Protein AF-A0A1Q7AEK9-F1 (afdb_monomer)

pLDDT: mean 85.92, std 16.8, range [24.64, 98.81]

Solvent-accessible surface area (backbone atoms only — not comparable to full-atom values): 31705 Å² total; per-residue (Å²): 106,44,78,45,53,22,67,36,39,39,96,88,58,37,44,74,69,68,85,29,32,61,49,64,35,63,58,23,42,36,34,28,24,38,69,89,77,66,46,76,74,36,70,32,67,42,60,26,51,93,90,40,83,42,27,85,25,29,37,96,59,23,62,78,43,39,14,33,27,12,28,56,33,58,68,32,76,40,82,90,80,40,33,30,43,38,29,13,17,40,46,52,31,31,57,55,39,51,76,44,36,47,52,40,40,53,24,16,12,45,38,30,26,34,56,91,65,41,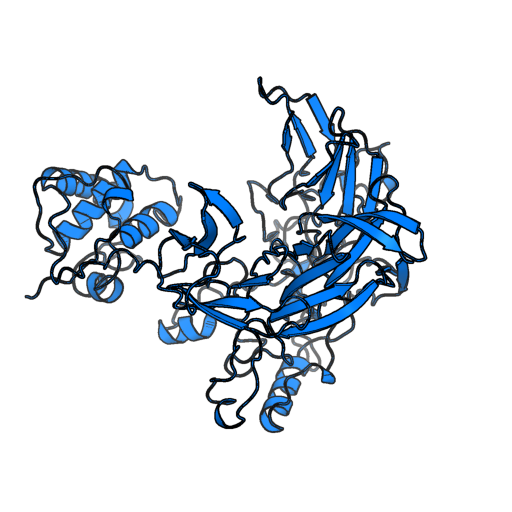46,77,73,44,70,50,66,60,37,46,40,53,41,53,41,51,22,23,28,23,53,48,44,77,47,57,34,46,45,96,87,42,78,40,57,29,29,42,38,46,23,8,62,12,43,43,46,43,24,30,61,86,71,59,47,61,73,47,65,62,44,77,38,81,43,58,70,58,86,46,88,69,50,61,59,43,66,42,41,62,44,58,70,35,34,65,57,74,45,62,59,22,41,53,81,90,42,35,29,62,97,39,75,66,54,26,51,55,31,49,60,52,53,68,39,38,44,69,34,56,56,65,51,49,43,30,60,51,37,92,54,101,85,36,27,64,11,17,48,30,27,24,23,58,70,14,15,23,24,77,25,35,51,26,74,40,73,92,78,27,37,36,36,39,31,31,22,54,44,83,34,76,36,16,30,40,72,55,80,58,91,82,41,69,29,72,46,20,58,65,73,68,68,69,68,77,64,85,89,65,54,76,70,57,52,64,61,53,65,53,61,77,79,64,34,60,97,79,39,66,40,48,53,70,60,32,6,31,42,28,36,30,36,59,37,77,34,40,76,74,47,72,40,50,41,49,50,34,71,36,76,35,92,93,36,44,91,68,71,60,69,62,28,8,33,46,33,68,36,22,39,34,66,55,100,77,42,27,35,43,40,35,13,6,49,58,41,85,85,76,29,29,42,82,46,69,23,47,38,39,32,26,39,66,92,72,62,47,76,77,46,75,41,86,33,80,30,5,31,67,47,64,44,46,73,53,76,56,96,93,34,41,34,42,40,35,36,26,26,33,88,93,40,77,78,50,74,49,73,45,76,56,79,78,95,82,69,84,90,70,86,71,66,73,68,70,75,77,75,70,79,57,94,52,47,74,48,54,24,23,66,70,43,19,55,54,4,45,57,49,33,59,75,67,40,40,76,35,34,35,102,85,28,90,41,73,46,65,44,53,70,65,28,43,79,75,38,51,75,33,51,45,37,52,58,46,48,51,44,39,63,49,29,46,81,93,47,52,50,74,53,50,68,64,56,42,42,22,29,48,31,22,42,42,47,70,50,67,47,60,66,34,93,41,70,51,77,50,73,74,73,29,62,88,38,44,34,48,70,69,79,131

Radius of gyration: 26.02 Å; Cα contacts (8 Å, |Δi|>4): 1457; chains: 1; bounding box: 70×54×71 Å

Sequence (600 aa):
MIVVGGNGGGKAGEGYGDDGFDARAKPEDIRGYDVRTGKQLWTFHVLPQKGERGAETWEKGSGEFVGNMAAWASLTGDEELGYVYVPLSAPTVSYYGGHRHGQNLFSDSLVVLNAKNGQLVWHFQMVHHDLWDYDSATPPILGDITVDGKRIKAVFASNKTGFLYVFDRVTGAPVWPIEEKPVPQSNVPGEQTSLTQPFPSKPPAIDRQGISEDDLIDFTPELHKRALEVASQYVMGPLFTPPTLKSSGPNGKKGTLAVPNAWGSANWNTGAFDPETGMYYAASWAQVGSYGLSKATDPHATMAYAIDWQPSQPARHLNDDEKRAQTQSSELSIDGLPLTKPPYSRLTALNMNTGTLVWSVPNGDGPRNHALLKDLHLPPLGDPGRPVALVTKTLLFLGDSSDVVFGRGGIPGPAKFHVYDKATGQVIAEHELPVGTTGGPMTYLAGGKQYIVVPIGGKGYGASWVAFAVASRSESITLTGLAPAARVANAVTPAIYTDAQAKRGETVFQKNCAKCHSQRGFGPPLRGDAFWSSWDGKPARSLYSTIISSMPPDDPGSMTEKNVVDTVAYILRVNLLRAGNKEIKQAADLNGIELMRPKP

Mean predicted aligned error: 12.46 Å

Nearest PDB structures (foldseek):
  6zcw-assembly1_A  TM=7.594E-01  e=7.258E-21  Pseudomonas putida KT2440
  6zcv-assembly1_A  TM=7.560E-01  e=1.010E-20  Pseudomonas putida KT2440
  1kv9-assembly1_A  TM=5.881E-01  e=1.796E-23  Pseudomonas putida
  6dam-assembly1_A  TM=6.947E-01  e=2.748E-19  Methylotuvimicrobium buryatense 5G
  6fkw-assembly2_D  TM=6.959E-01  e=2.227E-18  Methylacidiphilum fumariolicum SolV

Structure (mmCIF, N/CA/C/O backbone):
data_AF-A0A1Q7AEK9-F1
#
_entry.id   AF-A0A1Q7AEK9-F1
#
loop_
_atom_site.group_PDB
_atom_site.id
_atom_site.type_symbol
_atom_site.label_atom_id
_atom_site.label_alt_id
_atom_site.label_comp_id
_atom_site.label_asym_id
_atom_site.label_entity_id
_atom_site.label_seq_id
_atom_site.pdbx_PDB_ins_code
_atom_site.Cartn_x
_atom_site.Cartn_y
_atom_site.Cartn_z
_atom_site.occupancy
_atom_site.B_iso_or_equiv
_atom_site.auth_seq_id
_atom_site.auth_comp_id
_atom_site.auth_asym_id
_atom_site.auth_atom_id
_atom_site.pdbx_PDB_model_num
ATOM 1 N N . MET A 1 1 ? -17.474 14.290 17.195 1.00 84.50 1 MET A N 1
ATOM 2 C CA . MET A 1 1 ? -16.284 14.980 16.654 1.00 84.50 1 MET A CA 1
ATOM 3 C C . MET A 1 1 ? -15.777 14.147 15.495 1.00 84.50 1 MET A C 1
ATOM 5 O O . MET A 1 1 ? -15.964 12.939 15.538 1.00 84.50 1 MET A O 1
ATOM 9 N N . ILE A 1 2 ? -15.225 14.783 14.468 1.00 87.88 2 ILE A N 1
ATOM 10 C CA . ILE A 1 2 ? -14.670 14.131 13.277 1.00 87.88 2 ILE A CA 1
ATOM 11 C C . ILE A 1 2 ? -13.173 14.433 13.245 1.00 87.88 2 ILE A C 1
ATOM 13 O O . ILE A 1 2 ? -12.787 15.573 13.493 1.00 87.88 2 ILE A O 1
ATOM 17 N N . VAL A 1 3 ? -12.352 13.427 12.953 1.00 86.44 3 VAL A N 1
ATOM 18 C CA . VAL A 1 3 ? -10.921 13.599 12.676 1.00 86.44 3 VAL A CA 1
ATOM 19 C C . VAL A 1 3 ? -10.711 13.459 11.176 1.00 86.44 3 VAL A C 1
ATOM 21 O O . VAL A 1 3 ? -11.240 12.530 10.571 1.00 86.44 3 VAL A O 1
ATOM 24 N N . VAL A 1 4 ? -9.982 14.399 10.583 1.00 85.25 4 VAL A N 1
ATOM 25 C CA . VAL A 1 4 ? -9.749 14.476 9.139 1.00 85.25 4 VAL A CA 1
ATOM 26 C C . VAL A 1 4 ? -8.247 14.531 8.885 1.00 85.25 4 VAL A C 1
ATOM 28 O O . VAL A 1 4 ? -7.551 15.332 9.513 1.00 85.25 4 VAL A O 1
ATOM 31 N N . GLY A 1 5 ? -7.768 13.681 7.977 1.00 79.50 5 GLY A N 1
ATOM 32 C CA . GLY A 1 5 ? -6.423 13.743 7.408 1.00 79.50 5 GLY A CA 1
ATOM 33 C C . GLY A 1 5 ? -6.405 14.451 6.053 1.00 79.50 5 GLY A C 1
ATOM 34 O O . GLY A 1 5 ? -7.458 14.667 5.448 1.00 79.50 5 GLY A O 1
ATOM 35 N N . GLY A 1 6 ? -5.217 14.835 5.582 1.00 67.31 6 GLY A N 1
ATOM 36 C CA . GLY A 1 6 ? -5.046 15.300 4.203 1.00 67.31 6 GLY A CA 1
ATOM 37 C C . GLY A 1 6 ? -5.233 14.181 3.169 1.00 67.31 6 GLY A C 1
ATOM 38 O O . GLY A 1 6 ? -5.183 13.000 3.502 1.00 67.31 6 GLY A O 1
ATOM 39 N N . ASN A 1 7 ? -5.488 14.562 1.916 1.00 61.44 7 ASN A N 1
ATOM 40 C CA . ASN A 1 7 ? -5.858 13.656 0.822 1.00 61.44 7 ASN A CA 1
ATOM 41 C C . ASN A 1 7 ? -4.659 13.223 -0.057 1.00 61.44 7 ASN A C 1
ATOM 43 O O . ASN A 1 7 ? -4.861 12.804 -1.194 1.00 61.44 7 ASN A O 1
ATOM 47 N N . GLY A 1 8 ? -3.420 13.372 0.423 1.00 54.38 8 GLY A N 1
ATOM 48 C CA . GLY A 1 8 ? -2.193 13.064 -0.330 1.00 54.38 8 GLY A CA 1
ATOM 49 C C . GLY A 1 8 ? -1.784 14.162 -1.308 1.00 54.38 8 GLY A C 1
ATOM 50 O O . GLY A 1 8 ? -0.881 13.970 -2.108 1.00 54.38 8 GLY A O 1
ATOM 51 N N . GLY A 1 9 ? -2.482 15.292 -1.273 1.00 42.12 9 GLY A N 1
ATOM 52 C CA . GLY A 1 9 ? -2.518 16.298 -2.307 1.00 42.12 9 GLY A CA 1
ATOM 53 C C . GLY A 1 9 ? -1.344 17.263 -2.388 1.00 42.12 9 GLY A C 1
ATOM 54 O O . GLY A 1 9 ? -1.500 18.392 -1.909 1.00 42.12 9 GLY A O 1
ATOM 55 N N . GLY A 1 10 ? -0.277 16.916 -3.123 1.00 45.09 10 GLY A N 1
ATOM 56 C CA . GLY A 1 10 ? 0.720 17.876 -3.629 1.00 45.09 10 GLY A CA 1
ATOM 57 C C . GLY A 1 10 ? 0.059 19.113 -4.264 1.00 45.09 10 GLY A C 1
ATOM 58 O O . GLY A 1 10 ? -1.130 19.066 -4.574 1.00 45.09 10 GLY A O 1
ATOM 59 N N . LYS A 1 11 ? 0.770 20.251 -4.371 1.00 37.12 11 LYS A N 1
ATOM 60 C CA . LYS A 1 11 ? 0.241 21.603 -4.702 1.00 37.12 11 LYS A CA 1
ATOM 61 C C . LYS A 1 11 ? -1.102 21.589 -5.477 1.00 37.12 11 LYS A C 1
ATOM 63 O O . LYS A 1 11 ? -1.104 21.681 -6.693 1.00 37.12 11 LYS A O 1
ATOM 68 N N . ALA A 1 12 ? -2.224 21.575 -4.737 1.00 30.16 12 ALA A N 1
ATOM 69 C CA . ALA A 1 12 ? -3.621 21.486 -5.215 1.00 30.16 12 ALA A CA 1
ATOM 70 C C . ALA A 1 12 ? -4.328 20.106 -5.252 1.00 30.16 12 ALA A C 1
ATOM 72 O O . ALA A 1 12 ? -5.355 19.994 -5.915 1.00 30.16 12 ALA A O 1
ATOM 73 N N . GLY A 1 13 ? -3.914 19.101 -4.478 1.00 33.19 13 GLY A N 1
ATOM 74 C CA . GLY A 1 13 ? -4.649 17.827 -4.431 1.00 33.19 13 GLY A CA 1
ATOM 75 C C . GLY A 1 13 ? -4.011 16.681 -5.216 1.00 33.19 13 GLY A C 1
ATOM 76 O O . GLY A 1 13 ? -4.690 15.685 -5.444 1.00 33.19 13 GLY A O 1
ATOM 77 N N . GLU A 1 14 ? -2.732 16.774 -5.583 1.00 35.94 14 GLU A N 1
ATOM 78 C CA . GLU A 1 14 ? -1.979 15.694 -6.240 1.00 35.94 14 GLU A CA 1
ATOM 79 C C . GLU A 1 14 ? -1.546 14.600 -5.253 1.00 35.94 14 GLU A C 1
ATOM 81 O O . GLU A 1 14 ? -0.366 14.390 -4.987 1.00 35.94 14 GLU A O 1
ATOM 86 N N . GLY A 1 15 ? -2.547 13.908 -4.696 1.00 37.44 15 GLY A N 1
ATOM 87 C CA . GLY A 1 15 ? -2.385 12.523 -4.281 1.00 37.44 15 GLY A CA 1
ATOM 88 C C . GLY A 1 15 ? -1.849 11.792 -5.488 1.00 37.44 15 GLY A C 1
ATOM 89 O O . GLY A 1 15 ? -2.495 11.824 -6.533 1.00 37.44 15 GLY A O 1
ATOM 90 N N . TYR A 1 16 ? -0.694 11.155 -5.321 1.00 42.50 16 TYR A N 1
ATOM 91 C CA . TYR A 1 16 ? 0.063 10.467 -6.364 1.00 42.50 16 TYR A CA 1
ATOM 92 C C . TYR A 1 16 ? 0.810 11.383 -7.334 1.00 42.50 16 TYR A C 1
ATOM 94 O O . TYR A 1 16 ? 0.220 12.140 -8.095 1.00 42.50 16 TYR A O 1
ATOM 102 N N . GLY A 1 17 ? 2.127 11.177 -7.389 1.00 44.59 17 GLY A N 1
ATOM 103 C CA . GLY A 1 17 ? 2.987 11.821 -8.371 1.00 44.59 17 GLY A CA 1
ATOM 104 C C . GLY A 1 17 ? 3.424 13.197 -7.913 1.00 44.59 17 GLY A C 1
ATOM 105 O O . GLY A 1 17 ? 3.046 14.195 -8.508 1.00 44.59 17 GLY A O 1
ATOM 106 N N . ASP A 1 18 ? 4.291 13.228 -6.900 1.00 52.25 18 ASP A N 1
ATOM 107 C CA . ASP A 1 18 ? 5.295 14.282 -6.880 1.00 52.25 18 ASP A CA 1
ATOM 108 C C . ASP A 1 18 ? 5.899 14.367 -8.289 1.00 52.25 18 ASP A C 1
ATOM 110 O O . ASP A 1 18 ? 6.333 13.338 -8.829 1.00 52.25 18 ASP A O 1
ATOM 114 N N . ASP A 1 19 ? 5.860 15.552 -8.901 1.00 50.56 19 ASP A N 1
ATOM 115 C CA . ASP A 1 19 ? 6.401 15.776 -10.241 1.00 50.56 19 ASP A CA 1
ATOM 116 C C . ASP A 1 19 ? 7.876 15.343 -10.333 1.00 50.56 19 ASP A C 1
ATOM 118 O O . ASP A 1 19 ? 8.371 15.057 -11.421 1.00 50.56 19 ASP A O 1
ATOM 122 N N . GLY A 1 20 ? 8.544 15.192 -9.183 1.00 59.00 20 GLY A N 1
ATOM 123 C CA . GLY A 1 20 ? 9.920 14.759 -9.032 1.00 59.00 20 GLY A CA 1
ATOM 124 C C . GLY A 1 20 ? 10.896 15.918 -9.183 1.00 59.00 20 GLY A C 1
ATOM 125 O O . GLY A 1 20 ? 12.107 15.698 -9.146 1.00 59.00 20 GLY A O 1
ATOM 126 N N . PHE A 1 21 ? 10.395 17.142 -9.355 1.00 66.00 21 PHE A N 1
ATOM 127 C CA . PHE A 1 21 ? 11.170 18.328 -9.688 1.00 66.00 21 PHE A CA 1
ATOM 128 C C . PHE A 1 21 ? 11.051 19.435 -8.632 1.00 66.00 21 PHE A C 1
ATOM 130 O O . PHE A 1 21 ? 11.987 20.238 -8.540 1.00 66.00 21 PHE A O 1
ATOM 137 N N . ASP A 1 22 ? 9.993 19.473 -7.806 1.00 75.00 22 ASP A N 1
ATOM 138 C CA . ASP A 1 22 ? 9.846 20.456 -6.722 1.00 75.00 22 ASP A CA 1
ATOM 139 C C . ASP A 1 22 ? 9.912 19.869 -5.298 1.00 75.00 22 ASP A C 1
ATOM 141 O O . ASP A 1 22 ? 8.987 19.257 -4.782 1.00 75.00 22 ASP A O 1
ATOM 145 N N . ALA A 1 23 ? 10.991 20.194 -4.591 1.00 79.38 23 ALA A N 1
ATOM 146 C CA . ALA A 1 23 ? 11.237 19.927 -3.180 1.00 79.38 23 ALA A CA 1
ATOM 147 C C . ALA A 1 23 ? 10.193 20.523 -2.213 1.00 79.38 23 ALA A C 1
ATOM 149 O O . ALA A 1 23 ? 10.215 20.193 -1.024 1.00 79.38 23 ALA A O 1
ATOM 150 N N . ARG A 1 24 ? 9.353 21.470 -2.662 1.00 82.38 24 ARG A N 1
ATOM 151 C CA . ARG A 1 24 ? 8.465 22.257 -1.795 1.00 82.38 24 ARG A CA 1
ATOM 152 C C . ARG A 1 24 ? 7.007 21.820 -1.876 1.00 82.38 24 ARG A C 1
ATOM 154 O O . ARG A 1 24 ? 6.375 21.940 -2.925 1.00 82.38 24 ARG A O 1
ATOM 161 N N . ALA A 1 25 ? 6.412 21.511 -0.727 1.00 79.88 25 ALA A N 1
ATOM 162 C CA . ALA A 1 25 ? 4.972 21.283 -0.608 1.00 79.88 25 ALA A CA 1
ATOM 163 C C . ALA A 1 25 ? 4.418 21.821 0.714 1.00 79.88 25 ALA A C 1
ATOM 165 O O . ALA A 1 25 ? 5.151 22.302 1.574 1.00 79.88 25 ALA A O 1
ATOM 166 N N . LYS A 1 26 ? 3.093 21.771 0.870 1.00 84.06 26 LYS A N 1
ATOM 167 C CA . LYS A 1 26 ? 2.439 22.079 2.147 1.00 84.06 26 LYS A CA 1
ATOM 168 C C . LYS A 1 26 ? 2.284 20.794 2.965 1.00 84.06 26 LYS A C 1
ATOM 170 O O . LYS A 1 26 ? 2.023 19.756 2.362 1.00 84.06 26 LYS A O 1
ATOM 175 N N . PRO A 1 27 ? 2.408 20.847 4.300 1.00 86.31 27 PRO A N 1
ATOM 176 C CA . PRO A 1 27 ? 2.121 19.698 5.148 1.00 86.31 27 PRO A CA 1
ATOM 177 C C . PRO A 1 27 ? 0.620 19.389 5.181 1.00 86.31 27 PRO A C 1
ATOM 179 O O . PRO A 1 27 ? -0.231 20.283 5.084 1.00 86.31 27 PRO A O 1
ATOM 182 N N . GLU A 1 28 ? 0.303 18.112 5.359 1.00 87.06 28 GLU A N 1
ATOM 183 C CA . GLU A 1 28 ? -1.059 17.581 5.365 1.00 87.06 28 GLU A CA 1
ATOM 184 C C . GLU A 1 28 ? -1.545 17.212 6.771 1.00 87.06 28 GLU A C 1
ATOM 186 O O . GLU A 1 28 ? -1.909 16.074 7.066 1.00 87.06 28 GLU A O 1
ATOM 191 N N . ASP A 1 29 ? -1.561 18.231 7.635 1.00 92.88 29 ASP A N 1
ATOM 192 C CA . ASP A 1 29 ? -1.902 18.127 9.055 1.00 92.88 29 ASP A CA 1
ATOM 193 C C . ASP A 1 29 ? -3.226 17.409 9.342 1.00 92.88 29 ASP A C 1
ATOM 195 O O . ASP A 1 29 ? -4.232 17.582 8.643 1.00 92.88 29 ASP A O 1
ATOM 199 N N . ILE A 1 30 ? -3.258 16.715 10.479 1.00 95.25 30 ILE A N 1
ATOM 200 C CA . ILE A 1 30 ? -4.469 16.082 11.001 1.00 95.25 30 ILE A CA 1
ATOM 201 C C . ILE A 1 30 ? -5.256 17.098 11.815 1.00 95.25 30 ILE A C 1
ATOM 203 O O . ILE A 1 30 ? -4.702 17.820 12.646 1.00 95.25 30 ILE A O 1
ATOM 207 N N . ARG A 1 31 ? -6.570 17.158 11.607 1.00 95.81 31 ARG A N 1
ATOM 208 C CA . ARG A 1 31 ? -7.433 18.146 12.265 1.00 95.81 31 ARG A CA 1
ATOM 209 C C . ARG A 1 31 ? -8.656 17.492 12.883 1.00 95.81 31 ARG A C 1
ATOM 211 O O . ARG A 1 31 ? -9.288 16.624 12.283 1.00 95.81 31 ARG A O 1
ATOM 218 N N . GLY A 1 32 ? -9.014 17.952 14.077 1.00 96.25 32 GLY A N 1
ATOM 219 C CA . GLY A 1 32 ? -10.251 17.579 14.753 1.00 96.25 32 GLY A CA 1
ATOM 220 C C . GLY A 1 32 ? -11.314 18.655 14.592 1.00 96.25 32 GLY A C 1
ATOM 221 O O . GLY A 1 32 ? -11.036 19.835 14.803 1.00 96.25 32 GLY A O 1
ATOM 222 N N . TYR A 1 33 ? -12.543 18.254 14.282 1.00 96.69 33 TYR A N 1
ATOM 223 C CA . TYR A 1 33 ? -13.686 19.145 14.105 1.00 96.69 33 TYR A CA 1
ATOM 224 C C . TYR A 1 33 ? -14.866 18.734 14.981 1.00 96.69 33 TYR A C 1
ATOM 226 O O . TYR A 1 33 ? -15.171 17.550 15.176 1.00 96.69 33 TYR A O 1
ATOM 234 N N . ASP A 1 34 ? -15.592 19.724 15.481 1.00 95.12 34 ASP A N 1
ATOM 235 C CA . ASP A 1 34 ? -16.898 19.490 16.072 1.00 95.12 34 ASP A CA 1
ATOM 236 C C . ASP A 1 34 ? -17.877 19.008 14.989 1.00 95.12 34 ASP A C 1
ATOM 238 O O . ASP A 1 34 ? -18.077 19.659 13.967 1.00 95.12 34 ASP A O 1
ATOM 242 N N . VAL A 1 35 ? -18.502 17.852 15.224 1.00 94.31 35 VAL A N 1
ATOM 243 C CA . VAL A 1 35 ? -19.343 17.170 14.222 1.00 94.31 35 VAL A CA 1
ATOM 244 C C . VAL A 1 35 ? -20.646 17.914 13.921 1.00 94.31 35 VAL A C 1
ATOM 246 O O . VAL A 1 35 ? -21.251 17.688 12.881 1.00 94.31 35 VAL A O 1
ATOM 249 N N . ARG A 1 36 ? -21.106 18.781 14.831 1.00 95.88 36 ARG A N 1
ATOM 250 C CA . ARG A 1 36 ? -22.377 19.502 14.679 1.00 95.88 36 ARG A CA 1
ATOM 251 C C . ARG A 1 36 ? -22.184 20.862 14.027 1.00 95.88 36 ARG A C 1
ATOM 253 O O . ARG A 1 36 ? -23.063 21.317 13.308 1.00 95.88 36 ARG A O 1
ATOM 260 N N . THR A 1 37 ? -21.064 21.517 14.314 1.00 97.00 37 THR A N 1
ATOM 261 C CA . THR A 1 37 ? -20.814 22.912 13.926 1.00 97.00 37 THR A CA 1
ATOM 262 C C . THR A 1 37 ? -19.753 23.062 12.842 1.00 97.00 37 THR A C 1
ATOM 264 O O . THR A 1 37 ? -19.659 24.126 12.242 1.00 97.00 37 THR A O 1
ATOM 267 N N . GLY A 1 38 ? -18.923 22.039 12.612 1.00 95.69 38 GLY A N 1
ATOM 268 C CA . GLY A 1 38 ? -17.767 22.127 11.719 1.00 95.69 38 GLY A CA 1
ATOM 269 C C . GLY A 1 38 ? -16.623 22.988 12.267 1.00 95.69 38 GLY A C 1
ATOM 270 O O . GLY A 1 38 ? -15.657 23.245 11.555 1.00 95.69 38 GLY A O 1
ATOM 271 N N . LYS A 1 39 ? -16.692 23.446 13.526 1.00 96.75 39 LYS A N 1
ATOM 272 C CA . LYS A 1 39 ? -15.619 24.227 14.151 1.00 96.75 39 LYS A CA 1
ATOM 273 C C . LYS A 1 39 ? -14.375 23.357 14.348 1.00 96.75 39 LYS A C 1
ATOM 275 O O . LYS A 1 39 ? -14.466 22.305 14.978 1.00 96.75 39 LYS A O 1
ATOM 280 N N . GLN A 1 40 ? -13.213 23.822 13.888 1.00 97.50 40 GLN A N 1
ATOM 281 C CA . GLN A 1 40 ? -11.930 23.178 14.180 1.00 97.50 40 GLN A CA 1
ATOM 282 C C . GLN A 1 40 ? -11.605 23.284 15.676 1.00 97.50 40 GLN A C 1
ATOM 284 O O . GLN A 1 40 ? -11.688 24.362 16.269 1.00 97.50 40 GLN A O 1
ATOM 289 N N . LEU A 1 41 ? -11.260 22.154 16.284 1.00 97.00 41 LEU A N 1
ATOM 290 C CA . LEU A 1 41 ? -10.977 22.010 17.711 1.00 97.00 41 LEU A CA 1
ATOM 291 C C . LEU A 1 41 ? -9.476 21.943 17.990 1.00 97.00 41 LEU A C 1
ATOM 293 O O . LEU A 1 41 ? -9.020 22.514 18.977 1.00 97.00 41 LEU A O 1
ATOM 297 N N . TRP A 1 42 ? -8.724 21.255 17.133 1.00 97.50 42 TRP A N 1
ATOM 298 C CA . TRP A 1 42 ? -7.284 21.059 17.275 1.00 97.50 42 TRP A CA 1
ATOM 299 C C . TRP A 1 42 ? -6.639 20.731 15.921 1.00 97.50 42 TRP A C 1
ATOM 301 O O . TRP A 1 42 ? -7.327 20.328 14.978 1.00 97.50 42 TRP A O 1
ATOM 311 N N . THR A 1 43 ? -5.319 20.897 15.856 1.00 96.00 43 THR A N 1
ATOM 312 C CA . THR A 1 43 ? -4.448 20.504 14.739 1.00 96.00 43 THR A CA 1
ATOM 313 C C . THR A 1 43 ? -3.288 19.699 15.310 1.00 96.00 43 THR A C 1
ATOM 315 O O . THR A 1 43 ? -2.736 20.086 16.338 1.00 96.00 43 THR A O 1
ATOM 318 N N . PHE A 1 44 ? -2.917 18.611 14.647 1.00 96.94 44 PHE A N 1
ATOM 319 C CA . PHE A 1 44 ? -1.654 17.915 14.848 1.00 96.94 44 PHE A CA 1
ATOM 320 C C . PHE A 1 44 ? -0.781 18.137 13.611 1.00 96.94 44 PHE A C 1
ATOM 322 O O . PHE A 1 44 ? -1.195 17.791 12.500 1.00 96.94 44 PHE A O 1
ATOM 329 N N . HIS A 1 45 ? 0.397 18.731 13.806 1.00 95.38 45 HIS A N 1
ATOM 330 C CA . HIS A 1 45 ? 1.341 18.996 12.726 1.00 95.38 45 HIS A CA 1
ATOM 331 C C . HIS A 1 45 ? 2.056 17.701 12.337 1.00 95.38 45 HIS A C 1
ATOM 333 O O . HIS A 1 45 ? 2.803 17.136 13.137 1.00 95.38 45 HIS A O 1
ATOM 339 N N . VAL A 1 46 ? 1.810 17.211 11.119 1.00 93.06 46 VAL A N 1
ATOM 340 C CA . VAL A 1 46 ? 2.479 15.990 10.623 1.00 93.06 46 VAL A CA 1
ATOM 341 C C . VAL A 1 46 ? 3.958 16.247 10.358 1.00 93.06 46 VAL A C 1
ATOM 343 O O . VAL A 1 46 ? 4.792 15.383 10.623 1.00 93.06 46 VAL A O 1
ATOM 346 N N . LEU A 1 47 ? 4.270 17.463 9.907 1.00 93.06 47 LEU A N 1
ATOM 347 C CA . LEU A 1 47 ? 5.616 18.000 9.815 1.00 93.06 47 LEU A CA 1
ATOM 348 C C . LEU A 1 47 ? 5.914 18.786 11.103 1.00 93.06 47 LEU A C 1
ATOM 350 O O . LEU A 1 47 ? 5.336 19.862 11.291 1.00 93.06 47 LEU A O 1
ATOM 354 N N . PRO A 1 48 ? 6.762 18.268 12.008 1.00 93.31 48 PRO A N 1
ATOM 355 C CA . PRO A 1 48 ? 6.957 18.876 13.316 1.00 93.31 48 PRO A CA 1
ATOM 356 C C . PRO A 1 48 ? 7.609 20.254 13.214 1.00 93.31 48 PRO A C 1
ATOM 358 O O . PRO A 1 48 ? 8.632 20.436 12.551 1.00 93.31 48 PRO A O 1
ATOM 361 N N . GLN A 1 49 ? 7.049 21.226 13.924 1.00 91.56 49 GLN A N 1
ATOM 362 C CA . GLN A 1 49 ? 7.610 22.568 14.038 1.00 91.56 49 GLN A CA 1
ATOM 363 C C . GLN A 1 49 ? 8.751 22.606 15.059 1.00 91.56 49 GLN A C 1
ATOM 365 O O . GLN A 1 49 ? 8.896 21.732 15.912 1.00 91.56 49 GLN A O 1
ATOM 370 N N . LYS A 1 50 ? 9.572 23.661 15.025 1.00 90.81 50 LYS A N 1
ATOM 371 C CA . LYS A 1 50 ? 10.690 23.831 15.965 1.00 90.81 50 LYS A CA 1
ATOM 372 C C . LYS A 1 50 ? 10.224 23.712 17.425 1.00 90.81 50 LYS A C 1
ATOM 374 O O . LYS A 1 50 ? 9.430 24.520 17.896 1.00 90.81 50 LYS A O 1
ATOM 379 N N . GLY A 1 51 ? 10.799 22.754 18.153 1.00 90.38 51 GLY A N 1
ATOM 380 C CA . GLY A 1 51 ? 10.462 22.464 19.552 1.00 90.38 51 GLY A CA 1
ATOM 381 C C . GLY A 1 51 ? 9.398 21.377 19.731 1.00 90.38 51 GLY A C 1
ATOM 382 O O . GLY A 1 51 ? 9.209 20.904 20.850 1.00 90.38 51 GLY A O 1
ATOM 383 N N . GLU A 1 52 ? 8.745 20.944 18.651 1.00 94.38 52 GLU A N 1
ATOM 384 C CA . GLU A 1 52 ? 7.906 19.749 18.632 1.00 94.38 52 GLU A CA 1
ATOM 385 C C . GLU A 1 52 ? 8.765 18.493 18.444 1.00 94.38 52 GLU A C 1
ATOM 387 O O . GLU A 1 52 ? 9.872 18.529 17.902 1.00 94.38 52 GLU A O 1
ATOM 392 N N . ARG A 1 53 ? 8.248 17.358 18.916 1.00 94.94 53 ARG A N 1
ATOM 393 C CA . ARG A 1 53 ? 8.924 16.064 18.802 1.00 94.94 53 ARG A CA 1
ATOM 394 C C . ARG A 1 53 ? 9.143 15.704 17.330 1.00 94.94 53 ARG A C 1
ATOM 396 O O . ARG A 1 53 ? 8.183 15.704 16.571 1.00 94.94 53 ARG A O 1
ATOM 403 N N . GLY A 1 54 ? 10.363 15.310 16.968 1.00 95.19 54 GLY A N 1
ATOM 404 C CA . GLY A 1 54 ? 10.709 14.870 15.617 1.00 95.19 54 GLY A CA 1
ATOM 405 C C . GLY A 1 54 ? 11.245 15.993 14.730 1.00 95.19 54 GLY A C 1
ATOM 406 O O . GLY A 1 54 ? 11.823 15.702 13.684 1.00 95.19 54 GLY A O 1
ATOM 407 N N . ALA A 1 55 ? 11.140 17.259 15.147 1.00 95.69 55 ALA A N 1
ATOM 408 C CA . ALA A 1 55 ? 11.676 18.395 14.396 1.00 95.69 55 ALA A CA 1
ATOM 409 C C . ALA A 1 55 ? 13.200 18.297 14.208 1.00 95.69 55 ALA A C 1
ATOM 411 O O . ALA A 1 55 ? 13.733 18.697 13.178 1.00 95.69 55 ALA A O 1
ATOM 412 N N . GLU A 1 56 ? 13.903 17.705 15.175 1.00 95.31 56 GLU A N 1
ATOM 413 C CA . GLU A 1 56 ? 15.344 17.444 15.129 1.00 95.31 56 GLU A CA 1
ATOM 414 C C . GLU A 1 56 ? 15.760 16.448 14.040 1.00 95.31 56 GLU A C 1
ATOM 416 O O . GLU A 1 56 ? 16.934 16.386 13.685 1.00 95.31 56 GLU A O 1
ATOM 421 N N . THR A 1 57 ? 14.810 15.675 13.506 1.00 96.38 57 THR A N 1
ATOM 422 C CA . THR A 1 57 ? 15.070 14.678 12.461 1.00 96.38 57 THR A CA 1
ATOM 423 C C . THR A 1 57 ? 15.022 15.239 11.042 1.00 96.38 57 THR A C 1
ATOM 425 O O . THR A 1 57 ? 15.246 14.495 10.087 1.00 96.38 57 THR A O 1
ATOM 428 N N . TRP A 1 58 ? 14.734 16.534 10.904 1.00 95.44 58 TRP A N 1
ATOM 429 C CA . TRP A 1 58 ? 14.778 17.272 9.648 1.00 95.44 58 TRP A CA 1
ATOM 430 C C . TRP A 1 58 ? 16.027 18.136 9.620 1.00 95.44 58 TRP A C 1
ATOM 432 O O . TRP A 1 58 ? 16.061 19.262 10.125 1.00 95.44 58 TRP A O 1
ATOM 442 N N . GLU A 1 59 ? 17.089 17.600 9.036 1.00 94.50 59 GLU A N 1
ATOM 443 C CA . GLU A 1 59 ? 18.364 18.293 9.010 1.00 94.50 59 GLU A CA 1
ATOM 444 C C . GLU A 1 59 ? 18.319 19.498 8.065 1.00 94.50 59 GLU A C 1
ATOM 446 O O . GLU A 1 59 ? 17.491 19.592 7.151 1.00 94.50 59 GLU A O 1
ATOM 451 N N . LYS A 1 60 ? 19.239 20.443 8.293 1.00 90.56 60 LYS A N 1
ATOM 452 C CA . LYS A 1 60 ? 19.455 21.625 7.440 1.00 90.56 60 LYS A CA 1
ATOM 453 C C . LYS A 1 60 ? 18.193 22.478 7.217 1.00 90.56 60 LYS A C 1
ATOM 455 O O . LYS A 1 60 ? 18.105 23.182 6.217 1.00 90.56 60 LYS A O 1
ATOM 460 N N . GLY A 1 61 ? 17.234 22.428 8.146 1.00 88.62 61 GLY A N 1
ATOM 461 C CA . GLY A 1 61 ? 15.981 23.186 8.062 1.00 88.62 61 GLY A CA 1
ATOM 462 C C . GLY A 1 61 ? 15.020 22.677 6.984 1.00 88.62 61 GLY A C 1
ATOM 463 O O . GLY A 1 61 ? 14.111 23.400 6.592 1.00 88.62 61 GLY A O 1
ATOM 464 N N . SER A 1 62 ? 15.204 21.446 6.494 1.00 91.19 62 SER A N 1
ATOM 465 C CA . SER A 1 62 ? 14.369 20.873 5.427 1.00 91.19 62 SER A CA 1
ATOM 466 C C . SER A 1 62 ? 12.876 20.849 5.769 1.00 91.19 62 SER A C 1
ATOM 468 O O . SER A 1 62 ? 12.044 21.131 4.907 1.00 91.19 62 SER A O 1
ATOM 470 N N . GLY A 1 63 ? 12.543 20.646 7.046 1.00 89.38 63 GLY A N 1
ATOM 471 C CA . GLY A 1 63 ? 11.179 20.708 7.576 1.00 89.38 63 GLY A CA 1
ATOM 472 C C . GLY A 1 63 ? 10.475 22.067 7.435 1.00 89.38 63 GLY A C 1
ATOM 473 O O . GLY A 1 63 ? 9.291 22.163 7.721 1.00 89.38 63 GLY A O 1
ATOM 474 N N . GLU A 1 64 ? 11.153 23.134 7.003 1.00 88.38 64 GLU A N 1
ATOM 475 C CA . GLU A 1 64 ? 10.518 24.445 6.787 1.00 88.38 64 GLU A CA 1
ATOM 476 C C . GLU A 1 64 ? 9.862 24.588 5.406 1.00 88.38 64 GLU A C 1
ATOM 478 O O . GLU A 1 64 ? 9.054 25.497 5.201 1.00 88.38 64 GLU A O 1
ATOM 483 N N . PHE A 1 65 ? 10.217 23.733 4.441 1.00 86.19 65 PHE A N 1
ATOM 484 C CA . PHE A 1 65 ? 9.747 23.869 3.058 1.00 86.19 65 PHE A CA 1
ATOM 485 C C . PHE A 1 65 ? 9.217 22.581 2.427 1.00 86.19 65 PHE A C 1
ATOM 487 O O . PHE A 1 65 ? 8.461 22.670 1.458 1.00 86.19 65 PHE A O 1
ATOM 494 N N . VAL A 1 66 ? 9.604 21.409 2.933 1.00 87.62 66 VAL A N 1
ATOM 495 C CA . VAL A 1 66 ? 9.014 20.125 2.522 1.00 87.62 66 VAL A CA 1
ATOM 496 C C . VAL A 1 66 ? 7.575 20.000 3.031 1.00 87.62 66 VAL A C 1
ATOM 498 O O . VAL A 1 66 ? 7.170 20.708 3.950 1.00 87.62 66 VAL A O 1
ATOM 501 N N . GLY A 1 67 ? 6.785 19.102 2.442 1.00 85.25 67 GLY A N 1
ATOM 502 C CA . GLY A 1 67 ? 5.406 18.867 2.871 1.00 85.25 67 GLY A CA 1
ATOM 503 C C . GLY A 1 67 ? 4.927 17.447 2.579 1.00 85.25 67 GLY A C 1
ATOM 504 O O . GLY A 1 67 ? 5.693 16.493 2.721 1.00 85.25 67 GLY A O 1
ATOM 505 N N . ASN A 1 68 ? 3.659 17.327 2.171 1.00 82.38 68 ASN A N 1
ATOM 506 C CA . ASN A 1 68 ? 2.903 16.075 2.064 1.00 82.38 68 ASN A CA 1
ATOM 507 C C . ASN A 1 68 ? 2.737 15.411 3.443 1.00 82.38 68 ASN A C 1
ATOM 509 O O . ASN A 1 68 ? 2.332 16.092 4.391 1.00 82.38 68 ASN A O 1
ATOM 513 N N . MET A 1 69 ? 3.040 14.112 3.566 1.00 87.31 69 MET A N 1
ATOM 514 C CA . MET A 1 69 ? 2.848 13.317 4.790 1.00 87.31 69 MET A CA 1
ATOM 515 C C . MET A 1 69 ? 1.373 13.187 5.192 1.00 87.31 69 MET A C 1
ATOM 517 O O . MET A 1 69 ? 0.988 13.361 6.348 1.00 87.31 69 MET A O 1
ATOM 521 N N . ALA A 1 70 ? 0.532 12.909 4.204 1.00 84.12 70 ALA A N 1
ATOM 522 C CA . ALA A 1 70 ? -0.905 12.812 4.348 1.00 84.12 70 ALA A CA 1
ATOM 523 C C . ALA A 1 70 ? -1.351 11.538 5.060 1.00 84.12 70 ALA A C 1
ATOM 525 O O . ALA A 1 70 ? -0.735 10.484 4.922 1.00 84.12 70 ALA A O 1
ATOM 526 N N . ALA A 1 71 ? -2.513 11.610 5.705 1.00 90.06 71 ALA A N 1
ATOM 527 C CA . ALA A 1 71 ? -3.282 10.432 6.092 1.00 90.06 71 ALA A CA 1
ATOM 528 C C . ALA A 1 71 ? -4.434 10.212 5.105 1.00 90.06 71 ALA A C 1
ATOM 530 O O . ALA A 1 71 ? -5.604 10.410 5.438 1.00 90.06 71 ALA A O 1
ATOM 531 N N . TRP A 1 72 ? -4.074 9.861 3.870 1.00 84.12 72 TRP A N 1
ATOM 532 C CA . TRP A 1 72 ? -5.019 9.711 2.760 1.00 84.12 72 TRP A CA 1
ATOM 533 C C . TRP A 1 72 ? -5.749 8.361 2.777 1.00 84.12 72 TRP A C 1
ATOM 535 O O . TRP A 1 72 ? -6.850 8.230 2.239 1.00 84.12 72 TRP A O 1
ATOM 545 N N . ALA A 1 73 ? -5.161 7.353 3.426 1.00 82.75 73 ALA A N 1
ATOM 546 C CA . ALA A 1 73 ? -5.839 6.105 3.734 1.00 82.75 73 ALA A CA 1
ATOM 547 C C . ALA A 1 73 ? -6.865 6.290 4.866 1.00 82.75 73 ALA A C 1
ATOM 549 O O . ALA A 1 73 ? -6.846 7.262 5.622 1.00 82.75 73 ALA A O 1
ATOM 550 N N . SER A 1 74 ? -7.778 5.327 5.006 1.00 87.44 74 SER A N 1
ATOM 551 C CA . SER A 1 74 ? -8.792 5.381 6.063 1.00 87.44 74 SER A CA 1
ATOM 552 C C . SER A 1 74 ? -8.158 5.360 7.459 1.00 87.44 74 SER A C 1
ATOM 554 O O . SER A 1 74 ? -7.336 4.501 7.773 1.00 87.44 74 SER A O 1
ATOM 556 N N . LEU A 1 75 ? -8.588 6.290 8.313 1.00 92.69 75 LEU A N 1
ATOM 557 C CA . LEU A 1 75 ? -8.226 6.332 9.730 1.00 92.69 75 LEU A CA 1
ATOM 558 C C . LEU A 1 75 ? -9.000 5.269 10.511 1.00 92.69 75 LEU A C 1
ATOM 560 O O . LEU A 1 75 ? -10.124 4.920 10.148 1.00 92.69 75 LEU A O 1
ATOM 564 N N . THR A 1 76 ? -8.444 4.821 11.635 1.00 95.44 76 THR A N 1
ATOM 565 C CA . THR A 1 76 ? -9.129 3.878 12.531 1.00 95.44 76 THR A CA 1
ATOM 566 C C . THR A 1 76 ? -9.353 4.490 13.903 1.00 95.44 76 THR A C 1
ATOM 568 O O . THR A 1 76 ? -8.445 5.087 14.469 1.00 95.44 76 THR A O 1
ATOM 571 N N . GLY A 1 77 ? -10.569 4.377 14.439 1.00 96.31 77 GLY A N 1
ATOM 572 C CA . GLY A 1 77 ? -10.932 4.886 15.763 1.00 96.31 77 GLY A CA 1
ATOM 573 C C . GLY A 1 77 ? -11.098 3.764 16.785 1.00 96.31 77 GLY A C 1
ATOM 574 O O . GLY A 1 77 ? -11.673 2.726 16.469 1.00 96.31 77 GLY A O 1
ATOM 575 N N . ASP A 1 78 ? -10.638 3.993 18.015 1.00 97.25 78 ASP A N 1
ATOM 576 C CA . ASP A 1 78 ? -10.964 3.174 19.186 1.00 97.25 78 ASP A CA 1
ATOM 577 C C . ASP A 1 78 ? -11.823 4.008 20.142 1.00 97.25 78 ASP A C 1
ATOM 579 O O . ASP A 1 78 ? -11.340 4.948 20.780 1.00 97.25 78 ASP A O 1
ATOM 583 N N . GLU A 1 79 ? -13.112 3.680 20.218 1.00 95.12 79 GLU A N 1
ATOM 584 C CA . GLU A 1 79 ? -14.069 4.393 21.068 1.00 95.12 79 GLU A CA 1
ATOM 585 C C . GLU A 1 79 ? -13.827 4.165 22.566 1.00 95.12 79 GLU A C 1
ATOM 587 O O . GLU A 1 79 ? -14.122 5.051 23.366 1.00 95.12 79 GLU A O 1
ATOM 592 N N . GLU A 1 80 ? -13.275 3.011 22.953 1.00 96.00 80 GLU A N 1
ATOM 593 C CA . GLU A 1 80 ? -13.007 2.674 24.354 1.00 96.00 80 GLU A CA 1
ATOM 594 C C . GLU A 1 80 ? -11.840 3.508 24.896 1.00 96.00 80 GLU A C 1
ATOM 596 O O . GLU A 1 80 ? -11.911 4.043 26.002 1.00 96.00 80 GLU A O 1
ATOM 601 N N . LEU A 1 81 ? -10.774 3.647 24.104 1.00 97.06 81 LEU A N 1
ATOM 602 C CA . LEU A 1 81 ? -9.589 4.429 24.472 1.00 97.06 81 LEU A CA 1
ATOM 603 C C . LEU A 1 81 ? -9.730 5.921 24.137 1.00 97.06 81 LEU A C 1
ATOM 605 O O . LEU A 1 81 ? -9.014 6.756 24.694 1.00 97.06 81 LEU A O 1
ATOM 609 N N . GLY A 1 82 ? -10.636 6.271 23.221 1.00 97.12 82 GLY A N 1
ATOM 610 C CA . GLY A 1 82 ? -10.739 7.615 22.656 1.00 97.12 82 GLY A CA 1
ATOM 611 C C . GLY A 1 82 ? -9.554 7.970 21.753 1.00 97.12 82 GLY A C 1
ATOM 612 O O . GLY A 1 82 ? -9.153 9.137 21.701 1.00 97.12 82 GLY A O 1
ATOM 613 N N . TYR A 1 83 ? -8.964 6.976 21.083 1.00 98.19 83 TYR A N 1
ATOM 614 C CA . TYR A 1 83 ? -7.787 7.132 20.222 1.00 98.19 83 TYR A CA 1
ATOM 615 C C . TYR A 1 83 ? -8.156 7.076 18.741 1.00 98.19 83 TYR A C 1
ATOM 617 O O . TYR A 1 83 ? -9.132 6.438 18.347 1.00 98.19 83 TYR A O 1
ATOM 625 N N . VAL A 1 84 ? -7.344 7.734 17.918 1.00 98.00 84 VAL A N 1
ATOM 626 C CA . VAL A 1 84 ? -7.366 7.607 16.460 1.00 98.00 84 VAL A CA 1
ATOM 627 C C . VAL A 1 84 ? -5.983 7.185 15.969 1.00 98.00 84 VAL A C 1
ATOM 629 O O . VAL A 1 84 ? -4.973 7.772 16.353 1.00 98.00 84 VAL A O 1
ATOM 632 N N . TYR A 1 85 ? -5.959 6.148 15.139 1.00 97.75 85 TYR A N 1
ATOM 633 C CA . TYR A 1 85 ? -4.783 5.546 14.526 1.00 97.75 85 TYR A CA 1
ATOM 634 C C . TYR A 1 85 ? -4.662 6.088 13.105 1.00 97.75 85 TYR A C 1
ATOM 636 O O . TYR A 1 85 ? -5.548 5.876 12.270 1.00 97.75 85 TYR A O 1
ATOM 644 N N . VAL A 1 86 ? -3.583 6.821 12.866 1.00 96.75 86 VAL A N 1
ATOM 645 C CA . VAL A 1 86 ? -3.359 7.643 11.682 1.00 96.75 86 VAL A CA 1
ATOM 646 C C . VAL A 1 86 ? -2.132 7.111 10.943 1.00 96.75 86 VAL A C 1
ATOM 648 O O . VAL A 1 86 ? -1.008 7.354 11.389 1.00 96.75 86 VAL A O 1
ATOM 651 N N . PRO A 1 87 ? -2.313 6.361 9.847 1.00 94.56 87 PRO A N 1
ATOM 652 C CA . PRO A 1 87 ? -1.199 5.975 8.996 1.00 94.56 87 PRO A CA 1
ATOM 653 C C . PRO A 1 87 ? -0.800 7.180 8.121 1.00 94.56 87 PRO A C 1
ATOM 655 O O . PRO A 1 87 ? -1.660 7.802 7.498 1.00 94.56 87 PRO A O 1
ATOM 658 N N . LEU A 1 88 ? 0.480 7.555 8.139 1.00 93.25 88 LEU A N 1
ATOM 659 C CA . LEU A 1 88 ? 1.011 8.723 7.430 1.00 93.25 88 LEU A CA 1
ATOM 660 C C . LEU A 1 88 ? 1.833 8.331 6.209 1.00 93.25 88 LEU A C 1
ATOM 662 O O . LEU A 1 88 ? 2.481 7.278 6.181 1.00 93.25 88 LEU A O 1
ATOM 666 N N . SER A 1 89 ? 1.816 9.219 5.215 1.00 89.50 89 SER A N 1
ATOM 667 C CA . SER A 1 89 ? 2.519 9.011 3.963 1.00 89.50 89 SER A CA 1
ATOM 668 C C . SER A 1 89 ? 3.991 9.450 3.988 1.00 89.50 89 SER A C 1
ATOM 670 O O . SER A 1 89 ? 4.463 10.077 4.943 1.00 89.50 89 SER A O 1
ATOM 672 N N . ALA A 1 90 ? 4.684 9.183 2.883 1.00 87.81 90 ALA A N 1
ATOM 673 C CA . ALA A 1 90 ? 6.012 9.673 2.575 1.00 87.81 90 ALA A CA 1
ATOM 674 C C . ALA A 1 90 ? 6.013 11.208 2.409 1.00 87.81 90 ALA A C 1
ATOM 676 O O . ALA A 1 90 ? 4.972 11.813 2.092 1.00 87.81 90 ALA A O 1
ATOM 677 N N . PRO A 1 91 ? 7.168 11.865 2.611 1.00 86.69 91 PRO A N 1
ATOM 678 C CA . PRO A 1 91 ? 7.318 13.295 2.388 1.00 86.69 91 PRO A CA 1
ATOM 679 C C . PRO A 1 91 ? 7.523 13.620 0.901 1.00 86.69 91 PRO A C 1
ATOM 681 O O . PRO A 1 91 ? 7.747 12.737 0.073 1.00 86.69 91 PRO A O 1
ATOM 684 N N . THR A 1 92 ? 7.486 14.913 0.569 1.00 78.56 92 THR A N 1
ATOM 685 C CA . THR A 1 92 ? 7.767 15.433 -0.782 1.00 78.56 92 THR A CA 1
ATOM 686 C C . THR A 1 92 ? 9.122 14.956 -1.333 1.00 78.56 92 THR A C 1
ATOM 688 O O . THR A 1 92 ? 10.171 15.027 -0.681 1.00 78.56 92 THR A O 1
ATOM 691 N N . VAL A 1 93 ? 9.038 14.479 -2.570 1.00 74.25 93 VAL A N 1
ATOM 692 C CA . VAL A 1 93 ? 9.945 13.729 -3.438 1.00 74.25 93 VAL A CA 1
ATOM 693 C C . VAL A 1 93 ? 10.413 12.432 -2.806 1.00 74.25 93 VAL A C 1
ATOM 695 O O . VAL A 1 93 ? 11.473 12.357 -2.191 1.00 74.25 93 VAL A O 1
ATOM 698 N N . SER A 1 94 ? 9.631 11.376 -3.006 1.00 76.00 94 SER A N 1
ATOM 699 C CA . SER A 1 94 ? 9.850 10.049 -2.421 1.00 76.00 94 SER A CA 1
ATOM 700 C C . SER A 1 94 ? 10.860 9.184 -3.184 1.00 76.00 94 SER A C 1
ATOM 702 O O . SER A 1 94 ? 10.866 7.990 -2.968 1.00 76.00 94 SER A O 1
ATOM 704 N N . TYR A 1 95 ? 11.695 9.732 -4.080 1.00 85.12 95 TYR A N 1
ATOM 705 C CA . TYR A 1 95 ? 12.674 8.951 -4.877 1.00 85.12 95 TYR A CA 1
ATOM 706 C C . TYR A 1 95 ? 14.109 9.494 -4.822 1.00 85.12 95 TYR A C 1
ATOM 708 O O . TYR A 1 95 ? 15.042 8.862 -5.314 1.00 85.12 95 TYR A O 1
ATOM 716 N N . TYR A 1 96 ? 14.284 10.679 -4.244 1.00 88.75 96 TYR A N 1
ATOM 717 C CA . TYR A 1 96 ? 15.570 11.306 -3.969 1.00 88.75 96 TYR A CA 1
ATOM 718 C C . TYR A 1 96 ? 15.360 12.274 -2.798 1.00 88.75 96 TYR A C 1
ATOM 720 O O . TYR A 1 96 ? 14.487 13.133 -2.864 1.00 88.75 96 TYR A O 1
ATOM 728 N N . GLY A 1 97 ? 16.125 12.111 -1.725 1.00 91.81 97 GLY A N 1
ATOM 729 C CA . GLY A 1 97 ? 15.999 12.792 -0.439 1.00 91.81 97 GLY A CA 1
ATOM 730 C C . GLY A 1 97 ? 17.143 13.758 -0.131 1.00 91.81 97 GLY A C 1
ATOM 731 O O . GLY A 1 97 ? 17.243 14.252 0.994 1.00 91.81 97 GLY A O 1
ATOM 732 N N . GLY A 1 98 ? 17.992 14.094 -1.110 1.00 92.44 98 GLY A N 1
ATOM 733 C CA . GLY A 1 98 ? 19.159 14.955 -0.881 1.00 92.44 98 GLY A CA 1
ATOM 734 C C . GLY A 1 98 ? 18.854 16.394 -0.427 1.00 92.44 98 GLY A C 1
ATOM 735 O O . GLY A 1 98 ? 19.747 17.097 0.046 1.00 92.44 98 GLY A O 1
ATOM 736 N N . HIS A 1 99 ? 17.602 16.846 -0.541 1.00 90.06 99 HIS A N 1
ATOM 737 C CA . HIS A 1 99 ? 17.086 18.110 0.008 1.00 90.06 99 HIS A CA 1
ATOM 738 C C . HIS A 1 99 ? 16.554 17.989 1.445 1.00 90.06 99 HIS A C 1
ATOM 740 O O . HIS A 1 99 ? 16.308 19.013 2.081 1.00 90.06 99 HIS A O 1
ATOM 746 N N . ARG A 1 100 ? 16.368 16.766 1.959 1.00 92.88 100 ARG A N 1
ATOM 747 C CA . ARG A 1 100 ? 15.695 16.463 3.233 1.00 92.88 100 ARG A CA 1
ATOM 748 C C . ARG A 1 100 ? 16.416 15.401 4.061 1.00 92.88 100 ARG A C 1
ATOM 750 O O . ARG A 1 100 ? 15.829 14.407 4.474 1.00 92.88 100 ARG A O 1
ATOM 757 N N . HIS A 1 101 ? 17.702 15.611 4.322 1.00 95.38 101 HIS A N 1
ATOM 758 C CA . HIS A 1 101 ? 18.494 14.705 5.164 1.00 95.38 101 HIS A CA 1
ATOM 759 C C . HIS A 1 101 ? 17.871 14.489 6.556 1.00 95.38 101 HIS A C 1
ATOM 761 O O . HIS A 1 101 ? 17.206 15.375 7.102 1.00 95.38 101 HIS A O 1
ATOM 767 N N . GLY A 1 102 ? 18.119 13.307 7.121 1.00 95.44 102 GLY A N 1
ATOM 768 C CA . GLY A 1 102 ? 17.608 12.875 8.423 1.00 95.44 102 GLY A CA 1
ATOM 769 C C . GLY A 1 102 ? 16.443 11.882 8.325 1.00 95.44 102 GLY A C 1
ATOM 770 O O . GLY A 1 102 ? 16.037 11.481 7.237 1.00 95.44 102 GLY A O 1
ATOM 771 N N . GLN A 1 103 ? 15.920 11.463 9.483 1.00 95.06 103 GLN A N 1
ATOM 772 C CA . GLN A 1 103 ? 14.881 10.423 9.576 1.00 95.06 103 GLN A CA 1
ATOM 773 C C . GLN A 1 103 ? 13.506 10.873 9.069 1.00 95.06 103 GLN A C 1
ATOM 775 O O . GLN A 1 103 ? 12.677 10.032 8.732 1.00 95.06 103 GLN A O 1
ATOM 780 N N . ASN A 1 104 ? 13.268 12.187 8.987 1.00 95.19 104 ASN A N 1
ATOM 781 C CA . ASN A 1 104 ? 12.040 12.778 8.450 1.00 95.19 104 ASN A CA 1
ATOM 782 C C . ASN A 1 104 ? 10.756 12.427 9.238 1.00 95.19 104 ASN A C 1
ATOM 784 O O . ASN A 1 104 ? 9.712 12.168 8.642 1.00 95.19 104 ASN A O 1
ATOM 788 N N . LEU A 1 105 ? 10.781 12.414 10.575 1.00 96.62 105 LEU A N 1
ATOM 789 C CA . LEU A 1 105 ? 9.573 12.143 11.373 1.00 96.62 105 LEU A CA 1
ATOM 790 C C . LEU A 1 105 ? 8.497 13.222 11.169 1.00 96.62 105 LEU A C 1
ATOM 792 O O . LEU A 1 105 ? 8.808 14.403 11.178 1.00 96.62 105 LEU A O 1
ATOM 796 N N . PHE A 1 106 ? 7.209 12.909 11.050 1.00 95.94 106 PHE A N 1
ATOM 797 C CA . PHE A 1 106 ? 6.538 11.615 11.225 1.00 95.94 106 PHE A CA 1
ATOM 798 C C . PHE A 1 106 ? 6.189 10.907 9.902 1.00 95.94 106 PHE A C 1
ATOM 800 O O . PHE A 1 106 ? 5.115 10.317 9.790 1.00 95.94 106 PHE A O 1
ATOM 807 N N . SER A 1 107 ? 7.045 10.982 8.880 1.00 93.38 107 SER A N 1
ATOM 808 C CA . SER A 1 107 ? 6.759 10.303 7.606 1.00 93.38 107 SER A CA 1
ATOM 809 C C . SER A 1 107 ? 6.669 8.795 7.797 1.00 93.38 107 SER A C 1
ATOM 811 O O . SER A 1 107 ? 7.244 8.258 8.750 1.00 93.38 107 SER A O 1
ATOM 813 N N . ASP A 1 108 ? 5.892 8.132 6.938 1.00 94.31 108 ASP A N 1
ATOM 814 C CA . ASP A 1 108 ? 5.810 6.666 6.868 1.00 94.31 108 ASP A CA 1
ATOM 815 C C . ASP A 1 108 ? 5.526 6.009 8.228 1.00 94.31 108 ASP A C 1
ATOM 817 O O . ASP A 1 108 ? 6.018 4.926 8.555 1.00 94.31 108 ASP A O 1
ATOM 821 N N . SER A 1 109 ? 4.763 6.709 9.067 1.00 96.38 109 SER A N 1
ATOM 822 C CA . SER A 1 109 ? 4.544 6.354 10.463 1.00 96.38 109 SER A CA 1
ATOM 823 C C . SER A 1 109 ? 3.099 5.964 10.725 1.00 96.38 109 SER A C 1
ATOM 825 O O . SER A 1 109 ? 2.170 6.521 10.146 1.00 96.38 109 SER A O 1
ATOM 827 N N . LEU A 1 110 ? 2.898 5.076 11.695 1.00 97.75 110 LEU A N 1
ATOM 828 C CA . LEU A 1 110 ? 1.633 5.001 12.412 1.00 97.75 110 LEU A CA 1
ATOM 829 C C . LEU A 1 110 ? 1.686 5.985 13.578 1.00 97.75 110 LEU A C 1
ATOM 831 O O . LEU A 1 110 ? 2.444 5.782 14.526 1.00 97.75 110 LEU A O 1
ATOM 835 N N . VAL A 1 111 ? 0.875 7.035 13.516 1.00 97.69 111 VAL A N 1
ATOM 836 C CA . VAL A 1 111 ? 0.712 8.024 14.583 1.00 97.69 111 VAL A CA 1
ATOM 837 C C . VAL A 1 111 ? -0.601 7.767 15.310 1.00 97.69 111 VAL A C 1
ATOM 839 O O . VAL A 1 111 ? -1.646 7.604 14.685 1.00 97.69 111 VAL A O 1
ATOM 842 N N . VAL A 1 112 ? -0.574 7.749 16.640 1.00 98.31 112 VAL A N 1
ATOM 843 C CA . VAL A 1 112 ? -1.775 7.564 17.459 1.00 98.31 112 VAL A CA 1
ATOM 844 C C . VAL A 1 112 ? -2.034 8.811 18.274 1.00 98.31 112 VAL A C 1
ATOM 846 O O . VAL A 1 112 ? -1.193 9.242 19.063 1.00 98.31 112 VAL A O 1
ATOM 849 N N . LEU A 1 113 ? -3.214 9.391 18.075 1.00 98.44 113 LEU A N 1
ATOM 850 C CA . LEU A 1 113 ? -3.621 10.642 18.699 1.00 98.44 113 LEU A CA 1
ATOM 851 C C . LEU A 1 113 ? -4.793 10.408 19.646 1.00 98.44 113 LEU A C 1
ATOM 853 O O . LEU A 1 113 ? -5.690 9.607 19.377 1.00 98.44 113 LEU A O 1
ATOM 857 N N . ASN A 1 114 ? -4.840 11.177 20.729 1.00 98.06 114 ASN A N 1
ATOM 858 C CA . ASN A 1 114 ? -6.060 11.328 21.498 1.00 98.06 114 ASN A CA 1
ATOM 859 C C . ASN A 1 114 ? -7.065 12.095 20.637 1.00 98.06 114 ASN A C 1
ATOM 861 O O . ASN A 1 114 ? -6.847 13.257 20.287 1.00 98.06 114 ASN A O 1
ATOM 865 N N . ALA A 1 115 ? -8.187 11.457 20.312 1.00 96.88 115 ALA A N 1
ATOM 866 C CA . ALA A 1 115 ? -9.140 12.021 19.374 1.00 96.88 115 ALA A CA 1
ATOM 867 C C . ALA A 1 115 ? -9.682 13.372 19.872 1.00 96.88 115 ALA A C 1
ATOM 869 O O . ALA A 1 115 ? -9.915 14.272 19.072 1.00 96.88 115 ALA A O 1
ATOM 870 N N . LYS A 1 116 ? -9.876 13.552 21.187 1.00 95.56 116 LYS A N 1
ATOM 871 C CA . LYS A 1 116 ? -10.533 14.740 21.761 1.00 95.56 116 LYS A CA 1
ATOM 872 C C . LYS A 1 116 ? -9.707 16.015 21.613 1.00 95.56 116 LYS A C 1
ATOM 874 O O . LYS A 1 116 ? -10.290 17.089 21.475 1.00 95.56 116 LYS A O 1
ATOM 879 N N . ASN A 1 117 ? -8.384 15.915 21.694 1.00 96.75 117 ASN A N 1
ATOM 880 C CA . ASN A 1 117 ? -7.503 17.081 21.786 1.00 96.75 117 ASN A CA 1
ATOM 881 C C . ASN A 1 117 ? -6.300 17.053 20.828 1.00 96.75 117 ASN A C 1
ATOM 883 O O . ASN A 1 117 ? -5.518 17.998 20.847 1.00 96.75 117 ASN A O 1
ATOM 887 N N . GLY A 1 118 ? -6.145 16.006 20.015 1.00 96.94 118 GLY A N 1
ATOM 888 C CA . GLY A 1 118 ? -5.065 15.887 19.035 1.00 96.94 118 GLY A CA 1
ATOM 889 C C . GLY A 1 118 ? -3.689 15.598 19.634 1.00 96.94 118 GLY A C 1
ATOM 890 O O . GLY A 1 118 ? -2.699 15.643 18.911 1.00 96.94 118 GLY A O 1
ATOM 891 N N . GLN A 1 119 ? -3.593 15.322 20.939 1.00 97.50 119 GLN A N 1
ATOM 892 C CA . GLN A 1 119 ? -2.309 15.035 21.577 1.00 97.50 119 GLN A CA 1
ATOM 893 C C . GLN A 1 119 ? -1.749 13.697 21.101 1.00 97.50 119 GLN A C 1
ATOM 895 O O . GLN A 1 119 ? -2.464 12.694 21.079 1.00 97.50 119 GLN A O 1
ATOM 900 N N . LEU A 1 120 ? -0.454 13.682 20.785 1.00 97.88 120 LEU A N 1
ATOM 901 C CA . LEU A 1 120 ? 0.284 12.464 20.476 1.00 97.88 120 LEU A CA 1
ATOM 902 C C . LEU A 1 120 ? 0.276 11.518 21.682 1.00 97.88 120 LEU A C 1
ATOM 904 O O . LEU A 1 120 ? 0.722 11.890 22.766 1.00 97.88 120 LEU A O 1
ATOM 908 N N . VAL A 1 121 ? -0.204 10.294 21.473 1.00 98.38 121 VAL A N 1
ATOM 909 C CA . VAL A 1 121 ? -0.140 9.205 22.455 1.00 98.38 121 VAL A CA 1
ATOM 910 C C . VAL A 1 121 ? 1.152 8.424 22.241 1.00 98.38 121 VAL A C 1
ATOM 912 O O . VAL A 1 121 ? 1.991 8.345 23.134 1.00 98.38 121 VAL A O 1
ATOM 915 N N . TRP A 1 122 ? 1.337 7.889 21.035 1.00 98.44 122 TRP A N 1
ATOM 916 C CA . TRP A 1 122 ? 2.549 7.199 20.604 1.00 98.44 122 TRP A CA 1
ATOM 917 C C . TRP A 1 122 ? 2.649 7.226 19.073 1.00 98.44 122 TRP A C 1
ATOM 919 O O . TRP A 1 122 ? 1.690 7.569 18.383 1.00 98.44 122 TRP A O 1
ATOM 929 N N . HIS A 1 123 ? 3.823 6.894 18.537 1.00 98.06 123 HIS A N 1
ATOM 930 C CA . HIS A 1 123 ? 4.015 6.670 17.102 1.00 98.06 123 HIS A CA 1
ATOM 931 C C . HIS A 1 123 ? 5.069 5.587 16.869 1.00 98.06 123 HIS A C 1
ATOM 933 O O . HIS A 1 123 ? 5.882 5.315 17.756 1.00 98.06 123 HIS A O 1
ATOM 939 N N . PHE A 1 124 ? 5.071 5.022 15.665 1.00 98.50 124 PHE A N 1
ATOM 940 C CA . PHE A 1 124 ? 6.148 4.182 15.153 1.00 98.50 124 PHE A CA 1
ATOM 941 C C . PHE A 1 124 ? 6.390 4.505 13.675 1.00 98.50 124 PHE A C 1
ATOM 943 O O . PHE A 1 124 ? 5.439 4.475 12.894 1.00 98.50 124 PHE A O 1
ATOM 950 N N . GLN A 1 125 ? 7.636 4.802 13.299 1.00 97.81 125 GLN A N 1
ATOM 951 C CA . GLN A 1 125 ? 8.035 5.036 11.908 1.00 97.81 125 GLN A CA 1
ATOM 952 C C . GLN A 1 125 ? 8.439 3.714 11.251 1.00 97.81 125 GLN A C 1
ATOM 954 O O . GLN A 1 125 ? 9.331 3.035 11.749 1.00 97.81 125 GLN A O 1
ATOM 959 N N . MET A 1 126 ? 7.771 3.343 10.158 1.00 97.56 126 MET A N 1
ATOM 960 C CA . MET A 1 126 ? 7.985 2.068 9.459 1.00 97.56 126 MET A CA 1
ATOM 961 C C . MET A 1 126 ? 9.040 2.162 8.359 1.00 97.56 126 MET A C 1
ATOM 963 O O . MET A 1 126 ? 9.638 1.147 8.013 1.00 97.56 126 MET A O 1
ATOM 967 N N . VAL A 1 127 ? 9.268 3.358 7.812 1.00 97.44 127 VAL A N 1
ATOM 968 C CA . VAL A 1 127 ? 10.325 3.611 6.830 1.00 97.44 127 VAL A CA 1
ATOM 969 C C . VAL A 1 127 ? 11.090 4.863 7.230 1.00 97.44 127 VAL A C 1
ATOM 971 O O . VAL A 1 127 ? 10.529 5.938 7.417 1.00 97.44 127 VAL A O 1
ATOM 974 N N . HIS A 1 128 ? 12.392 4.699 7.392 1.00 97.50 128 HIS A N 1
ATOM 975 C CA . HIS A 1 128 ? 13.343 5.758 7.682 1.00 97.50 128 HIS A CA 1
ATOM 976 C C . HIS A 1 128 ? 13.794 6.419 6.385 1.00 97.50 128 HIS A C 1
ATOM 978 O O . HIS A 1 128 ? 14.278 5.717 5.497 1.00 97.50 128 HIS A O 1
ATOM 984 N N . HIS A 1 129 ? 13.690 7.748 6.282 1.00 96.44 129 HIS A N 1
ATOM 985 C CA . HIS A 1 129 ? 14.146 8.503 5.108 1.00 96.44 129 HIS A CA 1
ATOM 986 C C . HIS A 1 129 ? 13.669 7.871 3.780 1.00 96.44 129 HIS A C 1
ATOM 988 O O . HIS A 1 129 ? 14.477 7.377 2.993 1.00 96.44 129 HIS A O 1
ATOM 994 N N . ASP A 1 130 ? 12.352 7.816 3.554 1.00 94.12 130 ASP A N 1
ATOM 995 C CA . ASP A 1 130 ? 11.787 7.069 2.423 1.00 94.12 130 ASP A CA 1
ATOM 996 C C . ASP A 1 130 ? 12.302 7.563 1.060 1.00 94.12 130 ASP A C 1
ATOM 998 O O . ASP A 1 130 ? 12.353 8.766 0.807 1.00 94.12 130 ASP A O 1
ATOM 1002 N N . LEU A 1 131 ? 12.676 6.624 0.187 1.00 92.94 131 LEU A N 1
ATOM 1003 C CA . LEU A 1 131 ? 13.123 6.828 -1.198 1.00 92.94 131 LEU A CA 1
ATOM 1004 C C . LEU A 1 131 ? 12.391 5.898 -2.185 1.00 92.94 131 LEU A C 1
ATOM 1006 O O . LEU A 1 131 ? 12.862 5.690 -3.310 1.00 92.94 131 LEU A O 1
ATOM 1010 N N . TRP A 1 132 ? 11.265 5.313 -1.771 1.00 90.81 132 TRP A N 1
ATOM 1011 C CA . TRP A 1 132 ? 10.551 4.307 -2.552 1.00 90.81 132 TRP A CA 1
ATOM 1012 C C . TRP A 1 132 ? 9.052 4.558 -2.714 1.00 90.81 132 TRP A C 1
ATOM 1014 O O . TRP A 1 132 ? 8.424 3.795 -3.457 1.00 90.81 132 TRP A O 1
ATOM 1024 N N . ASP A 1 133 ? 8.506 5.592 -2.063 1.00 87.88 133 ASP A N 1
ATOM 1025 C CA . ASP A 1 133 ? 7.066 5.782 -1.851 1.00 87.88 133 ASP A CA 1
ATOM 1026 C C . ASP A 1 133 ? 6.467 4.586 -1.093 1.00 87.88 133 ASP A C 1
ATOM 1028 O O . ASP A 1 133 ? 5.451 4.005 -1.481 1.00 87.88 133 ASP A O 1
ATOM 1032 N N . TYR A 1 134 ? 7.136 4.177 -0.009 1.00 92.25 134 TYR A N 1
ATOM 1033 C CA . TYR A 1 134 ? 6.696 3.098 0.888 1.00 92.25 134 TYR A CA 1
ATOM 1034 C C . TYR A 1 134 ? 5.834 3.603 2.043 1.00 92.25 134 TYR A C 1
ATOM 1036 O O . TYR A 1 134 ? 5.895 3.138 3.186 1.00 92.25 134 TYR A O 1
ATOM 1044 N N . ASP A 1 135 ? 4.957 4.513 1.668 1.00 86.44 135 ASP A N 1
ATOM 1045 C CA . ASP A 1 135 ? 4.002 5.162 2.524 1.00 86.44 135 ASP A CA 1
ATOM 1046 C C . ASP A 1 135 ? 3.030 4.178 3.205 1.00 86.44 135 ASP A C 1
ATOM 1048 O O . ASP A 1 135 ? 2.762 3.060 2.739 1.00 86.44 135 ASP A O 1
ATOM 1052 N N . SER A 1 136 ? 2.540 4.552 4.389 1.00 87.19 136 SER A N 1
ATOM 1053 C CA . SER A 1 136 ? 1.592 3.714 5.125 1.00 87.19 136 SER A CA 1
ATOM 1054 C C . SER A 1 136 ? 0.183 3.986 4.609 1.00 87.19 136 SER A C 1
ATOM 1056 O O . SER A 1 136 ? -0.532 4.852 5.099 1.00 87.19 136 SER A O 1
ATOM 1058 N N . ALA A 1 137 ? -0.217 3.230 3.591 1.00 81.75 137 ALA A N 1
ATOM 1059 C CA . ALA A 1 137 ? -1.455 3.451 2.846 1.00 81.75 137 ALA A CA 1
ATOM 1060 C C . ALA A 1 137 ? -2.634 2.558 3.262 1.00 81.75 137 ALA A C 1
ATOM 1062 O O . ALA A 1 137 ? -3.582 2.375 2.501 1.00 81.75 137 ALA A O 1
ATOM 1063 N N . THR A 1 138 ? -2.583 1.948 4.444 1.00 83.88 138 THR A N 1
ATOM 1064 C CA . THR A 1 138 ? -3.542 0.908 4.839 1.00 83.88 138 THR A CA 1
ATOM 1065 C C . THR A 1 138 ? -4.310 1.326 6.091 1.00 83.88 138 THR A C 1
ATOM 1067 O O . THR A 1 138 ? -3.647 1.717 7.056 1.00 83.88 138 THR A O 1
ATOM 1070 N N . PRO A 1 139 ? -5.653 1.203 6.158 1.00 87.38 139 PRO A N 1
ATOM 1071 C CA . PRO A 1 139 ? -6.364 1.301 7.430 1.00 87.38 139 PRO A CA 1
ATOM 1072 C C . PRO A 1 139 ? -5.793 0.317 8.461 1.00 87.38 139 PRO A C 1
ATOM 1074 O O . PRO A 1 139 ? -5.824 -0.894 8.211 1.00 87.38 139 PRO A O 1
ATOM 1077 N N . PRO A 1 140 ? -5.295 0.798 9.617 1.00 94.25 140 PRO A N 1
ATOM 1078 C CA . PRO A 1 140 ? -4.861 -0.080 10.695 1.00 94.25 140 PRO A CA 1
ATOM 1079 C C . PRO A 1 140 ? -6.045 -0.898 11.220 1.00 94.25 140 PRO A C 1
ATOM 1081 O O . PRO A 1 140 ? -7.120 -0.359 11.433 1.00 94.25 140 PRO A O 1
ATOM 1084 N N . ILE A 1 141 ? -5.878 -2.194 11.464 1.00 96.31 141 ILE A N 1
ATOM 1085 C CA . ILE A 1 141 ? -6.980 -3.049 11.932 1.00 96.31 141 ILE A CA 1
ATOM 1086 C C . ILE A 1 141 ? -6.813 -3.317 13.424 1.00 96.31 141 ILE A C 1
ATOM 1088 O O . ILE A 1 141 ? -5.759 -3.781 13.853 1.00 96.31 141 ILE A O 1
ATOM 1092 N N . LEU A 1 142 ? -7.846 -3.034 14.221 1.00 97.44 142 LEU A N 1
ATOM 1093 C CA . LEU A 1 142 ? -7.844 -3.327 15.656 1.00 97.44 142 LEU A CA 1
ATOM 1094 C C . LEU A 1 142 ? -8.375 -4.738 15.903 1.00 97.44 142 LEU A C 1
ATOM 1096 O O . LEU A 1 142 ? -9.394 -5.136 15.339 1.00 97.44 142 LEU A O 1
ATOM 1100 N N . GLY A 1 143 ? -7.720 -5.477 16.789 1.00 97.19 143 GLY A N 1
ATOM 1101 C CA . GLY A 1 143 ? -8.151 -6.815 17.169 1.00 97.19 143 GLY A CA 1
ATOM 1102 C C . GLY A 1 143 ? -7.502 -7.265 18.464 1.00 97.19 143 GLY A C 1
ATOM 1103 O O . GLY A 1 143 ? -6.402 -6.837 18.795 1.00 97.19 143 GLY A O 1
ATOM 1104 N N . ASP A 1 144 ? -8.177 -8.128 19.210 1.00 97.56 144 ASP A N 1
ATOM 1105 C CA . ASP A 1 144 ? -7.598 -8.725 20.407 1.00 97.56 144 ASP A CA 1
ATOM 1106 C C . ASP A 1 144 ? -6.972 -10.075 20.045 1.00 97.56 144 ASP A C 1
ATOM 1108 O O . ASP A 1 144 ? -7.593 -10.889 19.364 1.00 97.56 144 ASP A O 1
ATOM 1112 N N . ILE A 1 145 ? -5.750 -10.316 20.516 1.00 98.31 145 ILE A N 1
ATOM 1113 C CA . ILE A 1 145 ? -4.992 -11.555 20.279 1.00 98.31 145 ILE A CA 1
ATOM 1114 C C . ILE A 1 145 ? -4.429 -12.086 21.594 1.00 98.31 145 ILE A C 1
ATOM 1116 O O . ILE A 1 145 ? -4.359 -11.366 22.591 1.00 98.31 145 ILE A O 1
ATOM 1120 N N . THR A 1 146 ? -4.023 -13.351 21.608 1.00 98.19 146 THR A N 1
ATOM 1121 C CA . THR A 1 146 ? -3.332 -13.970 22.742 1.00 98.19 146 THR A CA 1
ATOM 1122 C C . THR A 1 146 ? -1.984 -14.496 22.284 1.00 98.19 146 THR A C 1
ATOM 1124 O O . THR A 1 146 ? -1.930 -15.445 21.512 1.00 98.19 146 THR A O 1
ATOM 1127 N N . VAL A 1 147 ? -0.902 -13.906 22.787 1.00 97.94 147 VAL A N 1
ATOM 1128 C CA . VAL A 1 147 ? 0.477 -14.307 22.473 1.00 97.94 147 VAL A CA 1
ATOM 1129 C C . VAL A 1 147 ? 1.126 -14.790 23.761 1.00 97.94 147 VAL A C 1
ATOM 1131 O O . VAL A 1 147 ? 1.074 -14.091 24.771 1.00 97.94 147 VAL A O 1
ATOM 1134 N N . ASP A 1 148 ? 1.667 -16.008 23.755 1.00 95.12 148 ASP A N 1
ATOM 1135 C CA . ASP A 1 148 ? 2.313 -16.633 24.921 1.00 95.12 148 ASP A CA 1
ATOM 1136 C C . ASP A 1 148 ? 1.446 -16.593 26.200 1.00 95.12 148 ASP A C 1
ATOM 1138 O O . ASP A 1 148 ? 1.916 -16.348 27.309 1.00 95.12 148 ASP A O 1
ATOM 1142 N N . GLY A 1 149 ? 0.132 -16.795 26.037 1.00 96.06 149 GLY A N 1
ATOM 1143 C CA . GLY A 1 149 ? -0.854 -16.765 27.125 1.00 96.06 149 GLY A CA 1
ATOM 1144 C C . GLY A 1 149 ? -1.265 -15.364 27.598 1.00 96.06 149 GLY A C 1
ATOM 1145 O O . GLY A 1 149 ? -2.168 -15.242 28.426 1.00 96.06 149 GLY A O 1
ATOM 1146 N N . LYS A 1 150 ? -0.663 -14.296 27.060 1.00 97.38 150 LYS A N 1
ATOM 1147 C CA . LYS A 1 150 ? -1.019 -12.906 27.361 1.00 97.38 150 LYS A CA 1
ATOM 1148 C C . LYS A 1 150 ? -2.013 -12.373 26.333 1.00 97.38 150 LYS A C 1
ATOM 1150 O O . LYS A 1 150 ? -1.714 -12.314 25.143 1.00 97.38 150 LYS A O 1
ATOM 1155 N N . ARG A 1 151 ? -3.175 -11.912 26.802 1.00 97.69 151 ARG A N 1
ATOM 1156 C CA . ARG A 1 151 ? -4.130 -11.177 25.965 1.00 97.69 151 ARG A CA 1
ATOM 1157 C C . ARG A 1 151 ? -3.615 -9.762 25.693 1.00 97.69 151 ARG A C 1
ATOM 1159 O O . ARG A 1 151 ? -3.237 -9.054 26.625 1.00 97.69 151 ARG A O 1
ATOM 1166 N N . ILE A 1 152 ? -3.623 -9.356 24.429 1.00 98.38 152 ILE A N 1
ATOM 1167 C CA . ILE A 1 152 ? -3.127 -8.066 23.944 1.00 98.38 152 ILE A CA 1
ATOM 1168 C C . ILE A 1 152 ? -4.229 -7.416 23.106 1.00 98.38 152 ILE A C 1
ATOM 1170 O O . ILE A 1 152 ? -4.786 -8.053 22.212 1.00 98.38 152 ILE A O 1
ATOM 1174 N N . LYS A 1 153 ? -4.531 -6.142 23.382 1.00 98.06 153 LYS A N 1
ATOM 1175 C CA . LYS A 1 153 ? -5.340 -5.306 22.489 1.00 98.06 153 LYS A CA 1
ATOM 1176 C C . LYS A 1 153 ? -4.422 -4.837 21.369 1.00 98.06 153 LYS A C 1
ATOM 1178 O O . LYS A 1 153 ? -3.623 -3.936 21.593 1.00 98.06 153 LYS A O 1
ATOM 1183 N N . ALA A 1 154 ? -4.470 -5.471 20.208 1.00 98.50 154 ALA A N 1
ATOM 1184 C CA . ALA A 1 154 ? -3.519 -5.235 19.132 1.00 98.50 154 ALA A CA 1
ATOM 1185 C C . ALA A 1 154 ? -4.053 -4.275 18.062 1.00 98.50 154 ALA A C 1
ATOM 1187 O O . ALA A 1 154 ? -5.263 -4.115 17.871 1.00 98.50 154 ALA A O 1
ATOM 1188 N N . VAL A 1 155 ? -3.114 -3.640 17.366 1.00 98.38 155 VAL A N 1
ATOM 1189 C CA . VAL A 1 155 ? -3.323 -2.968 16.084 1.00 98.38 155 VAL A CA 1
ATOM 1190 C C . VAL A 1 155 ? -2.383 -3.588 15.056 1.00 98.38 155 VAL A C 1
ATOM 1192 O O . VAL A 1 155 ? -1.193 -3.766 15.320 1.00 98.38 155 VAL A O 1
ATOM 1195 N N . PHE A 1 156 ? -2.934 -3.931 13.895 1.00 97.69 156 PHE A N 1
ATOM 1196 C CA . PHE A 1 156 ? -2.217 -4.481 12.751 1.00 97.69 156 PHE A CA 1
ATOM 1197 C C . PHE A 1 156 ? -2.095 -3.394 11.688 1.00 97.69 156 PHE A C 1
ATOM 1199 O O . PHE A 1 156 ? -3.106 -2.924 11.165 1.00 97.69 156 PHE A O 1
ATOM 1206 N N . ALA A 1 157 ? -0.871 -2.990 11.374 1.00 95.81 157 ALA A N 1
ATOM 1207 C CA . ALA A 1 157 ? -0.591 -1.940 10.408 1.00 95.81 157 ALA A CA 1
ATOM 1208 C C . ALA A 1 157 ? 0.290 -2.495 9.291 1.00 95.81 157 ALA A C 1
ATOM 1210 O O . ALA A 1 157 ? 1.489 -2.719 9.462 1.00 95.81 157 ALA A O 1
ATOM 1211 N N . SER A 1 158 ? -0.337 -2.795 8.158 1.00 93.25 158 SER A N 1
ATOM 1212 C CA . SER A 1 158 ? 0.373 -3.199 6.950 1.00 93.25 158 SER A CA 1
ATOM 1213 C C . SER A 1 158 ? 1.092 -2.006 6.324 1.00 93.25 158 SER A C 1
ATOM 1215 O O . SER A 1 158 ? 0.696 -0.859 6.504 1.00 93.25 158 SER A O 1
ATOM 1217 N N . ASN A 1 159 ? 2.148 -2.272 5.569 1.00 94.00 159 ASN A N 1
ATOM 1218 C CA . ASN A 1 159 ? 2.894 -1.239 4.863 1.00 94.00 159 ASN A CA 1
ATOM 1219 C C . ASN A 1 159 ? 3.184 -1.685 3.423 1.00 94.00 159 ASN A C 1
ATOM 1221 O O . ASN A 1 159 ? 3.237 -2.886 3.131 1.00 94.00 159 ASN A O 1
ATOM 1225 N N . LYS A 1 160 ? 3.400 -0.723 2.519 1.00 93.19 160 LYS A N 1
ATOM 1226 C CA . LYS A 1 160 ? 3.729 -0.981 1.112 1.00 93.19 160 LYS A CA 1
ATOM 1227 C C . LYS A 1 160 ? 4.944 -1.895 0.924 1.00 93.19 160 LYS A C 1
ATOM 1229 O O . LYS A 1 160 ? 4.962 -2.650 -0.044 1.00 93.19 160 LYS A O 1
ATOM 1234 N N . THR A 1 161 ? 5.877 -1.930 1.876 1.00 95.31 161 THR A N 1
ATOM 1235 C CA . THR A 1 161 ? 7.001 -2.887 1.934 1.00 95.31 161 THR A CA 1
ATOM 1236 C C . THR A 1 161 ? 6.579 -4.359 1.987 1.00 95.31 161 THR A C 1
ATOM 1238 O O . THR A 1 161 ? 7.413 -5.235 1.777 1.00 95.31 161 THR A O 1
ATOM 1241 N N . GLY A 1 162 ? 5.317 -4.674 2.290 1.00 94.62 162 GLY A N 1
ATOM 1242 C CA . GLY A 1 162 ? 4.836 -6.042 2.504 1.00 94.62 162 GLY A CA 1
ATOM 1243 C C . GLY A 1 162 ? 5.003 -6.544 3.940 1.00 94.62 162 GLY A C 1
ATOM 1244 O O . GLY A 1 162 ? 4.633 -7.681 4.234 1.00 94.62 162 GLY A O 1
ATOM 1245 N N . PHE A 1 163 ? 5.516 -5.720 4.854 1.00 97.00 163 PHE A N 1
ATOM 1246 C CA . PHE A 1 163 ? 5.461 -6.029 6.279 1.00 97.00 163 PHE A CA 1
ATOM 1247 C C . PHE A 1 163 ? 4.068 -5.782 6.865 1.00 97.00 163 PHE A C 1
ATOM 1249 O O . PHE A 1 163 ? 3.321 -4.909 6.416 1.00 97.00 163 PHE A O 1
ATOM 1256 N N . LEU A 1 164 ? 3.746 -6.546 7.911 1.00 96.94 164 LEU A N 1
ATOM 1257 C CA . LEU A 1 164 ? 2.625 -6.289 8.809 1.00 96.94 164 LEU A CA 1
ATOM 1258 C C . LEU A 1 164 ? 3.187 -6.000 10.200 1.00 96.94 164 LEU A C 1
ATOM 1260 O O . LEU A 1 164 ? 3.638 -6.910 10.892 1.00 96.94 164 LEU A O 1
ATOM 1264 N N . TYR A 1 165 ? 3.169 -4.735 10.605 1.00 98.12 165 TYR A N 1
ATOM 1265 C CA . TYR A 1 165 ? 3.617 -4.316 11.926 1.00 98.12 165 TYR A CA 1
ATOM 1266 C C . TYR A 1 165 ? 2.496 -4.520 12.945 1.00 98.12 165 TYR A C 1
ATOM 1268 O O . TYR A 1 165 ? 1.327 -4.247 12.662 1.00 98.12 165 TYR A O 1
ATOM 1276 N N . VAL A 1 166 ? 2.845 -5.013 14.134 1.00 98.62 166 VAL A N 1
ATOM 1277 C CA . VAL A 1 166 ? 1.864 -5.370 15.164 1.00 98.62 166 VAL A CA 1
ATOM 1278 C C . VAL A 1 166 ? 2.269 -4.783 16.502 1.00 98.62 166 VAL A C 1
ATOM 1280 O O . VAL A 1 166 ? 3.338 -5.092 17.032 1.00 98.62 166 VAL A O 1
ATOM 1283 N N . PHE A 1 167 ? 1.383 -3.966 17.061 1.00 98.81 167 PHE A N 1
ATOM 1284 C CA . PHE A 1 167 ? 1.616 -3.255 18.313 1.00 98.81 167 PHE A CA 1
ATOM 1285 C C . PHE A 1 167 ? 0.491 -3.524 19.303 1.00 98.81 167 PHE A C 1
ATOM 1287 O O . PHE A 1 167 ? -0.659 -3.723 18.911 1.00 98.81 167 PHE A O 1
ATOM 1294 N N . ASP A 1 168 ? 0.806 -3.468 20.593 1.00 98.62 168 ASP A N 1
ATOM 1295 C CA . ASP A 1 168 ? -0.194 -3.185 21.612 1.00 98.62 168 ASP A CA 1
ATOM 1296 C C . ASP A 1 168 ? -0.773 -1.791 21.330 1.00 98.62 168 ASP A C 1
ATOM 1298 O O . ASP A 1 168 ? -0.071 -0.778 21.356 1.00 98.62 168 ASP A O 1
ATOM 1302 N N . ARG A 1 169 ? -2.068 -1.737 21.021 1.00 98.00 169 ARG A N 1
ATOM 1303 C CA . ARG A 1 169 ? -2.727 -0.533 20.518 1.00 98.00 169 ARG A CA 1
ATOM 1304 C C . ARG A 1 169 ? -2.848 0.572 21.568 1.00 98.00 169 ARG A C 1
ATOM 1306 O O . ARG A 1 169 ? -3.098 1.718 21.200 1.00 98.00 169 ARG A O 1
ATOM 1313 N N . VAL A 1 170 ? -2.677 0.247 22.851 1.00 97.19 170 VAL A N 1
ATOM 1314 C CA . VAL A 1 170 ? -2.705 1.215 23.956 1.00 97.19 170 VAL A CA 1
ATOM 1315 C C . VAL A 1 170 ? -1.347 1.897 24.087 1.00 97.19 170 VAL A C 1
ATOM 1317 O O . VAL A 1 170 ? -1.278 3.115 24.220 1.00 97.19 170 VAL A O 1
ATOM 1320 N N . THR A 1 171 ? -0.271 1.111 24.051 1.00 97.62 171 THR A N 1
ATOM 1321 C CA . THR A 1 171 ? 1.077 1.567 24.431 1.00 97.62 171 THR A CA 1
ATOM 1322 C C . THR A 1 171 ? 2.010 1.838 23.255 1.00 97.62 171 THR A C 1
ATOM 1324 O O . THR A 1 171 ? 3.016 2.519 23.435 1.00 97.62 171 THR A O 1
ATOM 1327 N N . GLY A 1 172 ? 1.719 1.289 22.074 1.00 98.12 172 GLY A N 1
ATOM 1328 C CA . GLY A 1 172 ? 2.632 1.291 20.930 1.00 98.12 172 GLY A CA 1
ATOM 1329 C C . GLY A 1 172 ? 3.787 0.296 21.066 1.00 98.12 172 GLY A C 1
ATOM 1330 O O . GLY A 1 172 ? 4.658 0.251 20.201 1.00 98.12 172 GLY A O 1
ATOM 1331 N N . ALA A 1 173 ? 3.819 -0.512 22.133 1.00 98.50 173 ALA A N 1
ATOM 1332 C CA . ALA A 1 173 ? 4.841 -1.535 22.300 1.00 98.50 173 ALA A CA 1
ATOM 1333 C C . ALA A 1 173 ? 4.686 -2.610 21.209 1.00 98.50 173 ALA A C 1
ATOM 1335 O O . ALA A 1 173 ? 3.577 -3.120 21.020 1.00 98.50 173 ALA A O 1
ATOM 1336 N N . PRO A 1 174 ? 5.760 -2.981 20.492 1.00 98.56 174 PRO A N 1
ATOM 1337 C CA . PRO A 1 174 ? 5.674 -4.013 19.472 1.00 98.56 174 PRO A CA 1
ATOM 1338 C C . PRO A 1 174 ? 5.370 -5.369 20.119 1.00 98.56 174 PRO A C 1
ATOM 1340 O O . PRO A 1 174 ? 5.922 -5.709 21.167 1.00 98.56 174 PRO A O 1
ATOM 1343 N N . VAL A 1 175 ? 4.471 -6.144 19.507 1.00 98.62 175 VAL A N 1
ATOM 1344 C CA . VAL A 1 175 ? 4.084 -7.471 20.022 1.00 98.62 175 VAL A CA 1
ATOM 1345 C C . VAL A 1 175 ? 5.221 -8.479 19.860 1.00 98.62 175 VAL A C 1
ATOM 1347 O O . VAL A 1 175 ? 5.456 -9.295 20.749 1.00 98.62 175 VAL A O 1
ATOM 1350 N N . TRP A 1 176 ? 5.958 -8.386 18.754 1.00 98.56 176 TRP A N 1
ATOM 1351 C CA . TRP A 1 176 ? 7.183 -9.142 18.502 1.00 98.56 176 TRP A CA 1
ATOM 1352 C C . TRP A 1 176 ? 8.336 -8.186 18.190 1.00 98.56 176 TRP A C 1
ATOM 1354 O O . TRP A 1 176 ? 8.075 -7.069 17.746 1.00 98.56 176 TRP A O 1
ATOM 1364 N N . PRO A 1 177 ? 9.603 -8.595 18.389 1.00 98.38 177 PRO A N 1
ATOM 1365 C CA . PRO A 1 177 ? 10.754 -7.737 18.126 1.00 98.38 177 PRO A CA 1
ATOM 1366 C C . PRO A 1 177 ? 10.734 -7.121 16.724 1.00 98.38 177 PRO A C 1
ATOM 1368 O O . PRO A 1 177 ? 10.424 -7.807 15.746 1.00 98.38 177 PRO A O 1
ATOM 1371 N N . ILE A 1 178 ? 11.104 -5.845 16.642 1.00 98.75 178 ILE A N 1
ATOM 1372 C CA . ILE A 1 178 ? 11.387 -5.136 15.394 1.00 98.75 178 ILE A CA 1
ATOM 1373 C C . ILE A 1 178 ? 12.863 -4.752 15.452 1.00 98.75 178 ILE A C 1
ATOM 1375 O O . ILE A 1 178 ? 13.286 -4.061 16.377 1.00 98.75 178 ILE A O 1
ATOM 1379 N N . GLU A 1 179 ? 13.649 -5.274 14.518 1.00 98.38 179 GLU A N 1
ATOM 1380 C CA . GLU A 1 179 ? 15.104 -5.127 14.501 1.00 98.38 179 GLU A CA 1
ATOM 1381 C C . GLU A 1 179 ? 15.519 -4.064 13.487 1.00 98.38 179 GLU A C 1
ATOM 1383 O O . GLU A 1 179 ? 15.117 -4.130 12.326 1.00 98.38 179 GLU A O 1
ATOM 1388 N N . GLU A 1 180 ? 16.382 -3.138 13.896 1.00 98.50 180 GLU A N 1
ATOM 1389 C CA . GLU A 1 180 ? 17.083 -2.253 12.967 1.00 98.50 180 GLU A CA 1
ATOM 1390 C C . GLU A 1 180 ? 18.131 -3.052 12.190 1.00 98.50 180 GLU A C 1
ATOM 1392 O O . GLU A 1 180 ? 19.097 -3.555 12.772 1.00 98.50 180 GLU A O 1
ATOM 1397 N N . LYS A 1 181 ? 17.952 -3.181 10.871 1.00 98.56 181 LYS A N 1
ATOM 1398 C CA . LYS A 1 181 ? 18.887 -3.919 10.007 1.00 98.56 181 LYS A CA 1
ATOM 1399 C C . LYS A 1 181 ? 19.572 -2.992 9.015 1.00 98.56 181 LYS A C 1
ATOM 1401 O O . LYS A 1 181 ? 18.892 -2.139 8.446 1.00 98.56 181 LYS A O 1
ATOM 1406 N N . PRO A 1 182 ? 20.883 -3.169 8.762 1.00 98.62 182 PRO A N 1
ATOM 1407 C CA . PRO A 1 182 ? 21.572 -2.450 7.700 1.00 98.62 182 PRO A CA 1
ATOM 1408 C C . PRO A 1 182 ? 20.908 -2.676 6.341 1.00 98.62 182 PRO A C 1
ATOM 1410 O O . PRO A 1 182 ? 20.566 -3.810 5.999 1.00 98.62 182 PRO A O 1
ATOM 1413 N N . VAL A 1 183 ? 20.772 -1.609 5.557 1.00 98.25 183 VAL A N 1
ATOM 1414 C CA . VAL A 1 183 ? 20.213 -1.652 4.196 1.00 98.25 183 VAL A CA 1
ATOM 1415 C C . VAL A 1 183 ? 21.198 -1.080 3.172 1.00 98.25 183 VAL A C 1
ATOM 1417 O O . VAL A 1 183 ? 22.125 -0.358 3.560 1.00 98.25 183 VAL A O 1
ATOM 1420 N N . PRO A 1 184 ? 21.060 -1.395 1.868 1.00 97.94 184 PRO A N 1
ATOM 1421 C CA . PRO A 1 184 ? 21.920 -0.817 0.840 1.00 97.94 184 PRO A CA 1
ATOM 1422 C C . PRO A 1 184 ? 21.888 0.716 0.854 1.00 97.94 184 PRO A C 1
ATOM 1424 O O . PRO A 1 184 ? 20.847 1.326 1.071 1.00 97.94 184 PRO A O 1
ATOM 1427 N N . GLN A 1 185 ? 23.041 1.337 0.610 1.00 97.69 185 GLN A N 1
ATOM 1428 C CA . GLN A 1 185 ? 23.200 2.792 0.650 1.00 97.69 185 GLN A CA 1
ATOM 1429 C C . GLN A 1 185 ? 23.245 3.380 -0.760 1.00 97.69 185 GLN A C 1
ATOM 1431 O O . GLN A 1 185 ? 23.702 2.726 -1.702 1.00 97.69 185 GLN A O 1
ATOM 1436 N N . SER A 1 186 ? 22.772 4.618 -0.909 1.00 96.19 186 SER A N 1
ATOM 1437 C CA . SER A 1 186 ? 22.756 5.295 -2.208 1.00 96.19 186 SER A CA 1
ATOM 1438 C C . SER A 1 186 ? 24.154 5.755 -2.622 1.00 96.19 186 SER A C 1
ATOM 1440 O O . SER A 1 186 ? 24.963 6.174 -1.797 1.00 96.19 186 SER A O 1
ATOM 1442 N N . ASN A 1 187 ? 24.430 5.707 -3.924 1.00 92.94 187 ASN A N 1
ATOM 1443 C CA . ASN A 1 187 ? 25.608 6.320 -4.540 1.00 92.94 187 ASN A CA 1
ATOM 1444 C C . ASN A 1 187 ? 25.263 7.595 -5.333 1.00 92.94 187 ASN A C 1
ATOM 1446 O O . ASN A 1 187 ? 26.125 8.149 -6.018 1.00 92.94 187 ASN A O 1
ATOM 1450 N N . VAL A 1 188 ? 24.009 8.047 -5.269 1.00 95.19 188 VAL A N 1
ATOM 1451 C CA . VAL A 1 188 ? 23.541 9.259 -5.944 1.00 95.19 188 VAL A CA 1
ATOM 1452 C C . VAL A 1 188 ? 24.132 10.476 -5.219 1.00 95.19 188 VAL A C 1
ATOM 1454 O O . VAL A 1 188 ? 23.960 10.602 -4.006 1.00 95.19 188 VAL A O 1
ATOM 1457 N N . PRO A 1 189 ? 24.838 11.392 -5.908 1.00 95.62 189 PRO A N 1
ATOM 1458 C CA . PRO A 1 189 ? 25.477 12.524 -5.244 1.00 95.62 189 PRO A CA 1
ATOM 1459 C C . PRO A 1 189 ? 24.476 13.398 -4.484 1.00 95.62 189 PRO A C 1
ATOM 1461 O O . PRO A 1 189 ? 23.474 13.817 -5.051 1.00 95.62 189 PRO A O 1
ATOM 1464 N N . GLY A 1 190 ? 24.783 13.725 -3.229 1.00 94.19 190 GLY A N 1
ATOM 1465 C CA . GLY A 1 190 ? 23.918 14.547 -2.377 1.00 94.19 190 GLY A CA 1
ATOM 1466 C C . GLY A 1 190 ? 22.833 13.768 -1.630 1.00 94.19 190 GLY A C 1
ATOM 1467 O O . GLY A 1 190 ? 22.247 14.331 -0.709 1.00 94.19 190 GLY A O 1
ATOM 1468 N N . GLU A 1 191 ? 22.606 12.494 -1.960 1.00 94.88 191 GLU A N 1
ATOM 1469 C CA . GLU A 1 191 ? 21.705 11.621 -1.206 1.00 94.88 191 GLU A CA 1
ATOM 1470 C C . GLU A 1 191 ? 22.325 11.183 0.127 1.00 94.88 191 GLU A C 1
ATOM 1472 O O . GLU A 1 191 ? 23.531 10.938 0.206 1.00 94.88 191 GLU A O 1
ATOM 1477 N N . GLN A 1 192 ? 21.493 11.043 1.160 1.00 95.00 192 GLN A N 1
ATOM 1478 C CA . GLN A 1 192 ? 21.888 10.486 2.452 1.00 95.00 192 GLN A CA 1
ATOM 1479 C C . GLN A 1 192 ? 20.819 9.504 2.944 1.00 95.00 192 GLN A C 1
ATOM 1481 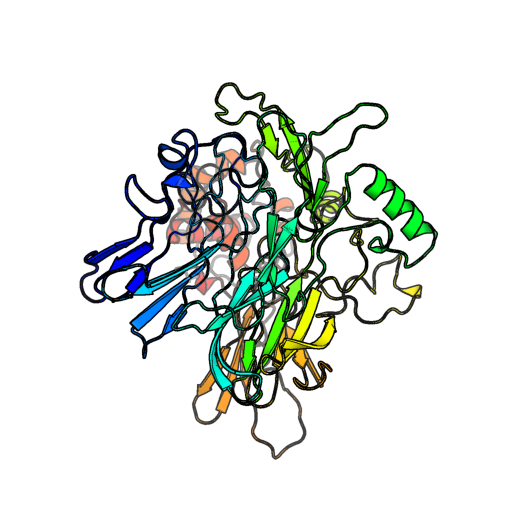O O . GLN A 1 192 ? 19.945 9.854 3.732 1.00 95.00 192 GLN A O 1
ATOM 1486 N N . THR A 1 193 ? 20.926 8.251 2.495 1.00 95.31 193 THR A N 1
ATOM 1487 C CA . THR A 1 193 ? 20.066 7.148 2.941 1.00 95.31 193 THR A CA 1
ATOM 1488 C C . THR A 1 193 ? 20.191 6.881 4.442 1.00 95.31 193 THR A C 1
ATOM 1490 O O . THR A 1 193 ? 21.254 7.079 5.034 1.00 95.31 193 THR A O 1
ATOM 1493 N N . SER A 1 194 ? 19.124 6.356 5.054 1.00 96.81 194 SER A N 1
ATOM 1494 C CA . SER A 1 194 ? 19.218 5.780 6.400 1.00 96.81 194 SER A CA 1
ATOM 1495 C C . SER A 1 194 ? 20.161 4.571 6.407 1.00 96.81 194 SER A C 1
ATOM 1497 O O . SER A 1 194 ? 20.138 3.747 5.489 1.00 96.81 194 SER A O 1
ATOM 1499 N N . LEU A 1 195 ? 20.975 4.438 7.461 1.00 97.75 195 LEU A N 1
ATOM 1500 C CA . LEU A 1 195 ? 21.890 3.301 7.633 1.00 97.75 195 LEU A CA 1
ATOM 1501 C C . LEU A 1 195 ? 21.142 1.992 7.903 1.00 97.75 195 LEU A C 1
ATOM 1503 O O . LEU A 1 195 ? 21.604 0.925 7.496 1.00 97.75 195 LEU A O 1
ATOM 1507 N N . THR A 1 196 ? 20.005 2.078 8.594 1.00 98.62 196 THR A N 1
ATOM 1508 C CA . THR A 1 196 ? 19.167 0.938 8.967 1.00 98.62 196 THR A CA 1
ATOM 1509 C C . THR A 1 196 ? 17.695 1.202 8.675 1.00 98.62 196 THR A C 1
ATOM 1511 O O . THR A 1 196 ? 17.2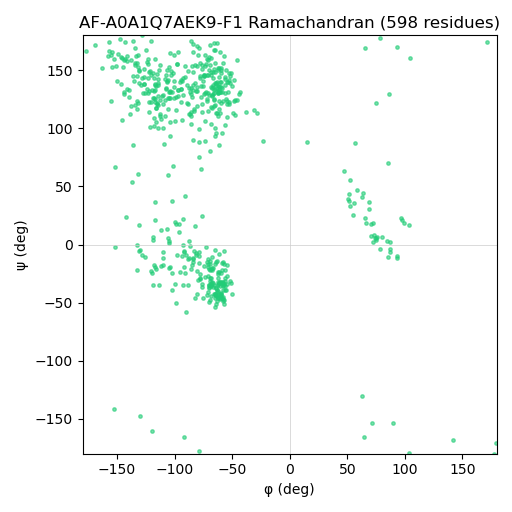83 2.344 8.460 1.00 98.62 196 THR A O 1
ATOM 1514 N N . GLN A 1 197 ? 16.914 0.126 8.630 1.00 98.62 197 GLN A N 1
ATOM 1515 C CA . GLN A 1 197 ? 15.453 0.154 8.551 1.00 98.62 197 GLN A CA 1
ATOM 1516 C C . GLN A 1 197 ? 14.857 -0.814 9.585 1.00 98.62 197 GLN A C 1
ATOM 1518 O O . GLN A 1 197 ? 15.532 -1.791 9.938 1.00 98.62 197 GLN A O 1
ATOM 1523 N N . PRO A 1 198 ? 13.599 -0.611 10.016 1.00 98.44 198 PRO A N 1
ATOM 1524 C CA . PRO A 1 198 ? 12.934 -1.474 10.986 1.00 98.44 198 PRO A CA 1
ATOM 1525 C C . PRO A 1 198 ? 12.330 -2.721 10.319 1.00 98.44 198 PRO A C 1
ATOM 1527 O O . PRO A 1 198 ? 11.378 -2.641 9.538 1.00 98.44 198 PRO A O 1
ATOM 1530 N N . PHE A 1 199 ? 12.826 -3.904 10.686 1.00 98.62 199 PHE A N 1
ATOM 1531 C CA . PHE A 1 199 ? 12.336 -5.199 10.202 1.00 98.62 199 PHE A CA 1
ATOM 1532 C C . PHE A 1 199 ? 11.569 -5.937 11.306 1.00 98.62 199 PHE A C 1
ATOM 1534 O O . PHE A 1 199 ? 12.193 -6.406 12.266 1.00 98.62 199 PHE A O 1
ATOM 1541 N N . PRO A 1 200 ? 10.235 -6.093 11.201 1.00 98.12 200 PRO A N 1
ATOM 1542 C CA . PRO A 1 200 ? 9.491 -6.895 12.159 1.00 98.12 200 PRO A CA 1
ATOM 1543 C C . PRO A 1 200 ? 9.887 -8.368 12.030 1.00 98.12 200 PRO A C 1
ATOM 1545 O O . PRO A 1 200 ? 9.988 -8.917 10.934 1.00 98.12 200 PRO A O 1
ATOM 1548 N N . SER A 1 201 ? 10.106 -9.024 13.168 1.00 98.06 201 SER A N 1
ATOM 1549 C CA . SER A 1 201 ? 10.430 -10.457 13.215 1.00 98.06 201 SER A CA 1
ATOM 1550 C C . SER A 1 201 ? 9.223 -11.347 12.914 1.00 98.06 201 SER A C 1
ATOM 1552 O O . SER A 1 201 ? 9.388 -12.467 12.427 1.00 98.06 201 SER A O 1
ATOM 1554 N N . LYS A 1 202 ? 8.012 -10.863 13.217 1.00 98.19 202 LYS A N 1
ATOM 1555 C CA . LYS A 1 202 ? 6.746 -11.557 12.986 1.00 98.19 202 LYS A CA 1
ATOM 1556 C C . LYS A 1 202 ? 5.595 -10.574 12.741 1.00 98.19 202 LYS A C 1
ATOM 1558 O O . LYS A 1 202 ? 5.602 -9.487 13.323 1.00 98.19 202 LYS A O 1
ATOM 1563 N N . PRO A 1 203 ? 4.557 -11.012 12.009 1.00 98.12 203 PRO A N 1
ATOM 1564 C CA . PRO A 1 203 ? 4.552 -12.199 11.142 1.00 98.12 203 PRO A CA 1
ATOM 1565 C C . PRO A 1 203 ? 5.533 -12.046 9.960 1.00 98.12 203 PRO A C 1
ATOM 1567 O O . PRO A 1 203 ? 6.040 -10.946 9.741 1.00 98.12 203 PRO A O 1
ATOM 1570 N N . PRO A 1 204 ? 5.852 -13.123 9.211 1.00 97.62 204 PRO A N 1
ATOM 1571 C CA . PRO A 1 204 ? 6.632 -12.982 7.980 1.00 97.62 204 PRO A CA 1
ATOM 1572 C C . PRO A 1 204 ? 5.926 -12.036 6.998 1.00 97.62 204 PRO A C 1
ATOM 1574 O O . PRO A 1 204 ? 4.705 -11.865 7.060 1.00 97.62 204 PRO A O 1
ATOM 1577 N N . ALA A 1 205 ? 6.696 -11.441 6.084 1.00 96.00 205 ALA A N 1
ATOM 1578 C CA . ALA A 1 205 ? 6.158 -10.552 5.061 1.00 96.00 205 ALA A CA 1
ATOM 1579 C C . ALA A 1 205 ? 5.039 -11.235 4.259 1.00 96.00 205 ALA A C 1
ATOM 1581 O O . ALA A 1 205 ? 5.121 -12.419 3.924 1.00 96.00 205 ALA A O 1
ATOM 1582 N N . ILE A 1 206 ? 3.987 -10.478 3.946 1.00 94.06 206 ILE A N 1
ATOM 1583 C CA . ILE A 1 206 ? 2.819 -10.997 3.221 1.00 94.06 206 ILE A CA 1
ATOM 1584 C C . ILE A 1 206 ? 3.118 -11.215 1.737 1.00 94.06 206 ILE A C 1
ATOM 1586 O O . ILE A 1 206 ? 2.380 -11.934 1.062 1.00 94.06 206 ILE A O 1
ATOM 1590 N N . ASP A 1 207 ? 4.184 -10.586 1.234 1.00 93.06 207 ASP A N 1
ATOM 1591 C CA . ASP A 1 207 ? 4.576 -10.622 -0.165 1.00 93.06 207 ASP A CA 1
ATOM 1592 C C . ASP A 1 207 ? 6.105 -10.549 -0.360 1.00 93.06 207 ASP A C 1
ATOM 1594 O O . ASP A 1 207 ? 6.861 -10.435 0.604 1.00 93.06 207 ASP A O 1
ATOM 1598 N N . ARG A 1 208 ? 6.558 -10.640 -1.616 1.00 92.62 208 ARG A N 1
ATOM 1599 C CA . ARG A 1 208 ? 7.957 -10.572 -2.040 1.00 92.62 208 ARG A CA 1
ATOM 1600 C C . ARG A 1 208 ? 8.586 -9.239 -1.630 1.00 92.62 208 ARG A C 1
ATOM 1602 O O . ARG A 1 208 ? 7.976 -8.180 -1.773 1.00 92.62 208 ARG A O 1
ATOM 1609 N N . GLN A 1 209 ? 9.833 -9.321 -1.177 1.00 95.44 209 GLN A N 1
ATOM 1610 C CA . GLN A 1 209 ? 10.650 -8.201 -0.725 1.00 95.44 209 GLN A CA 1
ATOM 1611 C C . GLN A 1 209 ? 12.040 -8.292 -1.357 1.00 95.44 209 GLN A C 1
ATOM 1613 O O . GLN A 1 209 ? 12.785 -9.234 -1.095 1.00 95.44 209 GLN A O 1
ATOM 1618 N N . GLY A 1 210 ? 12.390 -7.304 -2.173 1.00 96.00 210 GLY A N 1
ATOM 1619 C CA . GLY A 1 210 ? 13.571 -7.337 -3.027 1.00 96.00 210 GLY A CA 1
ATOM 1620 C C . GLY A 1 210 ? 13.375 -8.169 -4.293 1.00 96.00 210 GLY A C 1
ATOM 1621 O O . GLY A 1 210 ? 12.318 -8.757 -4.539 1.00 96.00 210 GLY A O 1
ATOM 1622 N N . ILE A 1 211 ? 14.412 -8.175 -5.121 1.00 96.50 211 ILE A N 1
ATOM 1623 C CA . ILE A 1 211 ? 14.446 -8.906 -6.384 1.00 96.50 211 ILE A CA 1
ATOM 1624 C C . ILE A 1 211 ? 15.861 -9.400 -6.672 1.00 96.50 211 ILE A C 1
ATOM 1626 O O . ILE A 1 211 ? 16.841 -8.680 -6.476 1.00 96.50 211 ILE A O 1
ATOM 1630 N N . SER A 1 212 ? 15.943 -10.632 -7.156 1.00 97.12 212 SER A N 1
ATOM 1631 C CA . SER A 1 212 ? 17.159 -11.313 -7.593 1.00 97.12 212 SER A CA 1
ATOM 1632 C C . SER A 1 212 ? 16.920 -12.058 -8.911 1.00 97.12 212 SER A C 1
ATOM 1634 O O . SER A 1 212 ? 15.793 -12.115 -9.403 1.00 97.12 212 SER A O 1
ATOM 1636 N N . GLU A 1 213 ? 17.966 -12.654 -9.488 1.00 97.50 213 GLU A N 1
ATOM 1637 C CA . GLU A 1 213 ? 17.821 -13.502 -10.683 1.00 97.50 213 GLU A CA 1
ATOM 1638 C C . GLU A 1 213 ? 16.904 -14.714 -10.431 1.00 97.50 213 GLU A C 1
ATOM 1640 O O . GLU A 1 213 ? 16.138 -15.094 -11.317 1.00 97.50 213 GLU A O 1
ATOM 1645 N N . ASP A 1 214 ? 16.892 -15.252 -9.205 1.00 96.94 214 ASP A N 1
ATOM 1646 C CA . ASP A 1 214 ? 16.046 -16.387 -8.809 1.00 96.94 214 ASP A CA 1
ATOM 1647 C C . ASP A 1 214 ? 14.548 -16.042 -8.794 1.00 96.94 214 ASP A C 1
ATOM 1649 O O . ASP A 1 214 ? 13.698 -16.937 -8.866 1.00 96.94 214 ASP A O 1
ATOM 1653 N N . ASP A 1 215 ? 14.211 -14.751 -8.722 1.00 96.44 215 ASP A N 1
ATOM 1654 C CA . ASP A 1 215 ? 12.837 -14.256 -8.760 1.00 96.44 215 ASP A CA 1
ATOM 1655 C C . ASP A 1 215 ? 12.294 -14.092 -10.181 1.00 96.44 215 ASP A C 1
ATOM 1657 O O . ASP A 1 215 ? 11.090 -13.879 -10.336 1.00 96.44 215 ASP A O 1
ATOM 1661 N N . LEU A 1 216 ? 13.142 -14.154 -11.209 1.00 97.19 216 LEU A N 1
ATOM 1662 C CA . LEU A 1 216 ? 12.753 -13.945 -12.604 1.00 97.19 216 LEU A CA 1
ATOM 1663 C C . LEU A 1 216 ? 11.986 -15.148 -13.152 1.00 97.19 216 LEU A C 1
ATOM 1665 O O . LEU A 1 216 ? 12.273 -16.286 -12.789 1.00 97.19 216 LEU A O 1
ATOM 1669 N N . ILE A 1 217 ? 11.017 -14.917 -14.044 1.00 95.94 217 ILE A N 1
ATOM 1670 C CA . ILE A 1 217 ? 10.247 -16.016 -14.645 1.00 95.94 217 ILE A CA 1
ATOM 1671 C C . ILE A 1 217 ? 11.159 -17.073 -15.272 1.00 95.94 217 ILE A C 1
ATOM 1673 O O . ILE A 1 217 ? 12.147 -16.759 -15.930 1.00 95.94 217 ILE A O 1
ATOM 1677 N N . ASP A 1 218 ? 10.796 -18.336 -15.089 1.00 97.25 218 ASP A N 1
ATOM 1678 C CA . ASP A 1 218 ? 11.557 -19.489 -15.572 1.00 97.25 218 ASP A CA 1
ATOM 1679 C C . ASP A 1 218 ? 10.659 -20.627 -16.074 1.00 97.25 218 ASP A C 1
ATOM 1681 O O . ASP A 1 218 ? 11.087 -21.775 -16.162 1.00 97.25 218 ASP A O 1
ATOM 1685 N N . PHE A 1 219 ? 9.420 -20.308 -16.476 1.00 97.25 219 PHE A N 1
ATOM 1686 C CA . PHE A 1 219 ? 8.468 -21.280 -17.031 1.00 97.25 219 PHE A CA 1
ATOM 1687 C C . PHE A 1 219 ? 9.056 -22.109 -18.186 1.00 97.25 219 PHE A C 1
ATOM 1689 O O . PHE A 1 219 ? 8.682 -23.264 -18.374 1.00 97.25 219 PHE A O 1
ATOM 1696 N N . THR A 1 220 ? 9.974 -21.518 -18.960 1.00 97.25 220 THR A N 1
ATOM 1697 C CA . THR A 1 220 ? 10.822 -22.214 -19.934 1.00 97.25 220 THR A CA 1
ATOM 1698 C C . THR A 1 220 ? 12.238 -21.620 -19.922 1.00 97.25 220 THR A C 1
ATOM 1700 O O . THR A 1 220 ? 12.396 -20.448 -19.561 1.00 97.25 220 THR A O 1
ATOM 1703 N N . PRO A 1 221 ? 13.270 -22.361 -20.378 1.00 97.75 221 PRO A N 1
ATOM 1704 C CA . PRO A 1 221 ? 14.631 -21.826 -20.493 1.00 97.75 221 PRO A CA 1
ATOM 1705 C C . PRO A 1 221 ? 14.728 -20.563 -21.362 1.00 97.75 221 PRO A C 1
ATOM 1707 O O . PRO A 1 221 ? 15.495 -19.656 -21.050 1.00 97.75 221 PRO A O 1
ATOM 1710 N N . GLU A 1 222 ? 13.928 -20.480 -22.429 1.00 97.12 222 GLU A N 1
ATOM 1711 C CA . GLU A 1 222 ? 13.892 -19.311 -23.314 1.00 97.12 222 GLU A CA 1
ATOM 1712 C C . GLU A 1 222 ? 13.292 -18.086 -22.614 1.00 97.12 222 GLU A C 1
ATOM 1714 O O . GLU A 1 222 ? 13.851 -16.993 -22.683 1.00 97.12 222 GLU A O 1
ATOM 1719 N N . LEU A 1 223 ? 12.185 -18.260 -21.881 1.00 96.62 223 LEU A N 1
ATOM 1720 C CA . LEU A 1 223 ? 11.597 -17.171 -21.096 1.00 96.62 223 LEU A CA 1
ATOM 1721 C C . LEU A 1 223 ? 12.554 -16.685 -20.007 1.00 96.62 223 LEU A C 1
ATOM 1723 O O . LEU A 1 223 ? 12.679 -15.478 -19.814 1.00 96.62 223 LEU A O 1
ATOM 1727 N N . HIS A 1 224 ? 13.264 -17.606 -19.352 1.00 97.94 224 HIS A N 1
ATOM 1728 C CA . HIS A 1 224 ? 14.252 -17.254 -18.338 1.00 97.94 224 HIS A CA 1
ATOM 1729 C C . HIS A 1 224 ? 15.402 -16.428 -18.910 1.00 97.94 224 HIS A C 1
ATOM 1731 O O . HIS A 1 224 ? 15.752 -15.382 -18.369 1.00 97.94 224 HIS A O 1
ATOM 1737 N N . LYS A 1 225 ? 15.947 -16.847 -20.056 1.00 98.25 225 LYS A N 1
ATOM 1738 C CA . LYS A 1 225 ? 17.000 -16.105 -20.751 1.00 98.25 225 LYS A CA 1
ATOM 1739 C C . LYS A 1 225 ? 16.554 -14.680 -21.095 1.00 98.25 225 LYS A C 1
ATOM 1741 O O . LYS A 1 225 ? 17.276 -13.731 -20.807 1.00 98.25 225 LYS A O 1
ATOM 1746 N N . ARG A 1 226 ? 15.349 -14.517 -21.648 1.00 96.69 226 ARG A N 1
ATOM 1747 C CA . ARG A 1 226 ? 14.785 -13.194 -21.971 1.00 96.69 226 ARG A CA 1
ATOM 1748 C C . ARG A 1 226 ? 14.554 -12.344 -20.715 1.00 96.69 226 ARG A C 1
ATOM 1750 O O . ARG A 1 226 ? 14.798 -11.139 -20.735 1.00 96.69 226 ARG A O 1
ATOM 1757 N N . ALA A 1 227 ? 14.122 -12.957 -19.612 1.00 96.56 227 ALA A N 1
ATOM 1758 C CA . ALA A 1 227 ? 13.967 -12.270 -18.332 1.00 96.56 227 ALA A CA 1
ATOM 1759 C C . ALA A 1 227 ? 15.314 -11.778 -17.777 1.00 96.56 227 ALA A C 1
ATOM 1761 O O . ALA A 1 227 ? 15.409 -10.627 -17.350 1.00 96.56 227 ALA A O 1
ATOM 1762 N N . LEU A 1 228 ? 16.369 -12.598 -17.856 1.00 97.75 228 LEU A N 1
ATOM 1763 C CA . LEU A 1 228 ? 17.738 -12.204 -17.505 1.00 97.75 228 LEU A CA 1
ATOM 1764 C C . LEU A 1 228 ? 18.240 -11.049 -18.381 1.00 97.75 228 LEU A C 1
ATOM 1766 O O . LEU A 1 228 ? 18.818 -10.095 -17.866 1.00 97.75 228 LEU A O 1
ATOM 1770 N N . GLU A 1 229 ? 17.985 -11.084 -19.691 1.00 95.31 229 GLU A N 1
ATOM 1771 C CA . GLU A 1 229 ? 18.357 -10.002 -20.614 1.00 95.31 229 GLU A CA 1
ATOM 1772 C C . GLU A 1 229 ? 17.698 -8.666 -20.230 1.00 95.31 229 GLU A C 1
ATOM 1774 O O . GLU A 1 229 ? 18.366 -7.627 -20.208 1.00 95.31 229 GLU A O 1
ATOM 1779 N N . VAL A 1 230 ? 16.414 -8.677 -19.859 1.00 93.06 230 VAL A N 1
ATOM 1780 C CA . VAL A 1 230 ? 15.724 -7.487 -19.337 1.00 93.06 230 VAL A CA 1
ATOM 1781 C C . VAL A 1 230 ? 16.325 -7.048 -18.000 1.00 93.06 230 VAL A C 1
ATOM 1783 O O . VAL A 1 230 ? 16.751 -5.899 -17.868 1.00 93.06 230 VAL A O 1
ATOM 1786 N N . ALA A 1 231 ? 16.420 -7.953 -17.023 1.00 94.94 231 ALA A N 1
ATOM 1787 C CA . ALA A 1 231 ? 16.898 -7.650 -15.675 1.00 94.94 231 ALA A CA 1
ATOM 1788 C C . ALA A 1 231 ? 18.352 -7.144 -15.650 1.00 94.94 231 ALA A C 1
ATOM 1790 O O . ALA A 1 231 ? 18.688 -6.257 -14.863 1.00 94.94 231 ALA A O 1
ATOM 1791 N N . SER A 1 232 ? 19.201 -7.628 -16.565 1.00 94.62 232 SER A N 1
ATOM 1792 C CA . SER A 1 232 ? 20.611 -7.232 -16.686 1.00 94.62 232 SER A CA 1
ATOM 1793 C C . SER A 1 232 ? 20.812 -5.732 -16.930 1.00 94.62 232 SER A C 1
ATOM 1795 O O . SER A 1 232 ? 21.872 -5.187 -16.610 1.00 94.62 232 SER A O 1
ATOM 1797 N N . GLN A 1 233 ? 19.792 -5.034 -17.435 1.00 93.12 233 GLN A N 1
ATOM 1798 C CA . GLN A 1 233 ? 19.824 -3.592 -17.686 1.00 93.12 233 GLN A CA 1
ATOM 1799 C C . GLN A 1 233 ? 19.615 -2.761 -16.412 1.00 93.12 233 GLN A C 1
ATOM 1801 O O . GLN A 1 233 ? 19.768 -1.541 -16.447 1.00 93.12 233 GLN A O 1
ATOM 1806 N N . TYR A 1 234 ? 19.298 -3.393 -15.282 1.00 94.44 234 TYR A N 1
ATOM 1807 C CA . TYR A 1 234 ? 18.953 -2.723 -14.032 1.00 94.44 234 TYR A CA 1
ATOM 1808 C C . TYR A 1 234 ? 19.843 -3.182 -12.869 1.00 94.44 234 TYR A C 1
ATOM 1810 O O . TYR A 1 234 ? 20.627 -4.133 -12.976 1.00 94.44 234 TYR A O 1
ATOM 1818 N N . VAL A 1 235 ? 19.775 -2.442 -11.764 1.00 96.00 235 VAL A N 1
ATOM 1819 C CA . VAL A 1 235 ? 20.296 -2.857 -10.459 1.00 96.00 235 VAL A CA 1
ATOM 1820 C C . VAL A 1 235 ? 19.218 -3.689 -9.767 1.00 96.00 235 VAL A C 1
ATOM 1822 O O . VAL A 1 235 ? 18.071 -3.261 -9.689 1.00 96.00 235 VAL A O 1
ATOM 1825 N N . MET A 1 236 ? 19.588 -4.864 -9.269 1.00 96.94 236 MET A N 1
ATOM 1826 C CA . MET A 1 236 ? 18.743 -5.724 -8.437 1.00 96.94 236 MET A CA 1
ATOM 1827 C C . MET A 1 236 ? 19.324 -5.787 -7.026 1.00 96.94 236 MET A C 1
ATOM 1829 O O . MET A 1 236 ? 20.526 -5.584 -6.841 1.00 96.94 236 MET A O 1
ATOM 1833 N N . GLY A 1 237 ? 18.485 -6.063 -6.035 1.00 97.38 237 GLY A N 1
ATOM 1834 C CA . GLY A 1 237 ? 18.918 -6.111 -4.648 1.00 97.38 237 GLY A CA 1
ATOM 1835 C C . GLY A 1 237 ? 17.779 -6.377 -3.666 1.00 97.38 237 GLY A C 1
ATOM 1836 O O . GLY A 1 237 ? 16.623 -6.544 -4.070 1.00 97.38 237 GLY A O 1
ATOM 1837 N N . PRO A 1 238 ? 18.099 -6.434 -2.363 1.00 97.88 238 PRO A N 1
ATOM 1838 C CA . PRO A 1 238 ? 17.106 -6.646 -1.318 1.00 97.88 238 PRO A CA 1
ATOM 1839 C C . PRO A 1 238 ? 16.127 -5.465 -1.215 1.00 97.88 238 PRO A C 1
ATOM 1841 O O . PRO A 1 238 ? 16.302 -4.415 -1.844 1.00 97.88 238 PRO A O 1
ATOM 1844 N N . LEU A 1 239 ? 15.100 -5.623 -0.375 1.00 97.25 239 LEU A N 1
ATOM 1845 C CA . LEU A 1 239 ? 14.245 -4.514 0.051 1.00 97.25 239 LEU A CA 1
ATOM 1846 C C . LEU A 1 239 ? 15.100 -3.317 0.505 1.00 97.25 239 LEU A C 1
ATOM 1848 O O . LEU A 1 239 ? 16.144 -3.500 1.131 1.00 97.25 239 LEU A O 1
ATOM 1852 N N . PHE A 1 240 ? 14.646 -2.106 0.176 1.00 97.44 240 PHE A N 1
ATOM 1853 C CA . PHE A 1 240 ? 15.364 -0.845 0.401 1.00 97.44 240 PHE A CA 1
ATOM 1854 C C . PHE A 1 240 ? 16.664 -0.677 -0.404 1.00 97.44 240 PHE A C 1
ATOM 1856 O O . PHE A 1 240 ? 17.521 0.123 -0.042 1.00 97.44 240 PHE A O 1
ATOM 1863 N N . THR A 1 241 ? 16.827 -1.376 -1.533 1.00 97.94 241 THR A N 1
ATOM 1864 C CA . THR A 1 241 ? 17.835 -0.969 -2.527 1.00 97.94 241 THR A CA 1
ATOM 1865 C C . THR A 1 241 ? 17.426 0.388 -3.116 1.00 97.94 241 THR A C 1
ATOM 1867 O O . THR A 1 241 ? 16.333 0.483 -3.683 1.00 97.94 241 THR A O 1
ATOM 1870 N N . PRO A 1 242 ? 18.236 1.452 -2.977 1.00 96.38 242 PRO A N 1
ATOM 1871 C CA . PRO A 1 242 ? 17.820 2.804 -3.335 1.00 96.38 242 PRO A CA 1
ATOM 1872 C C . PRO A 1 242 ? 17.726 3.001 -4.857 1.00 96.38 242 PRO A C 1
ATOM 1874 O O . PRO A 1 242 ? 18.358 2.262 -5.626 1.00 96.38 242 PRO A O 1
ATOM 1877 N N . PRO A 1 243 ? 16.974 4.016 -5.314 1.00 93.62 243 PRO A N 1
ATOM 1878 C CA . PRO A 1 243 ? 17.030 4.489 -6.695 1.00 93.62 243 PRO A CA 1
ATOM 1879 C C . PRO A 1 243 ? 18.469 4.791 -7.147 1.00 93.62 243 PRO A C 1
ATOM 1881 O O . PRO A 1 243 ? 19.294 5.261 -6.363 1.00 93.62 243 PRO A O 1
ATOM 1884 N N . THR A 1 244 ? 18.781 4.533 -8.420 1.00 93.69 244 THR A N 1
ATOM 1885 C CA . THR A 1 244 ? 20.126 4.759 -8.985 1.00 93.69 244 THR A CA 1
ATOM 1886 C C . THR A 1 244 ? 20.099 5.685 -10.195 1.00 93.69 244 THR A C 1
ATOM 1888 O O . THR A 1 244 ? 19.084 5.809 -10.882 1.00 93.69 244 THR A O 1
ATOM 1891 N N . LEU A 1 245 ? 21.227 6.348 -10.473 1.00 91.50 245 LEU A N 1
ATOM 1892 C CA . LEU A 1 245 ? 21.370 7.182 -11.667 1.00 91.50 245 LEU A CA 1
ATOM 1893 C C . LEU A 1 245 ? 21.292 6.340 -12.941 1.00 91.50 245 LEU A C 1
ATOM 1895 O O . LEU A 1 245 ? 21.985 5.328 -13.074 1.00 91.50 245 LEU A O 1
ATOM 1899 N N . LYS A 1 246 ? 20.513 6.819 -13.913 1.00 89.31 246 LYS A N 1
ATOM 1900 C CA . LYS A 1 246 ? 20.529 6.268 -15.266 1.00 89.31 246 LYS A CA 1
ATOM 1901 C C . LYS A 1 246 ? 21.886 6.516 -15.916 1.00 89.31 246 LYS A C 1
ATOM 1903 O O . LYS A 1 246 ? 22.456 7.602 -15.819 1.00 89.31 246 LYS A O 1
ATOM 1908 N N . SER A 1 247 ? 22.384 5.516 -16.631 1.00 85.94 247 SER A N 1
ATOM 1909 C CA . SER A 1 247 ? 23.600 5.631 -17.429 1.00 85.94 247 SER A CA 1
ATOM 1910 C C . SER A 1 247 ? 23.426 4.909 -18.757 1.00 85.94 247 SER A C 1
ATOM 1912 O O . SER A 1 247 ? 22.975 3.769 -18.796 1.00 85.94 247 SER A O 1
ATOM 1914 N N . SER A 1 248 ? 23.811 5.574 -19.846 1.00 78.88 248 SER A N 1
ATOM 1915 C CA . SER A 1 248 ? 23.862 5.009 -21.200 1.00 78.88 248 SER A CA 1
ATOM 1916 C C . SER A 1 248 ? 25.263 4.513 -21.581 1.00 78.88 248 SER A C 1
ATOM 1918 O O . SER A 1 248 ? 25.532 4.263 -22.754 1.00 78.88 248 SER A O 1
ATOM 1920 N N . GLY A 1 249 ? 26.190 4.440 -20.617 1.00 80.56 249 GLY A N 1
ATOM 1921 C CA . GLY A 1 249 ? 27.528 3.896 -20.845 1.00 80.56 249 GLY A CA 1
ATOM 1922 C C . GLY A 1 249 ? 27.509 2.379 -21.098 1.00 80.56 249 GLY A C 1
ATOM 1923 O O . GLY A 1 249 ? 26.484 1.738 -20.881 1.00 80.56 249 GLY A O 1
ATOM 1924 N N . PRO A 1 250 ? 28.645 1.768 -21.488 1.00 74.44 250 PRO A N 1
ATOM 1925 C CA . PRO A 1 250 ? 28.717 0.343 -21.845 1.00 74.44 250 PRO A CA 1
ATOM 1926 C C . PRO A 1 250 ? 28.228 -0.638 -20.763 1.00 74.44 250 PRO A C 1
ATOM 1928 O O . PRO A 1 250 ? 27.717 -1.698 -21.097 1.00 74.44 250 PRO A O 1
ATOM 1931 N N . ASN A 1 251 ? 28.344 -0.265 -19.483 1.00 81.56 251 ASN A N 1
ATOM 1932 C CA . ASN A 1 251 ? 27.821 -1.010 -18.325 1.00 81.56 251 ASN A CA 1
ATOM 1933 C C . ASN A 1 251 ? 26.753 -0.205 -17.563 1.00 81.56 251 ASN A C 1
ATOM 1935 O O . ASN A 1 251 ? 26.554 -0.383 -16.361 1.00 81.56 251 ASN A O 1
ATOM 1939 N N . GLY A 1 252 ? 26.145 0.770 -18.238 1.00 86.06 252 GLY A N 1
ATOM 1940 C CA . GLY A 1 252 ? 25.162 1.660 -17.654 1.00 86.06 252 GLY A CA 1
ATOM 1941 C C . GLY A 1 252 ? 23.890 0.912 -17.268 1.00 86.06 252 GLY A C 1
ATOM 1942 O O . GLY A 1 252 ? 23.474 -0.030 -17.941 1.00 86.06 252 GLY A O 1
ATOM 1943 N N . LYS A 1 253 ? 23.286 1.323 -16.154 1.00 91.50 253 LYS A N 1
ATOM 1944 C CA . LYS A 1 253 ? 22.013 0.785 -15.678 1.00 91.50 253 LYS A CA 1
ATOM 1945 C C . LYS A 1 253 ? 20.892 1.774 -15.977 1.00 91.50 253 LYS A C 1
ATOM 1947 O O . LYS A 1 253 ? 21.092 2.987 -15.920 1.00 91.50 253 LYS A O 1
ATOM 1952 N N . LYS A 1 254 ? 19.704 1.251 -16.273 1.00 90.19 254 LYS A N 1
ATOM 1953 C CA . LYS A 1 254 ? 18.468 2.019 -16.486 1.00 90.19 254 LYS A CA 1
ATOM 1954 C C . LYS A 1 254 ? 17.804 2.477 -15.180 1.00 90.19 254 LYS A C 1
ATOM 1956 O O . LYS A 1 254 ? 16.873 3.276 -15.226 1.00 90.19 254 LYS A O 1
ATOM 1961 N N . GLY A 1 255 ? 18.279 1.984 -14.039 1.00 91.81 255 GLY A N 1
ATOM 1962 C CA . GLY A 1 255 ? 17.767 2.277 -12.704 1.00 91.81 255 GLY A CA 1
ATOM 1963 C C . GLY A 1 255 ? 17.797 1.037 -11.815 1.00 91.81 255 GLY A C 1
ATOM 1964 O O . GLY A 1 255 ? 18.378 0.012 -12.182 1.00 91.81 255 GLY A O 1
ATOM 1965 N N . THR A 1 256 ? 17.136 1.128 -10.666 1.00 94.00 256 THR A N 1
ATOM 1966 C CA . THR A 1 256 ? 16.968 0.026 -9.710 1.00 94.00 256 THR A CA 1
ATOM 1967 C C . THR A 1 256 ? 15.619 -0.655 -9.907 1.00 94.00 256 THR A C 1
ATOM 1969 O O . THR A 1 256 ? 14.602 0.030 -9.985 1.00 94.00 256 THR A O 1
ATOM 1972 N N . LEU A 1 257 ? 15.582 -1.988 -9.961 1.00 93.69 257 LEU A N 1
ATOM 1973 C CA . LEU A 1 257 ? 14.328 -2.728 -9.846 1.00 93.69 257 LEU A CA 1
ATOM 1974 C C . LEU A 1 257 ? 13.884 -2.743 -8.383 1.00 93.69 257 LEU A C 1
ATOM 1976 O O . LEU A 1 257 ? 14.600 -3.242 -7.518 1.00 93.69 257 LEU A O 1
ATOM 1980 N N . ALA A 1 258 ? 12.697 -2.205 -8.121 1.00 90.44 258 ALA A N 1
ATOM 1981 C CA . ALA A 1 258 ? 12.090 -2.175 -6.800 1.00 90.44 258 ALA A CA 1
ATOM 1982 C C . ALA A 1 258 ? 10.954 -3.200 -6.722 1.00 90.44 258 ALA A C 1
ATOM 1984 O O . ALA A 1 258 ? 10.046 -3.203 -7.561 1.00 90.44 258 ALA A O 1
ATOM 1985 N N . VAL A 1 259 ? 11.026 -4.069 -5.712 1.00 91.69 259 VAL A N 1
ATOM 1986 C CA . VAL A 1 259 ? 9.938 -4.960 -5.305 1.00 91.69 259 VAL A CA 1
ATOM 1987 C C . VAL A 1 259 ? 9.815 -4.910 -3.775 1.00 91.69 259 VAL A C 1
ATOM 1989 O O . VAL A 1 259 ? 10.773 -5.258 -3.084 1.00 91.69 259 VAL A O 1
ATOM 1992 N N . PRO A 1 260 ? 8.661 -4.512 -3.224 1.00 89.69 260 PRO A N 1
ATOM 1993 C CA . PRO A 1 260 ? 7.519 -3.935 -3.939 1.00 89.69 260 PRO A CA 1
ATOM 1994 C C . PRO A 1 260 ? 7.894 -2.629 -4.662 1.00 89.69 260 PRO A C 1
ATOM 1996 O O . PRO A 1 260 ? 8.960 -2.073 -4.440 1.00 89.69 260 PRO A O 1
ATOM 1999 N N . ASN A 1 261 ? 7.065 -2.144 -5.578 1.00 86.56 261 ASN A N 1
ATOM 2000 C CA . ASN A 1 261 ? 7.238 -0.794 -6.122 1.00 86.56 261 ASN A CA 1
ATOM 2001 C C . ASN A 1 261 ? 6.425 0.223 -5.296 1.00 86.56 261 ASN A C 1
ATOM 2003 O O . ASN A 1 261 ? 5.933 -0.106 -4.221 1.00 86.56 261 ASN A O 1
ATOM 2007 N N . ALA A 1 262 ? 6.236 1.431 -5.821 1.00 83.31 262 ALA A N 1
ATOM 2008 C CA . ALA A 1 262 ? 5.564 2.553 -5.163 1.00 83.31 262 ALA A CA 1
ATOM 2009 C C . ALA A 1 262 ? 4.102 2.243 -4.850 1.00 83.31 262 ALA A C 1
ATOM 2011 O O . ALA A 1 262 ? 3.506 2.800 -3.940 1.00 83.31 262 ALA A O 1
ATOM 2012 N N . TRP A 1 263 ? 3.498 1.309 -5.584 1.00 83.31 263 TRP A N 1
ATOM 2013 C CA . TRP A 1 263 ? 2.157 0.840 -5.276 1.00 83.31 263 TRP A CA 1
ATOM 2014 C C . TRP A 1 263 ? 2.137 -0.159 -4.121 1.00 83.31 263 TRP A C 1
ATOM 2016 O O . TRP A 1 263 ? 1.074 -0.398 -3.557 1.00 83.31 263 TRP A O 1
ATOM 2026 N N . GLY A 1 264 ? 3.278 -0.731 -3.757 1.00 88.06 264 GLY A N 1
ATOM 2027 C CA . GLY A 1 264 ? 3.434 -1.615 -2.617 1.00 88.06 264 GLY A CA 1
ATOM 2028 C C . GLY A 1 264 ? 2.687 -2.941 -2.717 1.00 88.06 264 GLY A C 1
ATOM 2029 O O . GLY A 1 264 ? 1.819 -3.157 -3.570 1.00 88.06 264 GLY A O 1
ATOM 2030 N N . SER A 1 265 ? 3.007 -3.827 -1.782 1.00 90.06 265 SER A N 1
ATOM 2031 C CA . SER A 1 265 ? 2.337 -5.119 -1.635 1.00 90.06 265 SER A CA 1
ATOM 2032 C C . SER A 1 265 ? 1.009 -5.001 -0.896 1.00 90.06 265 SER A C 1
ATOM 2034 O O . SER A 1 265 ? 0.022 -5.580 -1.344 1.00 90.06 265 SER A O 1
ATOM 2036 N N . ALA A 1 266 ? 0.964 -4.215 0.183 1.00 89.56 266 ALA A N 1
ATOM 2037 C CA . ALA A 1 266 ? -0.264 -3.790 0.855 1.00 89.56 266 ALA A CA 1
ATOM 2038 C C . ALA A 1 266 ? -0.448 -2.282 0.672 1.00 89.56 266 ALA A C 1
ATOM 2040 O O . ALA A 1 266 ? 0.442 -1.509 1.015 1.00 89.56 266 ALA A O 1
ATOM 2041 N N . ASN A 1 267 ? -1.593 -1.873 0.134 1.00 86.75 267 ASN A N 1
ATOM 2042 C CA . ASN A 1 267 ? -1.917 -0.468 -0.118 1.00 86.75 267 ASN A CA 1
ATOM 2043 C C . ASN A 1 267 ? -3.310 -0.160 0.469 1.00 86.75 267 ASN A C 1
ATOM 2045 O O . ASN A 1 267 ? -3.701 -0.798 1.443 1.00 86.75 267 ASN A O 1
ATOM 2049 N N . TRP A 1 268 ? -4.108 0.744 -0.112 1.00 84.69 268 TRP A N 1
ATOM 2050 C CA . TRP A 1 268 ? -5.487 1.003 0.345 1.00 84.69 268 TRP A CA 1
ATOM 2051 C C . TRP A 1 268 ? -6.359 -0.257 0.362 1.00 84.69 268 TRP A C 1
ATOM 2053 O O . TRP A 1 268 ? -7.371 -0.319 1.060 1.00 84.69 268 TRP A O 1
ATOM 2063 N N . ASN A 1 269 ? -5.966 -1.264 -0.419 1.00 78.94 269 ASN A N 1
ATOM 2064 C CA . ASN A 1 269 ? -6.509 -2.600 -0.353 1.00 78.94 269 ASN A CA 1
ATOM 2065 C C . ASN A 1 269 ? -5.813 -3.394 0.760 1.00 78.94 269 ASN A C 1
ATOM 2067 O O . ASN A 1 269 ? -4.611 -3.648 0.694 1.00 78.94 269 ASN A O 1
ATOM 2071 N N . THR A 1 270 ? -6.558 -3.775 1.794 1.00 74.25 270 THR A N 1
ATOM 2072 C CA . THR A 1 270 ? -5.971 -4.424 2.971 1.00 74.25 270 THR A CA 1
ATOM 2073 C C . THR A 1 270 ? -6.685 -5.715 3.324 1.00 74.25 270 THR A C 1
ATOM 2075 O O . THR A 1 270 ? -7.602 -6.171 2.630 1.00 74.25 270 THR A O 1
ATOM 2078 N N . GLY A 1 271 ? -6.188 -6.342 4.386 1.00 88.81 271 GLY A N 1
ATOM 2079 C CA . GLY A 1 271 ? -6.716 -7.590 4.873 1.00 88.81 271 GLY A CA 1
ATOM 2080 C C . GLY A 1 271 ? -7.993 -7.479 5.694 1.00 88.81 271 GLY A C 1
ATOM 2081 O O . GLY A 1 271 ? -8.548 -6.410 5.929 1.00 88.81 271 GLY A O 1
ATOM 2082 N N . ALA A 1 272 ? -8.435 -8.633 6.171 1.00 95.25 272 ALA A N 1
ATOM 2083 C CA . ALA A 1 272 ? -9.567 -8.764 7.072 1.00 95.25 272 ALA A CA 1
ATOM 2084 C C . ALA A 1 272 ? -9.146 -9.568 8.306 1.00 95.25 272 ALA A C 1
ATOM 2086 O O . ALA A 1 272 ? -8.430 -10.560 8.181 1.00 95.25 272 ALA A O 1
ATOM 2087 N N . PHE A 1 273 ? -9.582 -9.153 9.495 1.00 97.38 273 PHE A N 1
ATOM 2088 C CA . PHE A 1 273 ? -9.278 -9.846 10.749 1.00 97.38 273 PHE A CA 1
ATOM 2089 C C . PHE A 1 273 ? -10.512 -10.565 11.290 1.00 97.38 273 PHE A C 1
ATOM 2091 O O . PHE A 1 273 ? -11.600 -9.993 11.350 1.00 97.38 273 PHE A O 1
ATOM 2098 N N . ASP A 1 274 ? -10.327 -11.814 11.701 1.00 97.69 274 ASP A N 1
ATOM 2099 C CA . ASP A 1 274 ? -11.343 -12.629 12.351 1.00 97.69 274 ASP A CA 1
ATOM 2100 C C . ASP A 1 274 ? -11.064 -12.718 13.862 1.00 97.69 274 ASP A C 1
ATOM 2102 O O . ASP A 1 274 ? -10.163 -13.456 14.278 1.00 97.69 274 ASP A O 1
ATOM 2106 N N . PRO A 1 275 ? -11.839 -12.011 14.704 1.00 96.06 275 PRO A N 1
ATOM 2107 C CA . PRO A 1 275 ? -11.613 -11.976 16.145 1.00 96.06 275 PRO A CA 1
ATOM 2108 C C . PRO A 1 275 ? -11.957 -13.290 16.859 1.00 96.06 275 PRO A C 1
ATOM 2110 O O . PRO A 1 275 ? -11.528 -13.472 17.995 1.00 96.06 275 PRO A O 1
ATOM 2113 N N . GLU A 1 276 ? -12.715 -14.208 16.243 1.00 95.31 276 GLU A N 1
ATOM 2114 C CA . GLU A 1 276 ? -13.025 -15.503 16.872 1.00 95.31 276 GLU A CA 1
ATOM 2115 C C . GLU A 1 276 ? -11.845 -16.478 16.774 1.00 95.31 276 GLU A C 1
ATOM 2117 O O . GLU A 1 276 ? -11.690 -17.354 17.624 1.00 95.31 276 GLU A O 1
ATOM 2122 N N . THR A 1 277 ? -11.017 -16.335 15.737 1.00 95.62 277 THR A N 1
ATOM 2123 C CA . THR A 1 277 ? -9.900 -17.248 15.447 1.00 95.62 277 THR A CA 1
ATOM 2124 C C . THR A 1 277 ? -8.529 -16.598 15.635 1.00 95.62 277 THR A C 1
ATOM 2126 O O . THR A 1 277 ? -7.531 -17.302 15.785 1.00 95.62 277 THR A O 1
ATOM 2129 N N . GLY A 1 278 ? -8.460 -15.263 15.648 1.00 97.19 278 GLY A N 1
ATOM 2130 C CA . GLY A 1 278 ? -7.208 -14.507 15.630 1.00 97.19 278 GLY A CA 1
ATOM 2131 C C . GLY A 1 278 ? -6.500 -14.551 14.274 1.00 97.19 278 GLY A C 1
ATOM 2132 O O . GLY A 1 278 ? -5.298 -14.298 14.204 1.00 97.19 278 GLY A O 1
ATOM 2133 N N . MET A 1 279 ? -7.215 -14.902 13.202 1.00 98.31 279 MET A N 1
ATOM 2134 C CA . MET A 1 279 ? -6.663 -14.976 11.852 1.00 98.31 279 MET A CA 1
ATOM 2135 C C . MET A 1 279 ? -6.752 -13.626 11.141 1.00 98.31 279 MET A C 1
ATOM 2137 O O . MET A 1 279 ? -7.799 -12.980 11.141 1.00 98.31 279 MET A O 1
ATOM 2141 N N . TYR A 1 280 ? -5.663 -13.228 10.490 1.00 98.25 280 TYR A N 1
ATOM 2142 C CA . TYR A 1 280 ? -5.596 -12.078 9.594 1.00 98.25 280 TYR A CA 1
ATOM 2143 C C . TYR A 1 280 ? -5.412 -12.560 8.153 1.00 98.25 280 TYR A C 1
ATOM 2145 O O . TYR A 1 280 ? -4.498 -13.332 7.873 1.00 98.25 280 TYR A O 1
ATOM 2153 N N . TYR A 1 281 ? -6.256 -12.096 7.237 1.00 97.81 281 TYR A N 1
ATOM 2154 C CA . TYR A 1 281 ? -6.242 -12.475 5.823 1.00 97.81 281 TYR A CA 1
ATOM 2155 C C . TYR A 1 281 ? -5.775 -11.296 4.980 1.00 97.81 281 TYR A C 1
ATOM 2157 O O . TYR A 1 281 ? -6.561 -10.393 4.726 1.00 97.81 281 TYR A O 1
ATOM 2165 N N . ALA A 1 282 ? -4.512 -11.286 4.565 1.00 95.38 282 ALA A N 1
ATOM 2166 C CA . ALA A 1 282 ? -3.888 -10.213 3.801 1.00 95.38 282 ALA A CA 1
ATOM 2167 C C . ALA A 1 282 ? -4.077 -10.420 2.292 1.00 95.38 282 ALA A C 1
ATOM 2169 O O . ALA A 1 282 ? -3.613 -11.425 1.753 1.00 95.38 282 ALA A O 1
ATOM 2170 N N . ALA A 1 283 ? -4.708 -9.469 1.604 1.00 93.38 283 ALA A N 1
ATOM 2171 C CA . ALA A 1 283 ? -4.653 -9.393 0.146 1.00 93.38 283 ALA A CA 1
ATOM 2172 C C . ALA A 1 283 ? -3.412 -8.591 -0.270 1.00 93.38 283 ALA A C 1
ATOM 2174 O O . ALA A 1 283 ? -3.187 -7.502 0.261 1.00 93.38 283 ALA A O 1
ATOM 2175 N N . SER A 1 284 ? -2.616 -9.106 -1.208 1.00 92.38 284 SER A N 1
ATOM 2176 C CA . SER A 1 284 ? -1.419 -8.406 -1.680 1.00 92.38 284 SER A CA 1
ATOM 2177 C C . SER A 1 284 ? -1.147 -8.580 -3.172 1.00 92.38 284 SER A C 1
ATOM 2179 O O . SER A 1 284 ? -1.655 -9.493 -3.833 1.00 92.38 284 SER A O 1
ATOM 2181 N N . TRP A 1 285 ? -0.354 -7.651 -3.705 1.00 87.25 285 TRP A N 1
ATOM 2182 C CA . TRP A 1 285 ? 0.130 -7.656 -5.083 1.00 87.25 285 TRP A CA 1
ATOM 2183 C C . TRP A 1 285 ? 1.544 -7.077 -5.144 1.00 87.25 285 TRP A C 1
ATOM 2185 O O . TRP A 1 285 ? 1.723 -5.865 -5.042 1.00 87.25 285 TRP A O 1
ATOM 2195 N N . ALA A 1 286 ? 2.551 -7.928 -5.355 1.00 78.50 286 ALA A N 1
ATOM 2196 C CA . ALA A 1 286 ? 3.903 -7.464 -5.651 1.00 78.50 286 ALA A CA 1
ATOM 2197 C C . ALA A 1 286 ? 4.081 -7.194 -7.146 1.00 78.50 286 ALA A C 1
ATOM 2199 O O . ALA A 1 286 ? 4.108 -8.106 -7.975 1.00 78.50 286 ALA A O 1
ATOM 2200 N N . GLN A 1 287 ? 4.279 -5.922 -7.474 1.00 81.56 287 GLN A N 1
ATOM 2201 C CA . GLN A 1 287 ? 4.647 -5.462 -8.805 1.00 81.56 287 GLN A CA 1
ATOM 2202 C C . GLN A 1 287 ? 6.104 -4.987 -8.812 1.00 81.56 287 GLN A C 1
ATOM 2204 O O . GLN A 1 287 ? 6.565 -4.363 -7.857 1.00 81.56 287 GLN A O 1
ATOM 2209 N N . VAL A 1 288 ? 6.815 -5.260 -9.908 1.00 87.38 288 VAL A N 1
ATOM 2210 C CA . VAL A 1 288 ? 8.160 -4.720 -10.147 1.00 87.38 288 VAL A CA 1
ATOM 2211 C C . VAL A 1 288 ? 8.051 -3.291 -10.674 1.00 87.38 288 VAL A C 1
ATOM 2213 O O . VAL A 1 288 ? 7.277 -3.018 -11.591 1.00 87.38 288 VAL A O 1
ATOM 2216 N N . GLY A 1 289 ? 8.823 -2.373 -10.101 1.00 86.44 289 GLY A N 1
ATOM 2217 C CA . GLY A 1 289 ? 9.006 -1.007 -10.594 1.00 86.44 289 GLY A CA 1
ATOM 2218 C C . GLY A 1 289 ? 10.455 -0.757 -10.998 1.00 86.44 289 GLY A C 1
ATOM 2219 O O . GLY A 1 289 ? 11.347 -1.474 -10.558 1.00 86.44 289 GLY A O 1
ATOM 2220 N N . SER A 1 290 ? 10.695 0.262 -11.824 1.00 86.88 290 SER A N 1
ATOM 2221 C CA . SER A 1 290 ? 12.044 0.713 -12.191 1.00 86.88 290 SER A CA 1
ATOM 2222 C C . SER A 1 290 ? 12.267 2.136 -11.695 1.00 86.88 290 SER A C 1
ATOM 2224 O O . SER A 1 290 ? 11.613 3.060 -12.173 1.00 86.88 290 SER A O 1
ATOM 2226 N N . TYR A 1 291 ? 13.228 2.318 -10.794 1.00 87.81 291 TYR A N 1
ATOM 2227 C CA . TYR A 1 291 ? 13.584 3.599 -10.186 1.00 87.81 291 TYR A CA 1
ATOM 2228 C C . TYR A 1 291 ? 14.938 4.073 -10.702 1.00 87.81 291 TYR A C 1
ATOM 2230 O O . TYR A 1 291 ? 15.994 3.785 -10.131 1.00 87.81 291 TYR A O 1
ATOM 2238 N N . GLY A 1 292 ? 14.895 4.768 -11.838 1.00 88.81 292 GLY A N 1
ATOM 2239 C CA . GLY A 1 292 ? 16.051 5.414 -12.446 1.00 88.81 292 GLY A CA 1
ATOM 2240 C C . GLY A 1 292 ? 15.958 6.928 -12.315 1.00 88.81 292 GLY A C 1
ATOM 2241 O O . GLY A 1 292 ? 14.983 7.531 -12.768 1.00 88.81 292 GLY A O 1
ATOM 2242 N N . LEU A 1 293 ? 16.988 7.528 -11.728 1.00 87.06 293 LEU A N 1
ATOM 2243 C CA . LEU A 1 293 ? 17.100 8.966 -11.542 1.00 87.06 293 LEU A CA 1
ATOM 2244 C C . LEU A 1 293 ? 17.873 9.614 -12.691 1.00 87.06 293 LEU A C 1
ATOM 2246 O O . LEU A 1 293 ? 18.904 9.104 -13.140 1.00 87.06 293 LEU A O 1
ATOM 2250 N N . SER A 1 294 ? 17.403 10.782 -13.1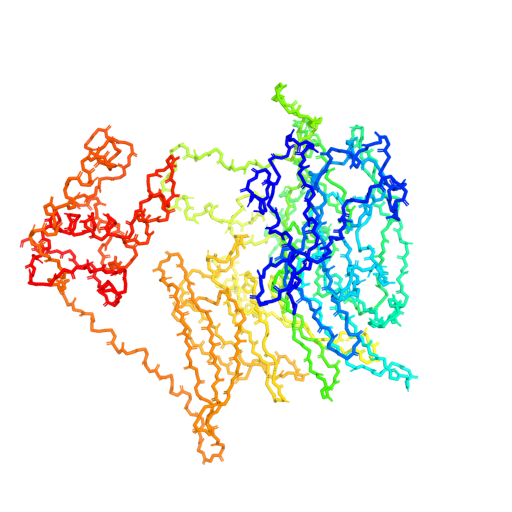08 1.00 87.31 294 SER A N 1
ATOM 2251 C CA . SER A 1 294 ? 18.076 11.660 -14.060 1.00 87.31 294 SER A CA 1
ATOM 2252 C C . SER A 1 294 ? 18.341 13.002 -13.396 1.00 87.31 294 SER A C 1
ATOM 2254 O O . SER A 1 294 ? 17.554 13.467 -12.572 1.00 87.31 294 SER A O 1
ATOM 2256 N N . LYS A 1 295 ? 19.457 13.645 -13.744 1.00 86.25 295 LYS A N 1
ATOM 2257 C CA . LYS A 1 295 ? 19.727 15.006 -13.274 1.00 86.25 295 LYS A CA 1
ATOM 2258 C C . LYS A 1 295 ? 18.631 15.937 -13.789 1.00 86.25 295 LYS A C 1
ATOM 2260 O O . LYS A 1 295 ? 18.317 15.894 -14.978 1.00 86.25 295 LYS A O 1
ATOM 2265 N N . ALA A 1 296 ? 18.080 16.773 -12.915 1.00 81.44 296 ALA A N 1
ATOM 2266 C CA . ALA A 1 296 ? 17.087 17.750 -13.326 1.00 81.44 296 ALA A CA 1
ATOM 2267 C C . ALA A 1 296 ? 17.709 18.739 -14.326 1.00 81.44 296 ALA A C 1
ATOM 2269 O O . ALA A 1 296 ? 18.801 19.272 -14.104 1.00 81.44 296 ALA A O 1
ATOM 2270 N N . THR A 1 297 ? 17.028 18.950 -15.451 1.00 77.06 297 THR A N 1
ATOM 2271 C CA . THR A 1 297 ? 17.440 19.899 -16.498 1.00 77.06 297 THR A CA 1
ATOM 2272 C C . THR A 1 297 ? 16.534 21.121 -16.576 1.00 77.06 297 THR A C 1
ATOM 2274 O O . THR A 1 297 ? 16.873 22.078 -17.268 1.00 77.06 297 THR A O 1
ATOM 2277 N N . ASP A 1 298 ? 15.384 21.087 -15.900 1.00 70.94 298 ASP A N 1
ATOM 2278 C CA . ASP A 1 298 ? 14.474 22.223 -15.816 1.00 70.94 298 ASP A CA 1
ATOM 2279 C C . ASP A 1 298 ? 15.087 23.307 -14.906 1.00 70.94 298 ASP A C 1
ATOM 2281 O O . ASP A 1 298 ? 15.416 23.011 -13.755 1.00 70.94 298 ASP A O 1
ATOM 2285 N N . PRO A 1 299 ? 15.260 24.555 -15.380 1.00 69.25 299 PRO A N 1
ATOM 2286 C CA . PRO A 1 299 ? 15.770 25.653 -14.557 1.00 69.25 299 PRO A CA 1
ATOM 2287 C C . PRO A 1 299 ? 14.859 26.035 -13.377 1.00 69.25 299 PRO A C 1
ATOM 2289 O O . PRO A 1 299 ? 15.304 26.763 -12.490 1.00 69.25 299 PRO A O 1
ATOM 2292 N N . HIS A 1 300 ? 13.603 25.585 -13.364 1.00 71.56 300 HIS A N 1
ATOM 2293 C CA . HIS A 1 300 ? 12.653 25.784 -12.271 1.00 71.56 300 HIS A CA 1
ATOM 2294 C C . HIS A 1 300 ? 12.630 24.632 -11.262 1.00 71.56 300 HIS A C 1
ATOM 2296 O O . HIS A 1 300 ? 12.029 24.794 -10.199 1.00 71.56 300 HIS A O 1
ATOM 2302 N N . ALA A 1 301 ? 13.287 23.504 -11.557 1.00 73.31 301 ALA A N 1
ATOM 2303 C CA . ALA A 1 301 ? 13.387 22.402 -10.612 1.00 73.31 301 ALA A CA 1
ATOM 2304 C C . ALA A 1 301 ? 14.148 22.853 -9.359 1.00 73.31 301 ALA A C 1
ATOM 2306 O O . ALA A 1 301 ? 15.240 23.420 -9.432 1.00 73.31 301 ALA A O 1
ATOM 2307 N N . THR A 1 302 ? 13.576 22.576 -8.193 1.00 79.56 302 THR A N 1
ATOM 2308 C CA . THR A 1 302 ? 14.261 22.751 -6.907 1.00 79.56 302 THR A CA 1
ATOM 2309 C C . THR A 1 302 ? 14.973 21.463 -6.473 1.00 79.56 302 THR A C 1
ATOM 2311 O O . THR A 1 302 ? 15.759 21.483 -5.525 1.00 79.56 302 THR A O 1
ATOM 2314 N N . MET A 1 303 ? 14.766 20.366 -7.211 1.00 81.62 303 MET A N 1
ATOM 2315 C CA . MET A 1 303 ? 15.437 19.078 -7.044 1.00 81.62 303 MET A CA 1
ATOM 2316 C C . MET A 1 303 ? 16.681 18.927 -7.924 1.00 81.62 303 MET A C 1
ATOM 2318 O O . MET A 1 303 ? 16.702 19.334 -9.081 1.00 81.62 303 MET A O 1
ATOM 2322 N N . ALA A 1 304 ? 17.722 18.273 -7.393 1.00 85.81 304 ALA A N 1
ATOM 2323 C CA . ALA A 1 304 ? 18.939 17.962 -8.155 1.00 85.81 304 ALA A CA 1
ATOM 2324 C C . ALA A 1 304 ? 18.750 16.780 -9.123 1.00 85.81 304 ALA A C 1
ATOM 2326 O O . ALA A 1 304 ? 19.338 16.755 -10.209 1.00 85.81 304 ALA A O 1
ATOM 2327 N N . TYR A 1 305 ? 17.925 15.811 -8.726 1.00 85.88 305 TYR A N 1
ATOM 2328 C CA . TYR A 1 305 ? 17.584 14.630 -9.506 1.00 85.88 305 TYR A CA 1
ATOM 2329 C C . TYR A 1 305 ? 16.089 14.377 -9.408 1.00 85.88 305 TYR A C 1
ATOM 2331 O O . TYR A 1 305 ? 15.499 14.579 -8.349 1.00 85.88 305 TYR A O 1
ATOM 2339 N N . ALA A 1 306 ? 15.522 13.898 -10.506 1.00 77.94 306 ALA A N 1
ATOM 2340 C CA . ALA A 1 306 ? 14.135 13.491 -10.603 1.00 77.94 306 ALA A CA 1
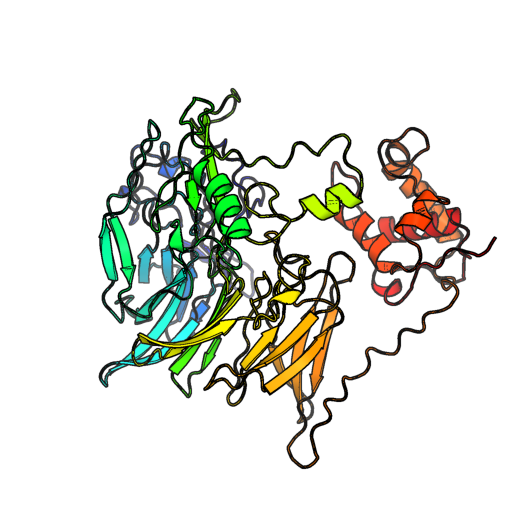ATOM 2341 C C . ALA A 1 306 ? 14.070 12.033 -11.039 1.00 77.94 306 ALA A C 1
ATOM 2343 O O . ALA A 1 306 ? 14.928 11.557 -11.795 1.00 77.94 306 ALA A O 1
ATOM 2344 N N . ILE A 1 307 ? 13.038 11.328 -10.585 1.00 75.44 307 ILE A N 1
ATOM 2345 C CA . ILE A 1 307 ? 12.701 10.041 -11.174 1.00 75.44 307 ILE A CA 1
ATOM 2346 C C . ILE A 1 307 ? 12.202 10.293 -12.594 1.00 75.44 307 ILE A C 1
ATOM 2348 O O . ILE A 1 307 ? 11.319 11.113 -12.834 1.00 75.44 307 ILE A O 1
ATOM 2352 N N . ASP A 1 308 ? 12.791 9.598 -13.558 1.00 63.72 308 ASP A N 1
ATOM 2353 C CA . ASP A 1 308 ? 12.271 9.600 -14.919 1.00 63.72 308 ASP A CA 1
ATOM 2354 C C . ASP A 1 308 ? 11.074 8.648 -14.945 1.00 63.72 308 ASP A C 1
ATOM 2356 O O . ASP A 1 308 ? 11.162 7.512 -15.425 1.00 63.72 308 ASP A O 1
ATOM 2360 N N . TRP A 1 309 ? 9.950 9.110 -14.385 1.00 54.41 309 TRP A N 1
ATOM 2361 C CA . TRP A 1 309 ? 8.662 8.707 -14.910 1.00 54.41 309 TRP A CA 1
ATOM 2362 C C . TRP A 1 309 ? 8.708 9.177 -16.351 1.00 54.41 309 TRP A C 1
ATOM 2364 O O . TRP A 1 309 ? 8.451 10.339 -16.626 1.00 54.41 309 TRP A O 1
ATOM 2374 N N . GLN A 1 310 ? 9.060 8.313 -17.290 1.00 33.72 310 GLN A N 1
ATOM 2375 C CA . GLN A 1 310 ? 8.484 8.499 -18.600 1.00 33.72 310 GLN A CA 1
ATOM 2376 C C . GLN A 1 310 ? 7.003 8.164 -18.383 1.00 33.72 310 GLN A C 1
ATOM 2378 O O . GLN A 1 310 ? 6.664 6.976 -18.369 1.00 33.72 310 GLN A O 1
ATOM 2383 N N . PRO A 1 311 ? 6.051 9.128 -18.303 1.00 30.08 311 PRO A N 1
ATOM 2384 C CA . PRO A 1 311 ? 4.921 8.885 -19.161 1.00 30.08 311 PRO A CA 1
ATOM 2385 C C . PRO A 1 311 ? 5.603 8.706 -20.508 1.00 30.08 311 PRO A C 1
ATOM 2387 O O . PRO A 1 311 ? 6.423 9.536 -20.911 1.00 30.08 311 PRO A O 1
ATOM 2390 N N . SER A 1 312 ? 5.373 7.573 -21.158 1.00 27.89 312 SER A N 1
ATOM 2391 C CA . SER A 1 312 ? 5.474 7.540 -22.605 1.00 27.89 312 SER A CA 1
ATOM 2392 C C . SER A 1 312 ? 5.144 8.950 -23.093 1.00 27.89 312 SER A C 1
ATOM 2394 O O . SER A 1 312 ? 4.015 9.406 -22.864 1.00 27.89 312 SER A O 1
ATOM 2396 N N . GLN A 1 313 ? 6.127 9.665 -23.662 1.00 24.64 313 GLN A N 1
ATOM 2397 C CA . GLN A 1 313 ? 5.849 10.693 -24.660 1.00 24.64 313 GLN A CA 1
ATOM 2398 C C . GLN A 1 313 ? 4.596 10.182 -25.356 1.00 24.64 313 GLN A C 1
ATOM 2400 O O . GLN A 1 313 ? 4.684 9.037 -25.817 1.00 24.64 313 GLN A O 1
ATOM 2405 N N . PRO A 1 314 ? 3.427 10.859 -25.285 1.00 26.52 314 PRO A N 1
ATOM 2406 C CA . PRO A 1 314 ? 2.202 10.289 -25.828 1.00 26.52 314 PRO A CA 1
ATOM 2407 C C . PRO A 1 314 ? 2.592 9.853 -27.216 1.00 26.52 314 PRO A C 1
ATOM 2409 O O . PRO A 1 314 ? 3.068 10.707 -27.965 1.00 26.52 314 PRO A O 1
ATOM 2412 N N . ALA A 1 315 ? 2.601 8.535 -27.448 1.00 29.48 315 ALA A N 1
ATOM 2413 C CA . ALA A 1 315 ? 3.365 7.962 -28.535 1.00 29.48 315 ALA A CA 1
ATOM 2414 C C . ALA A 1 315 ? 2.722 8.500 -29.801 1.00 29.48 315 ALA A C 1
ATOM 2416 O O . ALA A 1 315 ? 1.681 8.019 -30.254 1.00 29.48 315 ALA A O 1
ATOM 2417 N N . ARG A 1 316 ? 3.264 9.616 -30.293 1.00 33.53 316 ARG A N 1
ATOM 2418 C CA . ARG A 1 316 ? 2.809 10.255 -31.505 1.00 33.53 316 ARG A CA 1
ATOM 2419 C C . ARG A 1 316 ? 3.117 9.179 -32.528 1.00 33.53 316 ARG A C 1
ATOM 2421 O O . ARG A 1 316 ? 4.282 8.841 -32.707 1.00 33.53 316 ARG A O 1
ATOM 2428 N N . HIS A 1 317 ? 2.052 8.617 -33.099 1.00 34.88 317 HIS A N 1
ATOM 2429 C CA . HIS A 1 317 ? 2.039 7.618 -34.174 1.00 34.88 317 HIS A CA 1
ATOM 2430 C C . HIS A 1 317 ? 1.850 6.124 -33.828 1.00 34.88 317 HIS A C 1
ATOM 2432 O O . HIS A 1 317 ? 2.079 5.319 -34.721 1.00 34.88 317 HIS A O 1
ATOM 2438 N N . LEU A 1 318 ? 1.348 5.727 -32.648 1.00 36.00 318 LEU A N 1
ATOM 2439 C CA . LEU A 1 318 ? 0.915 4.325 -32.438 1.00 36.00 318 LEU A CA 1
ATOM 2440 C C . LEU A 1 318 ? -0.591 4.120 -32.674 1.00 36.00 318 LEU A C 1
ATOM 2442 O O . LEU A 1 318 ? -1.414 4.961 -32.292 1.00 36.00 318 LEU A O 1
ATOM 2446 N N . ASN A 1 319 ? -0.946 3.002 -33.309 1.00 35.59 319 ASN A N 1
ATOM 2447 C CA . ASN A 1 319 ? -2.330 2.598 -33.566 1.00 35.59 319 ASN A CA 1
ATOM 2448 C C . ASN A 1 319 ? -2.992 1.990 -32.308 1.00 35.59 319 ASN A C 1
ATOM 2450 O O . ASN A 1 319 ? -2.349 1.772 -31.281 1.00 35.59 319 ASN A O 1
ATOM 2454 N N . ASP A 1 320 ? -4.311 1.784 -32.339 1.00 38.53 320 ASP A N 1
ATOM 2455 C CA . ASP A 1 320 ? -5.080 1.414 -31.141 1.00 38.53 320 ASP A CA 1
ATOM 2456 C C . ASP A 1 320 ? -4.804 -0.018 -30.634 1.00 38.53 320 ASP A C 1
ATOM 2458 O O . ASP A 1 320 ? -4.973 -0.280 -29.439 1.00 38.53 320 ASP A O 1
ATOM 2462 N N . ASP A 1 321 ? -4.285 -0.903 -31.490 1.00 38.09 321 ASP A N 1
ATOM 2463 C CA . ASP A 1 321 ? -3.822 -2.239 -31.096 1.00 38.09 321 ASP A CA 1
ATOM 2464 C C . ASP A 1 321 ? -2.455 -2.168 -30.384 1.00 38.09 321 ASP A C 1
ATOM 2466 O O . ASP A 1 321 ? -2.241 -2.828 -29.365 1.00 38.09 321 ASP A O 1
ATOM 2470 N N . GLU A 1 322 ? -1.569 -1.266 -30.817 1.00 35.56 322 GLU A N 1
ATOM 2471 C CA . GLU A 1 322 ? -0.286 -0.971 -30.157 1.00 35.56 322 GLU A CA 1
ATOM 2472 C C . GLU A 1 322 ? -0.473 -0.255 -28.804 1.00 35.56 322 GLU A C 1
ATOM 2474 O O . GLU A 1 322 ? 0.278 -0.492 -27.855 1.00 35.56 322 GLU A O 1
ATOM 2479 N N . LYS A 1 323 ? -1.528 0.560 -28.655 1.00 39.16 323 LYS A N 1
ATOM 2480 C CA . LYS A 1 323 ? -1.908 1.165 -27.362 1.00 39.16 323 LYS A CA 1
ATOM 2481 C C . LYS A 1 323 ? -2.457 0.140 -26.369 1.00 39.16 323 LYS A C 1
ATOM 2483 O O . LYS A 1 323 ? -2.206 0.273 -25.171 1.00 39.16 323 LYS A O 1
ATOM 2488 N N . ARG A 1 324 ? -3.178 -0.887 -26.844 1.00 38.44 324 ARG A N 1
ATOM 2489 C CA . ARG A 1 324 ? -3.628 -2.021 -26.011 1.00 38.44 324 ARG A CA 1
ATOM 2490 C C . ARG A 1 324 ? -2.455 -2.861 -25.510 1.00 38.44 324 ARG A C 1
ATOM 2492 O O . ARG A 1 324 ? -2.484 -3.305 -24.365 1.00 38.44 324 ARG A O 1
ATOM 2499 N N . ALA A 1 325 ? -1.407 -3.007 -26.317 1.00 35.28 325 ALA A N 1
ATOM 2500 C CA . ALA A 1 325 ? -0.162 -3.648 -25.899 1.00 35.28 325 ALA A CA 1
ATOM 2501 C C . ALA A 1 325 ? 0.653 -2.792 -24.898 1.00 35.28 325 ALA A C 1
ATOM 2503 O O . ALA A 1 325 ? 1.355 -3.337 -24.053 1.00 35.28 325 ALA A O 1
ATOM 2504 N N . GLN A 1 326 ? 0.526 -1.458 -24.925 1.00 33.31 326 GLN A N 1
ATOM 2505 C CA . GLN A 1 326 ? 1.253 -0.539 -24.029 1.00 33.31 326 GLN A CA 1
ATOM 2506 C C . GLN A 1 326 ? 0.652 -0.352 -22.626 1.00 33.31 326 GLN A C 1
ATOM 2508 O O . GLN A 1 326 ? 1.269 0.297 -21.770 1.00 33.31 326 GLN A O 1
ATOM 2513 N N . THR A 1 327 ? -0.549 -0.863 -22.340 1.00 33.97 327 THR A N 1
ATOM 2514 C CA . THR A 1 327 ? -1.219 -0.560 -21.063 1.00 33.97 327 THR A CA 1
ATOM 2515 C C . THR A 1 327 ? -0.624 -1.234 -19.820 1.00 33.97 327 THR A C 1
ATOM 2517 O O . THR A 1 327 ? -0.993 -0.846 -18.712 1.00 33.97 327 THR A O 1
ATOM 2520 N N . GLN A 1 328 ? 0.405 -2.075 -19.947 1.00 38.72 328 GLN A N 1
ATOM 2521 C CA . GLN A 1 328 ? 1.241 -2.544 -18.834 1.00 38.72 328 GLN A CA 1
ATOM 2522 C C . GLN A 1 328 ? 2.713 -2.564 -19.283 1.00 38.72 328 GLN A C 1
ATOM 2524 O O . GLN A 1 328 ? 3.063 -3.295 -20.196 1.00 38.72 328 GLN A O 1
ATOM 2529 N N . SER A 1 329 ? 3.540 -1.688 -18.699 1.00 42.00 329 SER A N 1
ATOM 2530 C CA . SER A 1 329 ? 5.019 -1.674 -18.741 1.00 42.00 329 SER A CA 1
ATOM 2531 C C . SER A 1 329 ? 5.702 -2.554 -19.810 1.00 42.00 329 SER A C 1
ATOM 2533 O O . SER A 1 329 ? 6.100 -3.688 -19.527 1.00 42.00 329 SER A O 1
ATOM 2535 N N . SER A 1 330 ? 5.921 -2.026 -21.018 1.00 52.91 330 SER A N 1
ATOM 2536 C CA . SER A 1 330 ? 6.643 -2.758 -22.072 1.00 52.91 330 SER A CA 1
ATOM 2537 C C . SER A 1 330 ? 8.134 -2.985 -21.768 1.00 52.91 330 SER A C 1
ATOM 2539 O O . SER A 1 330 ? 8.774 -3.743 -22.483 1.00 52.91 330 SER A O 1
ATOM 2541 N N . GLU A 1 331 ? 8.710 -2.347 -20.740 1.00 61.97 331 GLU A N 1
ATOM 2542 C CA . GLU A 1 331 ? 10.133 -2.526 -20.392 1.00 61.97 331 GLU A CA 1
ATOM 2543 C C . GLU A 1 331 ? 10.396 -3.580 -19.303 1.00 61.97 331 GLU A C 1
ATOM 2545 O O . GLU A 1 331 ? 11.491 -4.127 -19.254 1.00 61.97 331 GLU A O 1
ATOM 2550 N N . LEU A 1 332 ? 9.415 -3.881 -18.442 1.00 83.31 332 LEU A N 1
ATOM 2551 C CA . LEU A 1 332 ? 9.553 -4.822 -17.313 1.00 83.31 332 LEU A CA 1
ATOM 2552 C C . LEU A 1 332 ? 8.616 -6.032 -17.459 1.00 83.31 332 LEU A C 1
ATOM 2554 O O . LEU A 1 332 ? 8.028 -6.512 -16.488 1.00 83.31 332 LEU A O 1
ATOM 2558 N N . SER A 1 333 ? 8.432 -6.492 -18.693 1.00 85.69 333 SER A N 1
ATOM 2559 C CA . SER A 1 333 ? 7.630 -7.667 -19.030 1.00 85.69 333 SER A CA 1
ATOM 2560 C C . SER A 1 333 ? 8.230 -8.411 -20.222 1.00 85.69 333 SER A C 1
ATOM 2562 O O . SER A 1 333 ? 9.020 -7.849 -20.981 1.00 85.69 333 SER A O 1
ATOM 2564 N N . ILE A 1 334 ? 7.849 -9.678 -20.387 1.00 88.25 334 ILE A N 1
ATOM 2565 C CA . ILE A 1 334 ? 8.222 -10.524 -21.525 1.00 88.25 334 ILE A CA 1
ATOM 2566 C C . ILE A 1 334 ? 6.949 -10.850 -22.307 1.00 88.25 334 ILE A C 1
ATOM 2568 O O . ILE A 1 334 ? 6.160 -11.691 -21.887 1.00 88.25 334 ILE A O 1
ATOM 2572 N N . ASP A 1 335 ? 6.716 -10.146 -23.418 1.00 85.75 335 ASP A N 1
ATOM 2573 C CA . ASP A 1 335 ? 5.490 -10.243 -24.232 1.00 85.75 335 ASP A CA 1
ATOM 2574 C C . ASP A 1 335 ? 4.197 -10.094 -23.402 1.00 85.75 335 ASP A C 1
ATOM 2576 O O . ASP A 1 335 ? 3.210 -10.784 -23.631 1.00 85.75 335 ASP A O 1
ATOM 2580 N N . GLY A 1 336 ? 4.211 -9.209 -22.399 1.00 80.31 336 GLY A N 1
ATOM 2581 C CA . GLY A 1 336 ? 3.088 -8.996 -21.480 1.00 80.31 336 GLY A CA 1
ATOM 2582 C C . GLY A 1 336 ? 3.067 -9.918 -20.253 1.00 80.31 336 GLY A C 1
ATOM 2583 O O . GLY A 1 336 ? 2.266 -9.691 -19.349 1.00 80.31 336 GLY A O 1
ATOM 2584 N N . LEU A 1 337 ? 3.961 -10.909 -20.156 1.00 87.00 337 LEU A N 1
ATOM 2585 C CA . LEU A 1 337 ? 4.168 -11.662 -18.916 1.00 87.00 337 LEU A CA 1
ATOM 2586 C C . LEU A 1 337 ? 4.962 -10.824 -17.904 1.00 87.00 337 LEU A C 1
ATOM 2588 O O . LEU A 1 337 ? 5.972 -10.227 -18.289 1.00 87.00 337 LEU A O 1
ATOM 2592 N N . PRO A 1 338 ? 4.578 -10.797 -16.616 1.00 89.06 338 PRO A N 1
ATOM 2593 C CA . PRO A 1 338 ? 5.376 -10.130 -15.592 1.00 89.06 338 PRO A CA 1
ATOM 2594 C C . PRO A 1 338 ? 6.807 -10.680 -15.541 1.00 89.06 338 PRO A C 1
ATOM 2596 O O . PRO A 1 338 ? 7.017 -11.877 -15.717 1.00 89.06 338 PRO A O 1
ATOM 2599 N N . LEU A 1 339 ? 7.787 -9.812 -15.271 1.00 91.50 339 LEU A N 1
ATOM 2600 C CA . LEU A 1 339 ? 9.206 -10.189 -15.216 1.00 91.50 339 LEU A CA 1
ATOM 2601 C C . LEU A 1 339 ? 9.523 -11.224 -14.118 1.00 91.50 339 LEU A C 1
ATOM 2603 O O . LEU A 1 339 ? 10.460 -12.008 -14.262 1.00 91.50 339 LEU A O 1
ATOM 2607 N N . THR A 1 340 ? 8.757 -11.230 -13.027 1.00 93.38 340 THR A N 1
ATOM 2608 C CA . THR A 1 340 ? 8.982 -12.090 -11.857 1.00 93.38 340 THR A CA 1
ATOM 2609 C C . THR A 1 340 ? 8.075 -13.314 -11.826 1.00 93.38 340 THR A C 1
ATOM 2611 O O . THR A 1 340 ? 7.050 -13.375 -12.499 1.00 93.38 340 THR A O 1
ATOM 2614 N N . LYS A 1 341 ? 8.432 -14.307 -11.011 1.00 94.62 341 LYS A N 1
ATOM 2615 C CA . LYS A 1 341 ? 7.631 -15.512 -10.777 1.00 94.62 341 LYS A CA 1
ATOM 2616 C C . LYS A 1 341 ? 6.294 -15.190 -10.079 1.00 94.62 341 LYS A C 1
ATOM 2618 O O . LYS A 1 341 ? 6.249 -14.276 -9.244 1.00 94.62 341 LYS A O 1
ATOM 2623 N N . PRO A 1 342 ? 5.226 -15.958 -10.359 1.00 92.75 342 PRO A N 1
ATOM 2624 C CA . PRO A 1 342 ? 3.952 -15.899 -9.633 1.00 92.75 342 PRO A CA 1
ATOM 2625 C C . PRO A 1 342 ? 4.107 -16.370 -8.165 1.00 92.75 342 PRO A C 1
ATOM 2627 O O . PRO A 1 342 ? 5.132 -16.968 -7.830 1.00 92.75 342 PRO A O 1
ATOM 2630 N N . PRO A 1 343 ? 3.112 -16.147 -7.281 1.00 93.31 343 PRO A N 1
ATOM 2631 C CA . PRO A 1 343 ? 1.811 -15.536 -7.551 1.00 93.31 343 PRO A CA 1
ATOM 2632 C C . PRO A 1 343 ? 1.886 -14.016 -7.689 1.00 93.31 343 PRO A C 1
ATOM 2634 O O . PRO A 1 343 ? 2.532 -13.336 -6.886 1.00 93.31 343 PRO A O 1
ATOM 2637 N N . TYR A 1 344 ? 1.194 -13.490 -8.699 1.00 88.56 344 TYR A N 1
ATOM 2638 C CA . TYR A 1 344 ? 1.166 -12.059 -8.991 1.00 88.56 344 TYR A CA 1
ATOM 2639 C C . TYR A 1 344 ? 0.280 -11.317 -7.999 1.00 88.56 344 TYR A C 1
ATOM 2641 O O . TYR A 1 344 ? 0.734 -10.357 -7.400 1.00 88.56 344 TYR A O 1
ATOM 2649 N N . SER A 1 345 ? -0.918 -11.819 -7.716 1.00 90.56 345 SER A N 1
ATOM 2650 C CA . SER A 1 345 ? -1.699 -11.416 -6.544 1.00 90.56 345 SER A CA 1
ATOM 2651 C C . SER A 1 345 ? -1.985 -12.626 -5.673 1.00 90.56 345 SER A C 1
ATOM 2653 O O . SER A 1 345 ? -2.090 -13.751 -6.171 1.00 90.56 345 SER A O 1
ATOM 2655 N N . ARG A 1 346 ? -2.087 -12.408 -4.364 1.00 93.12 346 ARG A N 1
ATOM 2656 C CA . ARG A 1 346 ? -2.292 -13.474 -3.386 1.00 93.12 346 ARG A CA 1
ATOM 2657 C C . ARG A 1 346 ? -3.197 -13.053 -2.243 1.00 93.12 346 ARG A C 1
ATOM 2659 O O . ARG A 1 346 ? -3.335 -11.872 -1.924 1.00 93.12 346 ARG A O 1
ATOM 2666 N N . LEU A 1 347 ? -3.748 -14.073 -1.606 1.00 95.94 347 LEU A N 1
ATOM 2667 C CA . LEU A 1 347 ? -4.408 -14.008 -0.318 1.00 95.94 347 LEU A CA 1
ATOM 2668 C C . LEU A 1 347 ? -3.585 -14.841 0.667 1.00 95.94 347 LEU A C 1
ATOM 2670 O O . LEU A 1 347 ? -3.357 -16.029 0.440 1.00 95.94 347 LEU A O 1
ATOM 2674 N N . THR A 1 348 ? -3.116 -14.215 1.741 1.00 96.94 348 THR A N 1
ATOM 2675 C CA . THR A 1 348 ? -2.235 -14.829 2.742 1.00 96.94 348 THR A CA 1
ATOM 2676 C C . THR A 1 348 ? -2.910 -14.821 4.105 1.00 96.94 348 THR A C 1
ATOM 2678 O O . THR A 1 348 ? -3.303 -13.766 4.595 1.00 96.94 348 THR A O 1
ATOM 2681 N N . ALA A 1 349 ? -3.016 -15.980 4.748 1.00 98.25 349 ALA A N 1
ATOM 2682 C CA . ALA A 1 349 ? -3.553 -16.105 6.095 1.00 98.25 349 ALA A CA 1
ATOM 2683 C C . ALA A 1 349 ? -2.438 -16.190 7.138 1.00 98.25 349 ALA A C 1
ATOM 2685 O O . ALA A 1 349 ? -1.551 -17.045 7.070 1.00 98.25 349 ALA A O 1
ATOM 2686 N N . LEU A 1 350 ? -2.520 -15.319 8.136 1.00 98.56 350 LEU A N 1
ATOM 2687 C CA . LEU A 1 350 ? -1.592 -15.213 9.251 1.00 98.56 350 LEU A CA 1
ATOM 2688 C C . LEU A 1 350 ? -2.335 -15.505 10.555 1.00 98.56 350 LEU A C 1
ATOM 2690 O O . LEU A 1 350 ? -3.405 -14.950 10.803 1.00 98.56 350 LEU A O 1
ATOM 2694 N N . ASN A 1 351 ? -1.760 -16.346 11.409 1.00 98.44 351 ASN A N 1
ATOM 2695 C CA . ASN A 1 351 ? -2.249 -16.527 12.770 1.00 98.44 351 ASN A CA 1
ATOM 2696 C C . ASN A 1 351 ? -1.615 -15.464 13.669 1.00 98.44 351 ASN A C 1
ATOM 2698 O O . ASN A 1 351 ? -0.415 -15.513 13.948 1.00 98.44 351 ASN A O 1
ATOM 2702 N N . MET A 1 352 ? -2.421 -14.517 14.144 1.00 98.56 352 MET A N 1
ATOM 2703 C CA . MET A 1 352 ? -1.940 -13.388 14.940 1.00 98.56 352 MET A CA 1
ATOM 2704 C C . MET A 1 352 ? -1.728 -13.736 16.416 1.00 98.56 352 MET A C 1
ATOM 2706 O O . MET A 1 352 ? -1.142 -12.945 17.143 1.00 98.56 352 MET A O 1
ATOM 2710 N N . ASN A 1 353 ? -2.126 -14.927 16.867 1.00 98.31 353 ASN A N 1
ATOM 2711 C CA . ASN A 1 353 ? -1.772 -15.425 18.200 1.00 98.31 353 ASN A CA 1
ATOM 2712 C C . ASN A 1 353 ? -0.325 -15.955 18.250 1.00 98.31 353 ASN A C 1
ATOM 2714 O O . ASN A 1 353 ? 0.305 -15.964 19.304 1.00 98.31 353 ASN A O 1
ATOM 2718 N N . THR A 1 354 ? 0.227 -16.387 17.112 1.00 98.00 354 THR A N 1
ATOM 2719 C CA . THR A 1 354 ? 1.575 -16.987 17.016 1.00 98.00 354 THR A CA 1
ATOM 2720 C C . THR A 1 354 ? 2.545 -16.186 16.143 1.00 98.00 354 THR A C 1
ATOM 2722 O O . THR A 1 354 ? 3.765 -16.387 16.224 1.00 98.00 354 THR A O 1
ATOM 2725 N N . GLY A 1 355 ? 2.015 -15.294 15.302 1.00 97.81 355 GLY A N 1
ATOM 2726 C CA . GLY A 1 355 ? 2.755 -14.527 14.304 1.00 97.81 355 GLY A CA 1
ATOM 2727 C C . GLY A 1 355 ? 3.280 -15.400 13.163 1.00 97.81 355 GLY A C 1
ATOM 2728 O O . GLY A 1 355 ? 4.403 -15.202 12.708 1.00 97.81 355 GLY A O 1
ATOM 2729 N N . THR A 1 356 ? 2.518 -16.412 12.737 1.00 98.31 356 THR A N 1
ATOM 2730 C CA . THR A 1 356 ? 2.945 -17.387 11.715 1.00 98.31 356 THR A CA 1
ATOM 2731 C C . THR A 1 356 ? 2.064 -17.336 10.474 1.00 98.31 356 THR A C 1
ATOM 2733 O O . THR A 1 356 ? 0.844 -17.215 10.589 1.00 98.31 356 THR A O 1
ATOM 2736 N N . LEU A 1 357 ? 2.665 -17.514 9.297 1.00 98.00 357 LEU A N 1
ATOM 2737 C CA . LEU A 1 357 ? 1.929 -17.776 8.059 1.00 98.00 357 LEU A CA 1
ATOM 2738 C C . LEU A 1 357 ? 1.327 -19.183 8.106 1.00 98.00 357 LEU A C 1
ATOM 2740 O O . LEU A 1 357 ? 2.030 -20.141 8.416 1.00 98.00 357 LEU A O 1
ATOM 2744 N N . VAL A 1 358 ? 0.027 -19.290 7.827 1.00 98.19 358 VAL A N 1
ATOM 2745 C CA . VAL A 1 358 ? -0.717 -20.561 7.820 1.00 98.19 358 VAL A CA 1
ATOM 2746 C C . VAL A 1 358 ? -0.865 -21.090 6.397 1.00 98.19 358 VAL A C 1
ATOM 2748 O O . VAL A 1 358 ? -0.533 -22.240 6.132 1.00 98.19 358 VAL A O 1
ATOM 2751 N N . TRP A 1 359 ? -1.322 -20.244 5.475 1.00 97.62 359 TRP A N 1
ATOM 2752 C CA . TRP A 1 359 ? -1.401 -20.555 4.049 1.00 97.62 359 TRP A CA 1
ATOM 2753 C C . TRP A 1 359 ? -1.293 -19.276 3.213 1.00 97.62 359 TRP A C 1
ATOM 2755 O O . TRP A 1 359 ? -1.534 -18.172 3.704 1.00 97.62 359 TRP A O 1
ATOM 2765 N N . SER A 1 360 ? -0.926 -19.425 1.942 1.00 96.50 360 SER A N 1
ATOM 2766 C CA . SER A 1 360 ? -0.954 -18.358 0.940 1.00 96.50 360 SER A CA 1
ATOM 2767 C C . SER A 1 360 ? -1.360 -18.960 -0.400 1.00 96.50 360 SER A C 1
ATOM 2769 O O . SER A 1 360 ? -0.824 -19.999 -0.790 1.00 96.50 360 SER A O 1
ATOM 2771 N N . VAL A 1 361 ? -2.330 -18.345 -1.076 1.00 96.25 361 VAL A N 1
ATOM 2772 C CA . VAL A 1 361 ? -2.870 -18.825 -2.356 1.00 96.25 361 VAL A CA 1
ATOM 2773 C C . VAL A 1 361 ? -2.929 -17.691 -3.383 1.00 96.25 361 VAL A C 1
ATOM 2775 O O . VAL A 1 361 ? -3.132 -16.537 -2.994 1.00 96.25 361 VAL A O 1
ATOM 2778 N N . PRO A 1 362 ? -2.781 -17.979 -4.688 1.00 95.19 362 PRO A N 1
ATOM 2779 C CA . PRO A 1 362 ? -3.030 -16.996 -5.740 1.00 95.19 362 PRO A CA 1
ATOM 2780 C C . PRO A 1 362 ? -4.488 -16.501 -5.715 1.00 95.19 362 PRO A C 1
ATOM 2782 O O . PRO A 1 362 ? -5.406 -17.299 -5.518 1.00 95.19 362 PRO A O 1
ATOM 2785 N N . ASN A 1 363 ? -4.711 -15.203 -5.939 1.00 93.38 363 ASN A N 1
ATOM 2786 C CA . ASN A 1 363 ? -6.052 -14.643 -6.154 1.00 93.38 363 ASN A CA 1
ATOM 2787 C C . ASN A 1 363 ? -6.293 -14.440 -7.651 1.00 93.38 363 ASN A C 1
ATOM 2789 O O . ASN A 1 363 ? -5.716 -13.517 -8.220 1.00 93.38 363 ASN A O 1
ATOM 2793 N N . GLY A 1 364 ? -7.114 -15.288 -8.265 1.00 90.50 364 GLY A N 1
ATOM 2794 C CA . GLY A 1 364 ? -7.381 -15.259 -9.702 1.00 90.50 364 GLY A CA 1
ATOM 2795 C C . GLY A 1 364 ? -6.475 -16.186 -10.521 1.00 90.50 364 GLY A C 1
ATOM 2796 O O . GLY A 1 364 ? -5.498 -16.767 -10.030 1.00 90.50 364 GLY A O 1
ATOM 2797 N N . ASP A 1 365 ? -6.816 -16.348 -11.794 1.00 88.50 365 ASP A N 1
ATOM 2798 C CA . ASP A 1 365 ? -6.172 -17.300 -12.702 1.00 88.50 365 ASP A CA 1
ATOM 2799 C C . ASP A 1 365 ? -4.820 -16.791 -13.215 1.00 88.50 365 ASP A C 1
ATOM 2801 O O . ASP A 1 365 ? -3.913 -17.592 -13.476 1.00 88.50 365 ASP A O 1
ATOM 2805 N N . GLY A 1 366 ? -4.661 -15.472 -13.321 1.00 88.75 366 GLY A N 1
ATOM 2806 C CA . GLY A 1 366 ? -3.472 -14.838 -13.869 1.00 88.75 366 GLY A CA 1
ATOM 2807 C C . GLY A 1 366 ? -3.258 -15.160 -15.354 1.00 88.75 366 GLY A C 1
ATOM 2808 O O . GLY A 1 366 ? -4.126 -15.715 -16.037 1.00 88.75 366 GLY A O 1
ATOM 2809 N N . PRO A 1 367 ? -2.062 -14.882 -15.898 1.00 89.50 367 PRO A N 1
ATOM 2810 C CA . PRO A 1 367 ? -1.781 -15.046 -17.321 1.00 89.50 367 PRO A CA 1
ATOM 2811 C C . PRO A 1 367 ? -1.566 -16.515 -17.739 1.00 89.50 367 PRO A C 1
ATOM 2813 O O . PRO A 1 367 ? -0.916 -16.771 -18.746 1.00 89.50 367 PRO A O 1
ATOM 2816 N N . ARG A 1 368 ? -2.103 -17.513 -17.021 1.00 88.75 368 ARG A N 1
ATOM 2817 C CA . ARG A 1 368 ? -1.893 -18.943 -17.341 1.00 88.75 368 ARG A CA 1
ATOM 2818 C C . ARG A 1 368 ? -2.424 -19.361 -18.717 1.00 88.75 368 ARG A C 1
ATOM 2820 O O . ARG A 1 368 ? -1.922 -20.312 -19.302 1.00 88.75 368 ARG A O 1
ATOM 2827 N N . ASN A 1 369 ? -3.391 -18.614 -19.256 1.00 87.00 369 ASN A N 1
ATOM 2828 C CA . ASN A 1 369 ? -3.931 -18.801 -20.608 1.00 87.00 369 ASN A CA 1
ATOM 2829 C C . ASN A 1 369 ? -3.146 -18.033 -21.693 1.00 87.00 369 ASN A C 1
ATOM 2831 O O . ASN A 1 369 ? -3.540 -18.037 -22.860 1.00 87.00 369 ASN A O 1
ATOM 2835 N N . HIS A 1 370 ? -2.053 -17.355 -21.331 1.00 88.69 370 HIS A N 1
ATOM 2836 C CA . HIS A 1 370 ? -1.195 -16.642 -22.271 1.00 88.69 370 HIS A CA 1
ATOM 2837 C C . HIS A 1 370 ? -0.609 -17.594 -23.323 1.00 88.69 370 HIS A C 1
ATOM 2839 O O . HIS A 1 370 ? -0.313 -18.750 -23.025 1.00 88.69 370 HIS A O 1
ATOM 2845 N N . ALA A 1 371 ? -0.381 -17.109 -24.548 1.00 91.06 371 ALA A N 1
ATOM 2846 C CA . ALA A 1 371 ? 0.091 -17.937 -25.662 1.00 91.06 371 ALA A CA 1
ATOM 2847 C C . ALA A 1 371 ? 1.406 -18.682 -25.363 1.00 91.06 371 ALA A C 1
ATOM 2849 O O . ALA A 1 371 ? 1.589 -19.790 -25.853 1.00 91.06 371 ALA A O 1
ATOM 2850 N N . LEU A 1 372 ? 2.278 -18.095 -24.535 1.00 90.06 372 LEU A N 1
ATOM 2851 C CA . LEU A 1 372 ? 3.555 -18.689 -24.111 1.00 90.06 372 LEU A CA 1
ATOM 2852 C C . LEU A 1 372 ? 3.432 -19.663 -22.921 1.00 90.06 372 LEU A C 1
ATOM 2854 O O . LEU A 1 372 ? 4.406 -20.338 -22.609 1.00 90.06 372 LEU A O 1
ATOM 2858 N N . LEU A 1 373 ? 2.280 -19.714 -22.238 1.00 93.44 373 LEU A N 1
ATOM 2859 C CA . LEU A 1 373 ? 2.073 -20.495 -21.006 1.00 93.44 373 LEU A CA 1
ATOM 2860 C C . LEU A 1 373 ? 0.971 -21.560 -21.115 1.00 93.44 373 LEU A C 1
ATOM 2862 O O . LEU A 1 373 ? 1.009 -22.542 -20.379 1.00 93.44 373 LEU A O 1
ATOM 2866 N N . LYS A 1 374 ? -0.000 -21.390 -22.021 1.00 91.81 374 LYS A N 1
ATOM 2867 C CA . LYS A 1 374 ? -1.215 -22.222 -22.119 1.00 91.81 374 LYS A CA 1
ATOM 2868 C C . LYS A 1 374 ? -0.942 -23.728 -22.239 1.00 91.81 374 LYS A C 1
ATOM 2870 O O . LYS A 1 374 ? -1.696 -24.526 -21.691 1.00 91.81 374 LYS A O 1
ATOM 2875 N N . ASP A 1 375 ? 0.150 -24.105 -22.906 1.00 95.12 375 ASP A N 1
ATOM 2876 C CA . ASP A 1 375 ? 0.513 -25.504 -23.162 1.00 95.12 375 ASP A CA 1
ATOM 2877 C C . ASP A 1 375 ? 1.253 -26.145 -21.967 1.00 95.12 375 ASP A C 1
ATOM 2879 O O . ASP A 1 375 ? 1.525 -27.342 -21.967 1.00 95.12 375 ASP A O 1
ATOM 2883 N N . LEU A 1 376 ? 1.566 -25.361 -20.925 1.00 95.62 376 LEU A N 1
ATOM 2884 C CA . LEU A 1 376 ? 2.199 -25.828 -19.685 1.00 95.62 376 LEU A CA 1
ATOM 2885 C C . LEU A 1 376 ? 1.179 -26.260 -18.617 1.00 95.62 376 LEU A C 1
ATOM 2887 O O . LEU A 1 376 ? 1.576 -26.809 -17.593 1.00 95.62 376 LEU A O 1
ATOM 2891 N N . HIS A 1 377 ? -0.119 -26.005 -18.831 1.00 93.94 377 HIS A N 1
ATOM 2892 C CA . HIS A 1 377 ? -1.212 -26.383 -17.921 1.00 93.94 377 HIS A CA 1
ATOM 2893 C C . HIS A 1 377 ? -0.998 -25.943 -16.459 1.00 93.94 377 HIS A C 1
ATOM 2895 O O . HIS A 1 377 ? -1.227 -26.701 -15.515 1.00 93.94 377 HIS A O 1
ATOM 2901 N N . LEU A 1 378 ? -0.539 -24.703 -16.273 1.00 95.81 378 LEU A N 1
ATOM 2902 C CA . LEU A 1 378 ? -0.171 -24.163 -14.965 1.00 95.81 378 LEU A CA 1
ATOM 2903 C C . LEU A 1 378 ? -1.380 -24.018 -14.013 1.00 95.81 378 LEU A C 1
ATOM 2905 O O . LEU A 1 378 ? -2.506 -23.752 -14.460 1.00 95.81 378 LEU A O 1
ATOM 2909 N N . PRO A 1 379 ? -1.160 -24.125 -12.685 1.00 95.31 379 PRO A N 1
ATOM 2910 C CA . PRO A 1 379 ? -2.167 -23.749 -11.692 1.00 95.31 379 PRO A CA 1
ATOM 2911 C C . PRO A 1 379 ? -2.492 -22.241 -11.776 1.00 95.31 379 PRO A C 1
ATOM 2913 O O . PRO A 1 379 ? -1.849 -21.514 -12.536 1.00 95.31 379 PRO A O 1
ATOM 2916 N N . PRO A 1 380 ? -3.493 -21.743 -11.024 1.00 94.00 380 PRO A N 1
ATOM 2917 C CA . PRO A 1 380 ? -3.740 -20.306 -10.912 1.00 94.00 380 PRO A CA 1
ATOM 2918 C C . PRO A 1 380 ? -2.464 -19.533 -10.554 1.00 94.00 380 PRO A C 1
ATOM 2920 O O . PRO A 1 380 ? -1.687 -19.970 -9.705 1.00 94.00 380 PRO A O 1
ATOM 2923 N N . LEU A 1 381 ? -2.237 -18.398 -11.217 1.00 92.75 381 LEU A N 1
ATOM 2924 C CA . LEU A 1 381 ? -1.027 -17.582 -11.057 1.00 92.75 381 LEU A CA 1
ATOM 2925 C C . LEU A 1 381 ? -1.295 -16.244 -10.356 1.00 92.75 381 LEU A C 1
ATOM 2927 O O . LEU A 1 381 ? -0.350 -15.529 -10.022 1.00 92.75 381 LEU A O 1
ATOM 2931 N N . GLY A 1 382 ? -2.563 -15.920 -10.107 1.00 92.19 382 GLY A N 1
ATOM 2932 C CA . GLY A 1 382 ? -2.998 -14.664 -9.517 1.00 92.19 382 GLY A CA 1
ATOM 2933 C C . GLY A 1 382 ? -3.183 -13.571 -10.566 1.00 92.19 382 GLY A C 1
ATOM 2934 O O . GLY A 1 382 ? -2.287 -13.312 -11.370 1.00 92.19 382 GLY A O 1
ATOM 2935 N N . ASP A 1 383 ? -4.335 -12.914 -10.547 1.00 87.56 383 ASP A N 1
ATOM 2936 C CA . ASP A 1 383 ? -4.632 -11.768 -11.393 1.00 87.56 383 ASP A CA 1
ATOM 2937 C C . ASP A 1 383 ? -4.088 -10.485 -10.757 1.00 87.56 383 ASP A C 1
ATOM 2939 O O . ASP A 1 383 ? -4.279 -10.258 -9.560 1.00 87.56 383 ASP A O 1
ATOM 2943 N N . PRO A 1 384 ? -3.384 -9.626 -11.517 1.00 80.44 384 PRO A N 1
ATOM 2944 C CA . PRO A 1 384 ? -2.855 -8.382 -10.973 1.00 80.44 384 PRO A CA 1
ATOM 2945 C C . PRO A 1 384 ? -4.013 -7.531 -10.461 1.00 80.44 384 PRO A C 1
ATOM 2947 O O . PRO A 1 384 ? -5.026 -7.389 -11.143 1.00 80.44 384 PRO A O 1
ATOM 2950 N N . GLY A 1 385 ? -3.884 -6.936 -9.279 1.00 82.69 385 GLY A N 1
ATOM 2951 C CA . GLY A 1 385 ? -5.019 -6.249 -8.688 1.00 82.69 385 GLY A CA 1
ATOM 2952 C C . GLY A 1 385 ? -4.816 -5.787 -7.259 1.00 82.69 385 GLY A C 1
ATOM 2953 O O . GLY A 1 385 ? -3.815 -6.080 -6.616 1.00 82.69 385 GLY A O 1
ATOM 2954 N N . ARG A 1 386 ? -5.807 -5.049 -6.767 1.00 85.56 386 ARG A N 1
ATOM 2955 C CA . ARG A 1 386 ? -5.893 -4.523 -5.405 1.00 85.56 386 ARG A CA 1
ATOM 2956 C C . ARG A 1 386 ? -7.272 -4.803 -4.803 1.00 85.56 386 ARG A C 1
ATOM 2958 O O . ARG A 1 386 ? -8.001 -3.858 -4.489 1.00 85.56 386 ARG A O 1
ATOM 2965 N N . PRO A 1 387 ? -7.674 -6.078 -4.672 1.00 89.06 387 PRO A N 1
ATOM 2966 C CA . PRO A 1 387 ? -8.973 -6.400 -4.115 1.00 89.06 387 PRO A CA 1
ATOM 2967 C C . PRO A 1 387 ? -8.951 -6.276 -2.592 1.00 89.06 387 PRO A C 1
ATOM 2969 O O . PRO A 1 387 ? -7.901 -6.375 -1.954 1.00 89.06 387 PRO A O 1
ATOM 2972 N N . VAL A 1 388 ? -10.125 -6.062 -2.008 1.00 92.50 388 VAL A N 1
ATOM 2973 C CA . VAL A 1 388 ? -10.304 -5.904 -0.561 1.00 92.50 388 VAL A CA 1
ATOM 2974 C C . VAL A 1 388 ? -11.031 -7.129 -0.021 1.00 92.50 388 VAL A C 1
ATOM 2976 O O . VAL A 1 388 ? -12.080 -7.510 -0.545 1.00 92.50 388 VAL A O 1
ATOM 2979 N N . ALA A 1 389 ? -10.472 -7.744 1.019 1.00 94.50 389 ALA A N 1
ATOM 2980 C CA . ALA A 1 389 ? -11.037 -8.947 1.612 1.00 94.50 389 ALA A CA 1
ATOM 2981 C C . ALA A 1 389 ? -12.239 -8.632 2.514 1.00 94.50 389 ALA A C 1
ATOM 2983 O O . ALA A 1 389 ? -12.250 -7.640 3.242 1.00 94.50 389 ALA A O 1
ATOM 2984 N N . LEU A 1 390 ? -13.223 -9.531 2.528 1.00 95.62 390 LEU A N 1
ATOM 2985 C CA . LEU A 1 390 ? -14.277 -9.572 3.543 1.00 95.62 390 LEU A CA 1
ATOM 2986 C C . LEU A 1 390 ? -14.233 -10.925 4.240 1.00 95.62 390 LEU A C 1
ATOM 2988 O O . LEU A 1 390 ? -14.402 -11.960 3.599 1.00 95.62 390 LEU A O 1
ATOM 2992 N N . VAL A 1 391 ? -14.064 -10.921 5.560 1.00 96.62 391 VAL A N 1
ATOM 2993 C CA . VAL A 1 391 ? -14.180 -12.127 6.382 1.00 96.62 391 VAL A CA 1
ATOM 2994 C C . VAL A 1 391 ? -15.477 -12.106 7.179 1.00 96.62 391 VAL A C 1
ATOM 2996 O O . VAL A 1 391 ? -15.910 -11.079 7.696 1.00 96.62 391 VAL A O 1
ATOM 2999 N N . THR A 1 392 ? -16.108 -13.267 7.276 1.00 93.75 392 THR A N 1
ATOM 3000 C CA . THR A 1 392 ? -17.263 -13.528 8.134 1.00 93.75 392 THR A CA 1
ATOM 3001 C C . THR A 1 392 ? -16.915 -14.643 9.115 1.00 93.75 392 THR A C 1
ATOM 3003 O O . THR A 1 392 ? -15.872 -15.291 9.005 1.00 93.75 392 THR A O 1
ATOM 3006 N N . LYS A 1 393 ? -17.830 -14.947 10.040 1.00 90.81 393 LYS A N 1
ATOM 3007 C CA . LYS A 1 393 ? -17.672 -16.084 10.953 1.00 90.81 393 LYS A CA 1
ATOM 3008 C C . LYS A 1 393 ? -17.346 -17.398 10.229 1.00 90.81 393 LYS A C 1
ATOM 3010 O O . LYS A 1 393 ? -16.607 -18.218 10.767 1.00 90.81 393 LYS A O 1
ATOM 3015 N N . THR A 1 394 ? -17.854 -17.606 9.016 1.00 88.25 394 THR A N 1
ATOM 3016 C CA . THR A 1 394 ? -17.736 -18.888 8.304 1.00 88.25 394 THR A CA 1
ATOM 3017 C C . THR A 1 394 ? -16.879 -18.832 7.047 1.00 88.25 394 THR A C 1
ATOM 3019 O O . THR A 1 394 ? -16.214 -19.813 6.742 1.00 88.25 394 THR A O 1
ATOM 3022 N N . LEU A 1 395 ? -16.904 -17.722 6.311 1.00 92.00 395 LEU A N 1
ATOM 3023 C CA . LEU A 1 395 ? -16.366 -17.630 4.952 1.00 92.00 395 LEU A CA 1
ATOM 3024 C C . LEU A 1 395 ? -15.516 -16.381 4.754 1.00 92.00 395 LEU A C 1
ATOM 3026 O O . LEU A 1 395 ? -15.735 -15.363 5.417 1.00 92.00 395 LEU A O 1
ATOM 3030 N N . LEU A 1 396 ? -14.598 -16.474 3.800 1.00 96.69 396 LEU A N 1
ATOM 3031 C CA . LEU A 1 396 ? -13.733 -15.395 3.344 1.00 96.69 396 LEU A CA 1
ATOM 3032 C C . LEU A 1 396 ? -14.036 -15.098 1.873 1.00 96.69 396 LEU A C 1
ATOM 3034 O O . LEU A 1 396 ? -14.232 -16.015 1.083 1.00 96.69 396 LEU A O 1
ATOM 3038 N N . PHE A 1 397 ? -14.087 -13.822 1.513 1.00 96.00 397 PHE A N 1
ATOM 3039 C CA . PHE A 1 397 ? -14.450 -13.359 0.180 1.00 96.00 397 PHE A CA 1
ATOM 3040 C C . PHE A 1 397 ? -13.379 -12.420 -0.366 1.00 96.00 397 PHE A C 1
ATOM 3042 O O . PHE A 1 397 ? -12.905 -11.539 0.356 1.00 96.00 397 PHE A O 1
ATOM 3049 N N . LEU A 1 398 ? -13.045 -12.580 -1.645 1.00 95.44 398 LEU A N 1
ATOM 3050 C CA . LEU A 1 398 ? -12.153 -11.688 -2.386 1.00 95.44 398 LEU A CA 1
ATOM 3051 C C . LEU A 1 398 ? -12.563 -11.699 -3.861 1.00 95.44 398 LEU A C 1
ATOM 3053 O O . LEU A 1 398 ? -12.953 -12.740 -4.379 1.00 95.44 398 LEU A O 1
ATOM 3057 N N . GLY A 1 399 ? -12.530 -10.552 -4.531 1.00 94.06 399 GLY A N 1
ATOM 3058 C CA . GLY A 1 399 ? -12.810 -10.482 -5.965 1.00 94.06 399 GLY A CA 1
ATOM 3059 C C . GLY A 1 399 ? -11.552 -10.309 -6.796 1.00 94.06 399 GLY A C 1
ATOM 3060 O O . GLY A 1 399 ? -10.521 -9.871 -6.294 1.00 94.06 399 GLY A O 1
ATOM 3061 N N . ASP A 1 400 ? -11.664 -10.547 -8.092 1.00 92.69 400 ASP A N 1
ATOM 3062 C CA . ASP A 1 400 ? -10.706 -10.016 -9.049 1.00 92.69 400 ASP A CA 1
ATOM 3063 C C . ASP A 1 400 ? -10.856 -8.495 -9.134 1.00 92.69 400 ASP A C 1
ATOM 3065 O O . ASP A 1 400 ? -11.951 -7.932 -8.999 1.00 92.69 400 ASP A O 1
ATOM 3069 N N . SER A 1 401 ? -9.741 -7.800 -9.340 1.00 89.00 401 SER A N 1
ATOM 3070 C CA . SER A 1 401 ? -9.734 -6.337 -9.422 1.00 89.00 401 SER A CA 1
ATOM 3071 C C . SER A 1 401 ? -10.074 -5.836 -10.809 1.00 89.00 401 SER A C 1
ATOM 3073 O O . SER A 1 401 ? -9.718 -6.449 -11.807 1.00 89.00 401 SER A O 1
ATOM 3075 N N . SER A 1 402 ? -10.713 -4.677 -10.876 1.00 88.06 402 SER A N 1
ATOM 3076 C CA . SER A 1 402 ? -11.016 -4.020 -12.143 1.00 88.06 402 SER A CA 1
ATOM 3077 C C . SER A 1 402 ? -9.843 -3.243 -12.746 1.00 88.06 402 SER A C 1
ATOM 3079 O O . SER A 1 402 ? -9.026 -2.679 -12.024 1.00 88.06 402 SER A O 1
ATOM 3081 N N . ASP A 1 403 ? -9.853 -3.105 -14.075 1.00 81.75 403 ASP A N 1
ATOM 3082 C CA . ASP A 1 403 ? -8.945 -2.278 -14.877 1.00 81.75 403 ASP A CA 1
ATOM 3083 C C . ASP A 1 403 ? -9.044 -0.751 -14.656 1.00 81.75 403 ASP A C 1
ATOM 3085 O O . ASP A 1 403 ? -8.265 0.007 -15.251 1.00 81.75 403 ASP A O 1
ATOM 3089 N N . VAL A 1 404 ? -9.997 -0.281 -13.837 1.00 78.88 404 VAL A N 1
ATOM 3090 C CA . VAL A 1 404 ? -10.089 1.128 -13.387 1.00 78.88 404 VAL A CA 1
ATOM 3091 C C . VAL A 1 404 ? -9.492 1.372 -12.012 1.00 78.88 404 VAL A C 1
ATOM 3093 O O . VAL A 1 404 ? -9.372 2.530 -11.614 1.00 78.88 404 VAL A O 1
ATOM 3096 N N . VAL A 1 405 ? -9.128 0.321 -11.277 1.00 74.38 405 VAL A N 1
ATOM 3097 C CA . VAL A 1 405 ? -8.422 0.498 -10.011 1.00 74.38 405 VAL A CA 1
ATOM 3098 C C . VAL A 1 405 ? -7.051 1.105 -10.329 1.00 74.38 405 VAL A C 1
ATOM 3100 O O . VAL A 1 405 ? -6.321 0.604 -11.187 1.00 74.38 405 VAL A O 1
ATOM 3103 N N . PHE A 1 406 ? -6.739 2.247 -9.707 1.00 64.19 406 PHE A N 1
ATOM 3104 C CA . PHE A 1 406 ? -5.524 3.017 -9.984 1.00 64.19 406 PHE A CA 1
ATOM 3105 C C . PHE A 1 406 ? -4.256 2.143 -9.880 1.00 64.19 406 PHE A C 1
ATOM 3107 O O . PHE A 1 406 ? -4.200 1.201 -9.090 1.00 64.19 406 PHE A O 1
ATOM 3114 N N . GLY A 1 407 ? -3.231 2.453 -10.686 1.00 55.44 407 GLY A N 1
ATOM 3115 C CA . GLY A 1 407 ? -1.928 1.771 -10.625 1.00 55.44 407 GLY A CA 1
ATOM 3116 C C . GLY A 1 407 ? -1.676 0.637 -11.626 1.00 55.44 407 GLY A C 1
ATOM 3117 O O . GLY A 1 407 ? -0.767 -0.158 -11.417 1.00 55.44 407 GLY A O 1
ATOM 3118 N N . ARG A 1 408 ? -2.415 0.582 -12.747 1.00 59.28 408 ARG A N 1
ATOM 3119 C CA . ARG A 1 408 ? -2.214 -0.392 -13.852 1.00 59.28 408 ARG A CA 1
ATOM 3120 C C . ARG A 1 408 ? -2.181 -1.854 -13.366 1.00 59.28 408 ARG A C 1
ATOM 3122 O O . ARG A 1 408 ? -1.247 -2.596 -13.659 1.00 59.28 408 ARG A O 1
ATOM 3129 N N . GLY A 1 409 ? -3.235 -2.261 -12.668 1.00 64.81 409 GLY A N 1
ATOM 3130 C CA . GLY A 1 409 ? -3.582 -3.655 -12.380 1.00 64.81 409 GLY A CA 1
ATOM 3131 C C . GLY A 1 409 ? -5.073 -3.881 -12.629 1.00 64.81 409 GLY A C 1
ATOM 3132 O O . GLY A 1 409 ? -5.812 -2.919 -12.832 1.00 64.81 409 GLY A O 1
ATOM 3133 N N . GLY A 1 410 ? -5.510 -5.134 -12.629 1.00 75.38 410 GLY A N 1
ATOM 3134 C CA . GLY A 1 410 ? -6.905 -5.528 -12.797 1.00 75.38 410 GLY A CA 1
ATOM 3135 C C . GLY A 1 410 ? -7.234 -6.087 -14.177 1.00 75.38 410 GLY A C 1
ATOM 3136 O O . GLY A 1 410 ? -6.513 -5.885 -15.157 1.00 75.38 410 GLY A O 1
ATOM 3137 N N . ILE A 1 411 ? -8.349 -6.804 -14.237 1.00 78.75 411 ILE A N 1
ATOM 3138 C CA . ILE A 1 411 ? -8.845 -7.457 -15.441 1.00 78.75 411 ILE A CA 1
ATOM 3139 C C . ILE A 1 411 ? -9.862 -6.569 -16.177 1.00 78.75 411 ILE A C 1
ATOM 3141 O O . ILE A 1 411 ? -10.759 -5.989 -15.553 1.00 78.75 411 ILE A O 1
ATOM 3145 N N . PRO A 1 412 ? -9.735 -6.426 -17.511 1.00 71.56 412 PRO A N 1
ATOM 3146 C CA . PRO A 1 412 ? -10.719 -5.725 -18.319 1.00 71.56 412 PRO A CA 1
ATOM 3147 C C . PRO A 1 412 ? -11.909 -6.645 -18.622 1.00 71.56 412 PRO A C 1
ATOM 3149 O O . PRO A 1 412 ? -11.766 -7.662 -19.296 1.00 71.56 412 PRO A O 1
ATOM 3152 N N . GLY A 1 413 ? -13.107 -6.252 -18.188 1.00 78.31 413 GLY A N 1
ATOM 3153 C CA . GLY A 1 413 ? -14.334 -7.015 -18.449 1.00 78.31 413 GLY A CA 1
ATOM 3154 C C . GLY A 1 413 ? -14.640 -8.058 -17.368 1.00 78.31 413 GLY A C 1
ATOM 3155 O O . GLY A 1 413 ? -14.272 -7.817 -16.217 1.00 78.31 413 GLY A O 1
ATOM 3156 N N . PRO A 1 414 ? -15.358 -9.152 -17.707 1.00 84.00 414 PRO A N 1
ATOM 3157 C CA . PRO A 1 414 ? -15.876 -10.106 -16.731 1.00 84.00 414 PRO A CA 1
ATOM 3158 C C . PRO A 1 414 ? -14.810 -10.641 -15.783 1.00 84.00 414 PRO A C 1
ATOM 3160 O O . PRO A 1 414 ? -13.676 -10.896 -16.178 1.00 84.00 414 PRO A O 1
ATOM 3163 N N . ALA A 1 415 ? -15.215 -10.802 -14.532 1.00 91.62 415 ALA A N 1
ATOM 3164 C CA . ALA A 1 415 ? -14.338 -11.027 -13.398 1.00 91.62 415 ALA A CA 1
ATOM 3165 C C . ALA A 1 415 ? -14.949 -12.027 -12.430 1.00 91.62 415 ALA A C 1
ATOM 3167 O O . ALA A 1 415 ? -16.162 -12.240 -12.456 1.00 91.62 415 ALA A O 1
ATOM 3168 N N . LYS A 1 416 ? -14.147 -12.609 -11.541 1.00 94.00 416 LYS A N 1
ATOM 3169 C CA . LYS A 1 416 ? -14.662 -13.518 -10.522 1.00 94.00 416 LYS A CA 1
ATOM 3170 C C . LYS A 1 416 ? -14.778 -12.839 -9.165 1.00 94.00 416 LYS A C 1
ATOM 3172 O O . LYS A 1 416 ? -14.006 -11.960 -8.789 1.00 94.00 416 LYS A O 1
ATOM 3177 N N . PHE A 1 417 ? -15.779 -13.268 -8.412 1.00 95.56 417 PHE A N 1
ATOM 3178 C CA . PHE A 1 417 ? -15.886 -13.061 -6.979 1.00 95.56 417 PHE A CA 1
ATOM 3179 C C . PHE A 1 417 ? -15.747 -14.414 -6.295 1.00 95.56 417 PHE A C 1
ATOM 3181 O O . PHE A 1 417 ? -16.597 -15.292 -6.460 1.00 95.56 417 PHE A O 1
ATOM 3188 N N . HIS A 1 418 ? -14.652 -14.592 -5.570 1.00 95.38 418 HIS A N 1
ATOM 3189 C CA . HIS A 1 418 ? -14.257 -15.860 -4.985 1.00 95.38 418 HIS A CA 1
ATOM 3190 C C . HIS A 1 418 ? -14.738 -15.971 -3.539 1.00 95.38 418 HIS A C 1
ATOM 3192 O O . HIS A 1 418 ? -14.683 -15.019 -2.753 1.00 95.38 418 HIS A O 1
ATOM 3198 N N . VAL A 1 419 ? -15.173 -17.176 -3.184 1.00 95.62 419 VAL A N 1
ATOM 3199 C CA . VAL A 1 419 ? -15.513 -17.586 -1.824 1.00 95.62 419 VAL A CA 1
ATOM 3200 C C . VAL A 1 419 ? -14.514 -18.649 -1.396 1.00 95.62 419 VAL A C 1
ATOM 3202 O O . VAL A 1 419 ? -14.424 -19.713 -2.011 1.00 95.62 419 VAL A O 1
ATOM 3205 N N . TYR A 1 420 ? -13.788 -18.370 -0.325 1.00 95.81 420 TYR A N 1
ATOM 3206 C CA . TYR A 1 420 ? -12.750 -19.230 0.219 1.00 95.81 420 TYR A CA 1
ATOM 3207 C C . TYR A 1 420 ? -13.224 -19.910 1.500 1.00 95.81 420 TYR A C 1
ATOM 3209 O O . TYR A 1 420 ? -13.850 -19.290 2.371 1.00 95.81 420 TYR A O 1
ATOM 3217 N N . ASP A 1 421 ? -12.836 -21.173 1.656 1.00 95.38 421 ASP A N 1
ATOM 3218 C CA . ASP A 1 421 ? -12.672 -21.760 2.976 1.00 95.38 421 ASP A CA 1
ATOM 3219 C C . ASP A 1 421 ? -11.537 -21.011 3.686 1.00 95.38 421 ASP A C 1
ATOM 3221 O O . ASP A 1 421 ? -10.373 -21.061 3.285 1.00 95.38 421 ASP A O 1
ATOM 3225 N N . LYS A 1 422 ? -11.882 -20.273 4.743 1.00 95.50 422 LYS A N 1
ATOM 3226 C CA . LYS A 1 422 ? -10.929 -19.401 5.437 1.00 95.50 422 LYS A CA 1
ATOM 3227 C C . LYS A 1 422 ? -9.837 -20.182 6.189 1.00 95.50 422 LYS A C 1
ATOM 3229 O O . LYS A 1 422 ? -8.787 -19.630 6.492 1.00 95.50 422 LYS A O 1
ATOM 3234 N N . ALA A 1 423 ? -10.063 -21.455 6.516 1.00 93.38 423 ALA A N 1
ATOM 3235 C CA . ALA A 1 423 ? -9.083 -22.260 7.241 1.00 93.38 423 ALA A CA 1
ATOM 3236 C C . ALA A 1 423 ? -7.977 -22.783 6.316 1.00 93.38 423 ALA A C 1
ATOM 3238 O O . ALA A 1 423 ? -6.841 -22.937 6.758 1.00 93.38 423 ALA A O 1
ATOM 3239 N N . THR A 1 424 ? -8.296 -23.022 5.043 1.00 95.31 424 THR A N 1
ATOM 3240 C CA . THR A 1 424 ? -7.406 -23.693 4.082 1.00 95.31 424 THR A CA 1
ATOM 3241 C C . THR A 1 424 ? -6.984 -22.824 2.898 1.00 95.31 424 THR A C 1
ATOM 3243 O O . THR A 1 424 ? -6.007 -23.152 2.230 1.00 95.31 424 THR A O 1
ATOM 3246 N N . GLY A 1 425 ? -7.713 -21.744 2.606 1.00 95.19 425 GLY A N 1
ATOM 3247 C CA . GLY A 1 425 ? -7.516 -20.934 1.403 1.00 95.19 425 GLY A CA 1
ATOM 3248 C C . GLY A 1 425 ? -8.066 -21.586 0.130 1.00 95.19 425 GLY A C 1
ATOM 3249 O O . GLY A 1 425 ? -7.859 -21.064 -0.963 1.00 95.19 425 GLY A O 1
ATOM 3250 N N . GLN A 1 426 ? -8.773 -22.716 0.234 1.00 95.19 426 GLN A N 1
ATOM 3251 C CA . GLN A 1 426 ? -9.402 -23.352 -0.919 1.00 95.19 426 GLN A CA 1
ATOM 3252 C C . GLN A 1 426 ? -10.590 -22.516 -1.408 1.00 95.19 426 GLN A C 1
ATOM 3254 O O . GLN A 1 426 ? -11.476 -22.173 -0.627 1.00 95.19 426 GLN A O 1
ATOM 3259 N N . VAL A 1 427 ? -10.651 -22.242 -2.712 1.00 94.88 427 VAL A N 1
ATOM 3260 C CA . VAL A 1 427 ? -11.854 -21.682 -3.344 1.00 94.88 427 VAL A CA 1
ATOM 3261 C C . VAL A 1 427 ? -12.956 -22.743 -3.326 1.00 94.88 427 VAL A C 1
ATOM 3263 O O . VAL A 1 427 ? -12.800 -23.816 -3.907 1.00 94.88 427 VAL A O 1
ATOM 3266 N N . ILE A 1 428 ? -14.068 -22.449 -2.652 1.00 94.44 428 ILE A N 1
ATOM 3267 C CA . ILE A 1 428 ? -15.224 -23.352 -2.530 1.00 94.44 428 ILE A CA 1
ATOM 3268 C C . ILE A 1 428 ? -16.404 -22.932 -3.411 1.00 94.44 428 ILE A C 1
ATOM 3270 O O . ILE A 1 428 ? -17.280 -23.748 -3.690 1.00 94.44 428 ILE A O 1
ATOM 3274 N N . ALA A 1 429 ? -16.441 -21.668 -3.839 1.00 92.81 429 ALA A N 1
ATOM 3275 C CA . ALA A 1 429 ? -17.393 -21.164 -4.820 1.00 92.81 429 ALA A CA 1
ATOM 3276 C C . ALA A 1 429 ? -16.820 -19.940 -5.545 1.00 92.81 429 ALA A C 1
ATOM 3278 O O . ALA A 1 429 ? -16.022 -19.189 -4.986 1.00 92.81 429 ALA A O 1
ATOM 3279 N N . GLU A 1 430 ? -17.270 -19.726 -6.778 1.00 93.69 430 GLU A N 1
ATOM 3280 C CA . GLU A 1 430 ? -16.968 -18.540 -7.577 1.00 93.69 430 GLU A CA 1
ATOM 3281 C C . GLU A 1 430 ? -18.264 -18.000 -8.184 1.00 93.69 430 GLU A C 1
ATOM 3283 O O . GLU A 1 430 ? -19.155 -18.765 -8.564 1.00 93.69 430 GLU A O 1
ATOM 3288 N N . HIS A 1 431 ? -18.357 -16.679 -8.299 1.00 92.88 431 HIS A N 1
ATOM 3289 C CA . HIS A 1 431 ? -19.428 -16.003 -9.021 1.00 92.88 431 HIS A CA 1
ATOM 3290 C C . HIS A 1 431 ? -18.860 -15.095 -10.090 1.00 92.88 431 HIS A C 1
ATOM 3292 O O . HIS A 1 431 ? -17.957 -14.307 -9.822 1.00 92.88 431 HIS A O 1
ATOM 3298 N N . GLU A 1 432 ? -19.433 -15.166 -11.285 1.00 92.94 432 GLU A N 1
ATOM 3299 C CA . GLU A 1 432 ? -19.107 -14.221 -12.340 1.00 92.94 432 GLU A CA 1
ATOM 3300 C C . GLU A 1 432 ? -19.712 -12.851 -12.031 1.00 92.94 432 GLU A C 1
ATOM 3302 O O . GLU A 1 432 ? -20.898 -12.703 -11.719 1.00 92.94 432 GLU A O 1
ATOM 3307 N N . LEU A 1 433 ? -18.870 -11.837 -12.144 1.00 92.19 433 LEU A N 1
ATOM 3308 C CA . LEU A 1 433 ? -19.223 -10.434 -12.161 1.00 92.19 433 LEU A CA 1
ATOM 3309 C C . LEU A 1 433 ? -19.047 -9.910 -13.590 1.00 92.19 433 LEU A C 1
ATOM 3311 O O . LEU A 1 433 ? -18.117 -10.316 -14.290 1.00 92.19 433 LEU A O 1
ATOM 3315 N N . PRO A 1 434 ? -19.889 -8.964 -14.042 1.00 88.81 434 PRO A N 1
ATOM 3316 C CA . PRO A 1 434 ? -19.751 -8.388 -15.379 1.00 88.81 434 PRO A CA 1
ATOM 3317 C C . PRO A 1 434 ? -18.471 -7.554 -15.530 1.00 88.81 434 PRO A C 1
ATOM 3319 O O . PRO A 1 434 ? -18.035 -7.296 -16.652 1.00 88.81 434 PRO A O 1
ATOM 3322 N N . VAL A 1 435 ? -17.888 -7.115 -14.410 1.00 90.38 435 VAL A N 1
ATOM 3323 C CA . VAL A 1 435 ? -16.586 -6.460 -14.352 1.00 90.38 435 VAL A CA 1
ATOM 3324 C C . VAL A 1 435 ? -15.942 -6.639 -12.976 1.00 90.38 435 VAL A C 1
ATOM 3326 O O . VAL A 1 435 ? -16.638 -6.976 -12.017 1.00 90.38 435 VAL A O 1
ATOM 3329 N N . GLY A 1 436 ? -14.632 -6.409 -12.880 1.00 91.19 436 GLY A N 1
ATOM 3330 C CA . GLY A 1 436 ? -13.875 -6.508 -11.633 1.00 91.19 436 GLY A CA 1
ATOM 3331 C C . GLY A 1 436 ? -14.378 -5.611 -10.501 1.00 91.19 436 GLY A C 1
ATOM 3332 O O . GLY A 1 436 ? -15.104 -4.628 -10.689 1.00 91.19 436 GLY A O 1
ATOM 3333 N N . THR A 1 437 ? -13.946 -5.962 -9.295 1.00 93.19 437 THR A N 1
ATOM 3334 C CA . THR A 1 437 ? -14.236 -5.219 -8.070 1.00 93.19 437 THR A CA 1
ATOM 3335 C C . THR A 1 437 ? -13.416 -3.933 -7.998 1.00 93.19 437 THR A C 1
ATOM 3337 O O . THR A 1 437 ? -12.279 -3.867 -8.472 1.00 93.19 437 THR A O 1
ATOM 3340 N N . THR A 1 438 ? -14.008 -2.885 -7.423 1.00 89.69 438 THR A N 1
ATOM 3341 C CA . THR A 1 438 ? -13.377 -1.555 -7.301 1.00 89.69 438 THR A CA 1
ATOM 3342 C C . THR A 1 438 ? -13.199 -1.103 -5.851 1.00 89.69 438 THR A C 1
ATOM 3344 O O . THR A 1 438 ? -12.780 0.025 -5.611 1.00 89.69 438 THR A O 1
ATOM 3347 N N . GLY A 1 439 ? -13.536 -1.949 -4.875 1.00 88.19 439 GLY A N 1
ATOM 3348 C CA . GLY A 1 439 ? -13.445 -1.631 -3.451 1.00 88.19 439 GLY A CA 1
ATOM 3349 C C . GLY A 1 439 ? -13.916 -2.768 -2.542 1.00 88.19 439 GLY A C 1
ATOM 3350 O O . GLY A 1 439 ? -14.182 -3.878 -3.003 1.00 88.19 439 GLY A O 1
ATOM 3351 N N . GLY A 1 440 ? -14.034 -2.461 -1.247 1.00 89.62 440 GLY A N 1
ATOM 3352 C CA . GLY A 1 440 ? -14.466 -3.381 -0.190 1.00 89.62 440 GLY A CA 1
ATOM 3353 C C . GLY A 1 440 ? -15.868 -3.955 -0.383 1.00 89.62 440 GLY A C 1
ATOM 3354 O O . GLY A 1 440 ? -16.823 -3.176 -0.423 1.00 89.62 440 GLY A O 1
ATOM 3355 N N . PRO A 1 441 ? -16.034 -5.290 -0.447 1.00 94.00 441 PRO A N 1
ATOM 3356 C CA . PRO A 1 441 ? -17.339 -5.900 -0.266 1.00 94.00 441 PRO A CA 1
ATOM 3357 C C . PRO A 1 441 ? -17.811 -5.728 1.184 1.00 94.00 441 PRO A C 1
ATOM 3359 O O . PRO A 1 441 ? -17.024 -5.718 2.128 1.00 94.00 441 PRO A O 1
ATOM 3362 N N . MET A 1 442 ? -19.121 -5.612 1.364 1.00 94.75 442 MET A N 1
ATOM 3363 C CA . MET A 1 442 ? -19.764 -5.381 2.660 1.00 94.75 442 MET A CA 1
ATOM 3364 C C . MET A 1 442 ? -20.918 -6.360 2.869 1.00 94.75 442 MET A C 1
ATOM 3366 O O . MET A 1 442 ? -21.560 -6.781 1.910 1.00 94.75 442 MET A O 1
ATOM 3370 N N . THR A 1 443 ? -21.213 -6.718 4.121 1.00 95.06 443 THR A N 1
ATOM 3371 C CA . THR A 1 443 ? -22.336 -7.604 4.455 1.00 95.06 443 THR A CA 1
ATOM 3372 C C . THR A 1 443 ? -23.237 -7.010 5.531 1.00 95.06 443 THR A C 1
ATOM 3374 O O . THR A 1 443 ? -22.761 -6.336 6.440 1.00 95.06 443 THR A O 1
ATOM 3377 N N . TYR A 1 444 ? -24.546 -7.233 5.418 1.00 93.81 444 TYR A N 1
ATOM 3378 C CA . TYR A 1 444 ? -25.540 -6.767 6.389 1.00 93.81 444 TYR A CA 1
ATOM 3379 C C . TYR A 1 444 ? -26.791 -7.650 6.384 1.00 93.81 444 TYR A C 1
ATOM 3381 O O . TYR A 1 444 ? -27.018 -8.428 5.457 1.00 93.81 444 TYR A O 1
ATOM 3389 N N . LEU A 1 445 ? -27.622 -7.511 7.419 1.00 93.88 445 LEU A N 1
ATOM 3390 C CA . LEU A 1 445 ? -28.944 -8.132 7.498 1.00 93.88 445 LEU A CA 1
ATOM 3391 C C . LEU A 1 445 ? -30.028 -7.139 7.076 1.00 93.88 445 LEU A C 1
ATOM 3393 O O . LEU A 1 445 ? -30.070 -6.013 7.565 1.00 93.88 445 LEU A O 1
ATOM 3397 N N . ALA A 1 446 ? -30.944 -7.578 6.217 1.00 91.38 446 ALA A N 1
ATOM 3398 C CA . ALA A 1 446 ? -32.153 -6.839 5.871 1.00 91.38 446 ALA A CA 1
ATOM 3399 C C . ALA A 1 446 ? -33.325 -7.808 5.670 1.00 91.38 446 ALA A C 1
ATOM 3401 O O . ALA A 1 446 ? -33.208 -8.809 4.964 1.00 91.38 446 ALA A O 1
ATOM 3402 N N . GLY A 1 447 ? -34.464 -7.546 6.320 1.00 89.31 447 GLY A N 1
ATOM 3403 C CA . GLY A 1 447 ? -35.650 -8.407 6.209 1.00 89.31 447 GLY A CA 1
ATOM 3404 C C . GLY A 1 447 ? -35.393 -9.876 6.582 1.00 89.31 447 GLY A C 1
ATOM 3405 O O . GLY A 1 447 ? -35.917 -10.773 5.928 1.00 89.31 447 GLY A O 1
ATOM 3406 N N . GLY A 1 448 ? -34.532 -10.128 7.575 1.00 88.81 448 GLY A N 1
ATOM 3407 C CA . GLY A 1 448 ? -34.174 -11.480 8.026 1.00 88.81 448 GLY A CA 1
ATOM 3408 C C . GLY A 1 448 ? -33.228 -12.254 7.099 1.00 88.81 448 GLY A C 1
ATOM 3409 O O . GLY A 1 448 ? -32.951 -13.420 7.366 1.00 88.81 448 GLY A O 1
ATOM 3410 N N . LYS A 1 449 ? -32.718 -11.631 6.029 1.00 90.06 449 LYS A N 1
ATOM 3411 C CA . LYS A 1 449 ? -31.749 -12.231 5.102 1.00 90.06 449 LYS A CA 1
ATOM 3412 C C . LYS A 1 449 ? -30.419 -11.496 5.172 1.00 90.06 449 LYS A C 1
ATOM 3414 O O . LYS A 1 449 ? -30.394 -10.272 5.306 1.00 90.06 449 LYS A O 1
ATOM 3419 N N . GLN A 1 450 ? -29.324 -12.241 5.072 1.00 92.50 450 GLN A N 1
ATOM 3420 C CA . GLN A 1 450 ? -27.991 -11.663 4.946 1.00 92.50 450 GLN A CA 1
ATOM 3421 C C . GLN A 1 450 ? -27.714 -11.335 3.482 1.00 92.50 450 GLN A C 1
ATOM 3423 O O . GLN A 1 450 ? -28.008 -12.136 2.596 1.00 92.50 450 GLN A O 1
ATOM 3428 N N . TYR A 1 451 ? -27.131 -10.168 3.242 1.00 93.75 451 TYR A N 1
ATOM 3429 C CA . TYR A 1 451 ? -26.692 -9.723 1.928 1.00 93.75 451 TYR A CA 1
ATOM 3430 C C . TYR A 1 451 ? -25.188 -9.500 1.919 1.00 93.75 451 TYR A C 1
ATOM 3432 O O . TYR A 1 451 ? -24.618 -9.087 2.929 1.00 93.75 451 TYR A O 1
ATOM 3440 N N . ILE A 1 452 ? -24.559 -9.748 0.776 1.00 95.06 452 ILE A N 1
ATOM 3441 C CA . ILE A 1 452 ? -23.193 -9.331 0.459 1.00 95.06 452 ILE A CA 1
ATOM 3442 C C . ILE A 1 452 ? -23.292 -8.369 -0.719 1.00 95.06 452 ILE A C 1
ATOM 3444 O O . ILE A 1 452 ? -23.845 -8.726 -1.756 1.00 95.06 452 ILE A O 1
ATOM 3448 N N . VAL A 1 453 ? -22.792 -7.150 -0.557 1.00 95.56 453 VAL A N 1
ATOM 3449 C CA . VAL A 1 453 ? -22.822 -6.096 -1.571 1.00 95.56 453 VAL A CA 1
ATOM 3450 C C . VAL A 1 453 ? -21.401 -5.780 -2.010 1.00 95.56 453 VAL A C 1
ATOM 3452 O O . VAL A 1 453 ? -20.534 -5.532 -1.175 1.00 95.56 453 VAL A O 1
ATOM 3455 N N . VAL A 1 454 ? -21.172 -5.809 -3.320 1.00 95.94 454 VAL A N 1
ATOM 3456 C CA . VAL A 1 454 ? -19.849 -5.716 -3.943 1.00 95.94 454 VAL A CA 1
ATOM 3457 C C . VAL A 1 454 ? -19.818 -4.524 -4.908 1.00 95.94 454 VAL A C 1
ATOM 3459 O O . VAL A 1 454 ? -20.648 -4.477 -5.823 1.00 95.94 454 VAL A O 1
ATOM 3462 N N . PRO A 1 455 ? -18.900 -3.556 -4.729 1.00 94.56 455 PRO A N 1
ATOM 3463 C CA . PRO A 1 455 ? -18.691 -2.481 -5.694 1.00 94.56 455 PRO A CA 1
ATOM 3464 C C . PRO A 1 455 ? -17.954 -3.002 -6.925 1.00 94.56 455 PRO A C 1
ATOM 3466 O O . PRO A 1 455 ? -16.891 -3.616 -6.805 1.00 94.56 455 PRO A O 1
ATOM 3469 N N . ILE A 1 456 ? -18.495 -2.710 -8.105 1.00 92.88 456 ILE A N 1
ATOM 3470 C CA . ILE A 1 456 ? -17.911 -3.079 -9.396 1.00 92.88 456 ILE A CA 1
ATOM 3471 C C . ILE A 1 456 ? -17.891 -1.876 -10.350 1.00 92.88 456 ILE A C 1
ATOM 3473 O O . ILE A 1 456 ? -18.739 -0.983 -10.284 1.00 92.88 456 ILE A O 1
ATOM 3477 N N . GLY A 1 457 ? -16.956 -1.864 -11.290 1.00 88.31 457 GLY A N 1
ATOM 3478 C CA . GLY A 1 457 ? -16.823 -0.833 -12.326 1.00 88.31 457 GLY A CA 1
ATOM 3479 C C . GLY A 1 457 ? -15.677 -1.181 -13.268 1.00 88.31 457 GLY A C 1
ATOM 3480 O O . GLY A 1 457 ? -14.906 -2.062 -12.933 1.00 88.31 457 GLY A O 1
ATOM 3481 N N . GLY A 1 458 ? -15.546 -0.542 -14.430 1.00 84.88 458 GLY A N 1
ATOM 3482 C CA . GLY A 1 458 ? -14.426 -0.749 -15.363 1.00 84.88 458 GLY A CA 1
ATOM 3483 C C . GLY A 1 458 ? -14.391 0.286 -16.485 1.00 84.88 458 GLY A C 1
ATOM 3484 O O . GLY A 1 458 ? -15.327 1.067 -16.647 1.00 84.88 458 GLY A O 1
ATOM 3485 N N . LYS A 1 459 ? -13.336 0.322 -17.307 1.00 80.38 459 LYS A N 1
ATOM 3486 C CA . LYS A 1 459 ? -13.185 1.395 -18.318 1.00 80.38 459 LYS A CA 1
ATOM 3487 C C . LYS A 1 459 ? -14.318 1.385 -19.344 1.00 80.38 459 LYS A C 1
ATOM 3489 O O . LYS A 1 459 ? -14.763 2.431 -19.810 1.00 80.38 459 LYS A O 1
ATOM 3494 N N . GLY A 1 460 ? -14.794 0.187 -19.681 1.00 76.12 460 GLY A N 1
ATOM 3495 C CA . GLY A 1 460 ? -15.953 -0.035 -20.547 1.00 76.12 460 GLY A CA 1
ATOM 3496 C C . GLY A 1 460 ? -17.286 -0.185 -19.806 1.00 76.12 460 GLY A C 1
ATOM 3497 O O . GLY A 1 460 ? -18.309 -0.369 -20.462 1.00 76.12 460 GLY A O 1
ATOM 3498 N N . TYR A 1 461 ? -17.298 -0.123 -18.470 1.00 76.69 461 TYR A N 1
ATOM 3499 C CA . TYR A 1 461 ? -18.448 -0.490 -17.642 1.00 76.69 461 TYR A CA 1
ATOM 3500 C C . TYR A 1 461 ? -18.663 0.514 -16.496 1.00 76.69 461 TYR A C 1
ATOM 3502 O O . TYR A 1 461 ? -17.814 0.684 -15.627 1.00 76.69 461 TYR A O 1
ATOM 3510 N N . GLY A 1 462 ? -19.819 1.184 -16.460 1.00 79.06 462 GLY A N 1
ATOM 3511 C CA . GLY A 1 462 ? -20.116 2.175 -15.417 1.00 79.06 462 GLY A CA 1
ATOM 3512 C C . GLY A 1 462 ? -20.085 1.599 -13.994 1.00 79.06 462 GLY A C 1
ATOM 3513 O O . GLY A 1 462 ? -20.400 0.432 -13.785 1.00 79.06 462 GLY A O 1
ATOM 3514 N N . ALA A 1 463 ? -19.740 2.428 -13.007 1.00 87.50 463 ALA A N 1
ATOM 3515 C CA . ALA A 1 463 ? -19.734 2.014 -11.604 1.00 87.50 463 ALA A CA 1
ATOM 3516 C C . ALA A 1 463 ? -21.136 1.583 -11.134 1.00 87.50 463 ALA A C 1
ATOM 3518 O O . ALA A 1 463 ? -22.135 2.249 -11.423 1.00 87.50 463 ALA A O 1
ATOM 3519 N N . SER A 1 464 ? -21.212 0.469 -10.407 1.00 89.31 464 SER A N 1
ATOM 3520 C CA . SER A 1 464 ? -22.454 -0.070 -9.846 1.00 89.31 464 SER A CA 1
ATOM 3521 C C . SER A 1 464 ? -22.180 -0.971 -8.638 1.00 89.31 464 SER A C 1
ATOM 3523 O O . SER A 1 464 ? -21.031 -1.262 -8.312 1.00 89.31 464 SER A O 1
ATOM 3525 N N . TRP A 1 465 ? -23.246 -1.421 -7.978 1.00 93.81 465 TRP A N 1
ATOM 3526 C CA . TRP A 1 465 ? -23.186 -2.379 -6.877 1.00 93.81 465 TRP A CA 1
ATOM 3527 C C . TRP A 1 465 ? -23.920 -3.660 -7.267 1.00 93.81 465 TRP A C 1
ATOM 3529 O O . TRP A 1 465 ? -25.024 -3.593 -7.813 1.00 93.81 465 TRP A O 1
ATOM 3539 N N . VAL A 1 466 ? -23.338 -4.815 -6.950 1.00 93.00 466 VAL A N 1
ATOM 3540 C CA . VAL A 1 466 ? -23.990 -6.130 -7.062 1.00 93.00 466 VAL A CA 1
ATOM 3541 C C . VAL A 1 466 ? -24.318 -6.630 -5.662 1.00 93.00 466 VAL A C 1
ATOM 3543 O O . VAL A 1 466 ? -23.477 -6.540 -4.774 1.00 93.00 466 VAL A O 1
ATOM 3546 N N . ALA A 1 467 ? -25.529 -7.148 -5.453 1.00 92.50 467 ALA A N 1
ATOM 3547 C CA . ALA A 1 467 ? -25.968 -7.689 -4.170 1.00 92.50 467 ALA A CA 1
ATOM 3548 C C . ALA A 1 467 ? -26.294 -9.185 -4.284 1.00 92.50 467 ALA A C 1
ATOM 3550 O O . ALA A 1 467 ? -27.132 -9.585 -5.092 1.00 92.50 467 ALA A O 1
ATOM 3551 N N . PHE A 1 468 ? -25.676 -9.997 -3.431 1.00 90.12 468 PHE A N 1
ATOM 3552 C CA . PHE A 1 468 ? -25.943 -11.423 -3.264 1.00 90.12 468 PHE A CA 1
ATOM 3553 C C . PHE A 1 468 ? -26.742 -11.642 -1.981 1.00 90.12 468 PHE A C 1
ATOM 3555 O O . PHE A 1 468 ? -26.353 -11.136 -0.930 1.00 90.12 468 PHE A O 1
ATOM 3562 N N . ALA A 1 469 ? -27.837 -12.400 -2.037 1.00 87.69 469 ALA A N 1
ATOM 3563 C CA . ALA A 1 469 ? -28.564 -12.829 -0.844 1.00 87.69 469 ALA A CA 1
ATOM 3564 C C . ALA A 1 469 ? -28.057 -14.206 -0.389 1.00 87.69 469 ALA A C 1
ATOM 3566 O O . ALA A 1 469 ? -28.032 -15.149 -1.178 1.00 87.69 469 ALA A O 1
ATOM 3567 N N . VAL A 1 470 ? -27.693 -14.339 0.885 1.00 81.25 470 VAL A N 1
ATOM 3568 C CA . VAL A 1 470 ? -27.289 -15.612 1.494 1.00 81.25 470 VAL A CA 1
ATOM 3569 C C . VAL A 1 470 ? -28.548 -16.323 2.001 1.00 81.25 470 VAL A C 1
ATOM 3571 O O . VAL A 1 470 ? -29.218 -15.839 2.917 1.00 81.25 470 VAL A O 1
ATOM 3574 N N . ALA A 1 471 ? -28.911 -17.453 1.389 1.00 64.50 471 ALA A N 1
ATOM 3575 C CA . ALA A 1 471 ? -30.058 -18.262 1.810 1.00 64.50 471 ALA A CA 1
ATOM 3576 C C . ALA A 1 471 ? -29.723 -19.119 3.050 1.00 64.50 471 ALA A C 1
ATOM 3578 O O . ALA A 1 471 ? -28.613 -19.639 3.171 1.00 64.50 471 ALA A O 1
ATOM 3579 N N . SER A 1 472 ? -30.676 -19.294 3.974 1.00 53.31 472 SER A N 1
ATOM 3580 C CA . SER A 1 472 ? -30.521 -20.198 5.122 1.00 53.31 472 SER A CA 1
ATOM 3581 C C . SER A 1 472 ? -30.662 -21.669 4.696 1.00 53.31 472 SER A C 1
ATOM 3583 O O . SER A 1 472 ? -31.489 -22.014 3.854 1.00 53.31 472 SER A O 1
ATOM 3585 N N . ARG A 1 473 ? -29.829 -22.549 5.274 1.00 48.91 473 ARG A N 1
ATOM 3586 C CA . ARG A 1 473 ? -29.742 -23.988 4.955 1.00 48.91 473 ARG A CA 1
ATOM 3587 C C . ARG A 1 473 ? -31.093 -24.710 5.112 1.00 48.91 473 ARG A C 1
ATOM 3589 O O . ARG A 1 473 ? -31.462 -25.075 6.223 1.00 48.91 473 ARG A O 1
ATOM 3596 N N . SER A 1 474 ? -31.760 -24.999 3.995 1.00 41.06 474 SER A N 1
ATOM 3597 C CA . SER A 1 474 ? -32.576 -26.218 3.835 1.00 41.06 474 SER A CA 1
ATOM 3598 C C . SER A 1 474 ? -32.696 -26.729 2.394 1.00 41.06 474 SER A C 1
ATOM 3600 O O . SER A 1 474 ? -33.240 -27.807 2.199 1.00 41.06 474 SER A O 1
ATOM 3602 N N . GLU A 1 475 ? -32.122 -26.063 1.389 1.00 34.41 475 GLU A N 1
ATOM 3603 C CA . GLU A 1 475 ? -32.169 -26.555 0.008 1.00 34.41 475 GLU A CA 1
ATOM 3604 C C . GLU A 1 475 ? -30.793 -26.444 -0.653 1.00 34.41 475 GLU A C 1
ATOM 3606 O O . GLU A 1 475 ? -30.025 -25.513 -0.403 1.00 34.41 475 GLU A O 1
ATOM 3611 N N . SER A 1 476 ? -30.462 -27.462 -1.445 1.00 34.06 476 SER A N 1
ATOM 3612 C CA . SER A 1 476 ? -29.259 -27.575 -2.266 1.00 34.06 476 SER A CA 1
ATOM 3613 C C . SER A 1 476 ? -28.928 -26.269 -2.989 1.00 34.06 476 SER A C 1
ATOM 3615 O O . SER A 1 476 ? -29.783 -25.660 -3.632 1.00 34.06 476 SER A O 1
ATOM 3617 N N . ILE A 1 477 ? -27.664 -25.860 -2.877 1.00 40.56 477 ILE A N 1
ATOM 3618 C CA . ILE A 1 477 ? -27.141 -24.580 -3.348 1.00 40.56 477 ILE A CA 1
ATOM 3619 C C . ILE A 1 477 ? -27.293 -24.486 -4.867 1.00 40.56 477 ILE A C 1
ATOM 3621 O O . ILE A 1 477 ? -26.568 -25.128 -5.619 1.00 40.56 477 ILE A O 1
ATOM 3625 N N . THR A 1 478 ? -28.191 -23.610 -5.302 1.00 33.66 478 THR A N 1
ATOM 3626 C CA . THR A 1 478 ? -28.025 -22.879 -6.555 1.00 33.66 478 THR A CA 1
ATOM 3627 C C . THR A 1 478 ? -27.955 -21.417 -6.149 1.00 33.66 478 THR A C 1
ATOM 3629 O O . THR A 1 478 ? -28.949 -20.850 -5.699 1.00 33.66 478 THR A O 1
ATOM 3632 N N . LEU A 1 479 ? -26.775 -20.803 -6.243 1.00 37.78 479 LEU A N 1
ATOM 3633 C CA . LEU A 1 479 ? -26.663 -19.348 -6.222 1.00 37.78 479 LEU A CA 1
ATOM 3634 C C . LEU A 1 479 ? -27.262 -18.855 -7.533 1.00 37.78 479 LEU A C 1
ATOM 3636 O O . LEU A 1 479 ? -26.563 -18.611 -8.511 1.00 37.78 479 LEU A O 1
ATOM 3640 N N . THR A 1 480 ? -28.589 -18.770 -7.578 1.00 36.19 480 THR A N 1
ATOM 3641 C CA . THR A 1 480 ? -29.256 -17.995 -8.609 1.00 36.19 480 THR A CA 1
ATOM 3642 C C . THR A 1 480 ? -28.839 -16.564 -8.350 1.00 36.19 480 THR A C 1
ATOM 3644 O O . THR A 1 480 ? -29.353 -15.921 -7.429 1.00 36.19 480 THR A O 1
ATOM 3647 N N . GLY A 1 481 ? -27.867 -16.081 -9.128 1.00 35.69 481 GLY A N 1
ATOM 3648 C CA . GLY A 1 481 ? -27.682 -14.652 -9.282 1.00 35.69 481 GLY A CA 1
ATOM 3649 C C . GLY A 1 481 ? -29.071 -14.064 -9.481 1.00 35.69 481 GLY A C 1
ATOM 3650 O O . GLY A 1 481 ? -29.859 -14.584 -10.278 1.00 35.69 481 GLY A O 1
ATOM 3651 N N . LEU A 1 482 ? -29.413 -13.025 -8.718 1.00 31.55 482 LEU A N 1
ATOM 3652 C CA . LEU A 1 482 ? -30.460 -12.144 -9.202 1.00 31.55 482 LEU A CA 1
ATOM 3653 C C . LEU A 1 482 ? -29.960 -11.735 -10.574 1.00 31.55 482 LEU A C 1
ATOM 3655 O O . LEU A 1 482 ? -28.9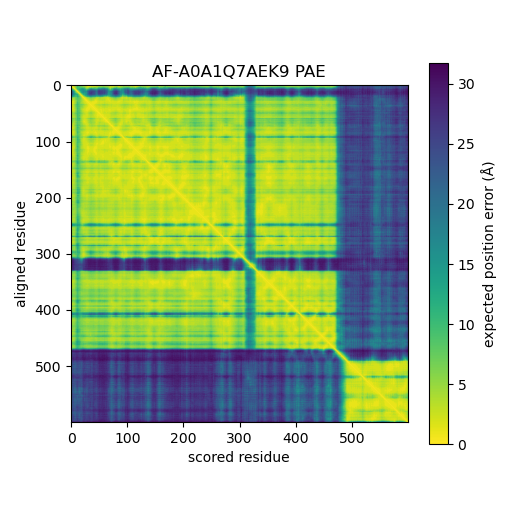18 -11.083 -10.665 1.00 31.55 482 LEU A O 1
ATOM 3659 N N . ALA A 1 483 ? -30.625 -12.232 -11.621 1.00 32.81 483 ALA A N 1
ATOM 3660 C CA . ALA A 1 483 ? -30.300 -11.825 -12.966 1.00 32.81 483 ALA A CA 1
ATOM 3661 C C . ALA A 1 483 ? -30.237 -10.296 -12.897 1.00 32.81 483 ALA A C 1
ATOM 3663 O O . ALA A 1 483 ? -31.206 -9.696 -12.405 1.00 32.81 483 ALA A O 1
ATOM 3664 N N . PRO A 1 484 ? -29.113 -9.657 -13.283 1.00 37.09 484 PRO A N 1
ATOM 3665 C CA . PRO A 1 484 ? -29.154 -8.224 -13.508 1.00 37.09 484 PRO A CA 1
ATOM 3666 C C . PRO A 1 484 ? -30.389 -8.016 -14.369 1.00 37.09 484 PRO A C 1
ATOM 3668 O O . PRO A 1 484 ? -30.539 -8.758 -15.343 1.00 37.09 484 PRO A O 1
ATOM 3671 N N . ALA A 1 485 ? -31.319 -7.156 -13.923 1.00 32.38 485 ALA A N 1
ATOM 3672 C CA . ALA A 1 485 ? -32.610 -6.971 -14.581 1.00 32.38 485 ALA A CA 1
ATOM 3673 C C . ALA A 1 485 ? -32.363 -7.038 -16.081 1.00 32.38 485 ALA A C 1
ATOM 3675 O O . ALA A 1 485 ? -31.553 -6.236 -16.556 1.00 32.38 485 ALA A O 1
ATOM 3676 N N . ALA A 1 486 ? -32.898 -8.078 -16.743 1.00 34.62 486 ALA A N 1
ATOM 3677 C CA . ALA A 1 486 ? -32.461 -8.452 -18.080 1.00 34.62 486 ALA A CA 1
ATOM 3678 C C . ALA A 1 486 ? -32.424 -7.173 -18.906 1.00 34.62 486 ALA A C 1
ATOM 3680 O O . ALA A 1 486 ? -33.464 -6.533 -19.094 1.00 34.62 486 ALA A O 1
ATOM 3681 N N . ARG A 1 487 ? -31.215 -6.730 -19.281 1.00 42.91 487 ARG A N 1
ATOM 3682 C CA . ARG A 1 487 ? -31.088 -5.551 -20.123 1.00 42.91 487 ARG A CA 1
ATOM 3683 C C . ARG A 1 487 ? -31.829 -5.926 -21.382 1.00 42.91 487 ARG A C 1
ATOM 3685 O O . ARG A 1 487 ? -31.428 -6.844 -22.094 1.00 42.91 487 ARG A O 1
ATOM 3692 N N . VAL A 1 488 ? -32.944 -5.251 -21.617 1.00 39.62 488 VAL A N 1
ATOM 3693 C CA . VAL A 1 488 ? -33.570 -5.279 -22.921 1.00 39.62 488 VAL A CA 1
ATOM 3694 C C . VAL A 1 488 ? -32.542 -4.614 -23.822 1.00 39.62 488 VAL A C 1
ATOM 3696 O O . VAL A 1 488 ? -32.448 -3.388 -23.850 1.00 39.62 488 VAL A O 1
ATOM 3699 N N . ALA A 1 489 ? -31.711 -5.420 -24.484 1.00 41.78 489 ALA A N 1
ATOM 3700 C CA . ALA A 1 489 ? -30.950 -4.987 -25.638 1.00 41.78 489 ALA A CA 1
ATOM 3701 C C . ALA A 1 489 ? -32.002 -4.586 -26.671 1.00 41.78 489 ALA A C 1
ATOM 3703 O O . ALA A 1 489 ? -32.501 -5.400 -27.449 1.00 41.78 489 ALA A O 1
ATOM 3704 N N . ASN A 1 490 ? -32.464 -3.341 -26.582 1.00 49.53 490 ASN A N 1
ATOM 3705 C CA . ASN A 1 490 ? -33.351 -2.800 -27.581 1.00 49.53 490 ASN A CA 1
ATOM 3706 C C . ASN A 1 490 ? -32.519 -2.763 -28.857 1.00 49.53 490 ASN A C 1
ATOM 3708 O O . ASN A 1 490 ? -31.503 -2.077 -28.913 1.00 49.53 490 ASN A O 1
ATOM 3712 N N . ALA A 1 491 ? -32.967 -3.472 -29.894 1.00 62.44 491 ALA A N 1
ATOM 3713 C CA . ALA A 1 491 ? -32.326 -3.476 -31.210 1.00 62.44 491 ALA A CA 1
ATOM 3714 C C . ALA A 1 491 ? -32.208 -2.065 -31.838 1.00 62.44 491 ALA A C 1
ATOM 3716 O O . ALA A 1 491 ? -31.629 -1.906 -32.911 1.00 62.44 491 ALA A O 1
ATOM 3717 N N . VAL A 1 492 ? -32.786 -1.050 -31.186 1.00 76.56 492 VAL A N 1
ATOM 3718 C CA . VAL A 1 492 ? -32.776 0.364 -31.542 1.00 76.56 492 VAL A CA 1
ATOM 3719 C C . VAL A 1 492 ? -32.643 1.191 -30.261 1.00 76.56 492 VAL A C 1
ATOM 3721 O O . VAL A 1 492 ? -33.385 0.968 -29.304 1.00 76.56 492 VAL A O 1
ATOM 3724 N N . THR A 1 493 ? -31.757 2.189 -30.252 1.00 82.12 493 THR A N 1
ATOM 3725 C CA . THR A 1 493 ? -31.671 3.167 -29.156 1.00 82.12 493 THR A CA 1
ATOM 3726 C C . THR A 1 493 ? -33.038 3.837 -28.941 1.00 82.12 493 THR A C 1
ATOM 3728 O O . THR A 1 493 ? -33.587 4.400 -29.895 1.00 82.12 493 THR A O 1
ATOM 3731 N N . PRO A 1 494 ? -33.611 3.822 -27.726 1.00 84.94 494 PRO A N 1
ATOM 3732 C CA . PRO A 1 494 ? -34.871 4.501 -27.454 1.00 84.94 494 PRO A CA 1
ATOM 3733 C C . PRO A 1 494 ? -34.763 6.018 -27.674 1.00 84.94 494 PRO A C 1
ATOM 3735 O O . PRO A 1 494 ? -33.709 6.627 -27.492 1.00 84.94 494 PRO A O 1
ATOM 3738 N N . ALA A 1 495 ? -35.882 6.638 -28.051 1.00 88.94 495 ALA A N 1
ATOM 3739 C CA . ALA A 1 495 ? -35.977 8.079 -28.267 1.00 88.94 495 ALA A CA 1
ATOM 3740 C C . ALA A 1 495 ? -35.965 8.826 -26.920 1.00 88.94 495 ALA A C 1
ATOM 3742 O O . ALA A 1 495 ? -37.006 9.029 -26.293 1.00 88.94 495 ALA A O 1
ATOM 3743 N N . ILE A 1 496 ? -34.764 9.170 -26.450 1.00 91.19 496 ILE A N 1
ATOM 3744 C CA . ILE A 1 496 ? -34.499 9.577 -25.056 1.00 91.19 496 ILE A CA 1
ATOM 3745 C C . ILE A 1 496 ? -34.267 11.075 -24.857 1.00 91.19 496 ILE A C 1
ATOM 3747 O O . ILE A 1 496 ? -33.994 11.500 -23.742 1.00 91.19 496 ILE A O 1
ATOM 3751 N N . TYR A 1 497 ? -34.343 11.868 -25.921 1.00 96.12 497 TYR A N 1
ATOM 3752 C CA . TYR A 1 497 ? -34.105 13.309 -25.881 1.00 96.12 497 TYR A CA 1
ATOM 3753 C C . TYR A 1 497 ? -35.147 14.046 -26.729 1.00 96.12 497 TYR A C 1
ATOM 3755 O O . TYR A 1 497 ? -35.720 13.456 -27.643 1.00 96.12 497 TYR A O 1
ATOM 3763 N N . THR A 1 498 ? -35.377 15.339 -26.484 1.00 97.44 498 THR A N 1
ATOM 3764 C CA . THR A 1 498 ? -36.273 16.166 -27.319 1.00 97.44 498 THR A CA 1
ATOM 3765 C C . THR A 1 498 ? -35.494 16.990 -28.343 1.00 97.44 498 THR A C 1
ATOM 3767 O O . THR A 1 498 ? -34.342 17.365 -28.120 1.00 97.44 498 THR A O 1
ATOM 3770 N N . ASP A 1 499 ? -36.134 17.376 -29.448 1.00 96.81 499 ASP A N 1
ATOM 3771 C CA . ASP A 1 499 ? -35.516 18.301 -30.410 1.00 96.81 499 ASP A CA 1
ATOM 3772 C C . ASP A 1 499 ? -35.124 19.641 -29.780 1.00 96.81 499 ASP A C 1
ATOM 3774 O O . ASP A 1 499 ? -34.092 20.217 -30.136 1.00 96.81 499 ASP A O 1
ATOM 3778 N N . ALA A 1 500 ? -35.922 20.120 -28.820 1.00 96.88 500 ALA A N 1
ATOM 3779 C CA . ALA A 1 500 ? -35.618 21.319 -28.050 1.00 96.88 500 ALA A CA 1
ATOM 3780 C C . ALA A 1 500 ? -34.332 21.138 -27.230 1.00 96.88 500 ALA A C 1
ATOM 3782 O O . ALA A 1 500 ? -33.476 22.022 -27.236 1.00 96.88 500 ALA A O 1
ATOM 3783 N N . GLN A 1 501 ? -34.165 19.981 -26.585 1.00 97.62 501 GLN A N 1
ATOM 3784 C CA . GLN A 1 501 ? -32.962 19.643 -25.837 1.00 97.62 501 GLN A CA 1
ATOM 3785 C C . GLN A 1 501 ? -31.725 19.572 -26.733 1.00 97.62 501 GLN A C 1
ATOM 3787 O O . GLN A 1 501 ? -30.717 20.209 -26.433 1.00 97.62 501 GLN A O 1
ATOM 3792 N N . ALA A 1 502 ? -31.811 18.873 -27.864 1.00 96.81 502 ALA A N 1
ATOM 3793 C CA . ALA A 1 502 ? -30.700 18.788 -28.807 1.00 96.81 502 ALA A CA 1
ATOM 3794 C C . ALA A 1 502 ? -30.314 20.161 -29.384 1.00 96.81 502 ALA A C 1
ATOM 3796 O O . ALA A 1 502 ? -29.135 20.423 -29.595 1.00 96.81 502 ALA A O 1
ATOM 3797 N N . LYS A 1 503 ? -31.277 21.071 -29.581 1.00 96.75 503 LYS A N 1
ATOM 3798 C CA . LYS A 1 503 ? -30.998 22.448 -30.022 1.00 96.75 503 LYS A CA 1
ATOM 3799 C C . LYS A 1 503 ? -30.269 23.273 -28.956 1.00 96.75 503 LYS A C 1
ATOM 3801 O O . LYS A 1 503 ? -29.410 24.082 -29.290 1.00 96.75 503 LYS A O 1
ATOM 3806 N N . ARG A 1 504 ? -30.565 23.068 -27.667 1.00 97.19 504 ARG A N 1
ATOM 3807 C CA . ARG A 1 504 ? -29.756 23.657 -26.580 1.00 97.19 504 ARG A CA 1
ATOM 3808 C C . ARG A 1 504 ? -28.351 23.061 -26.562 1.00 97.19 504 ARG A C 1
ATOM 3810 O O . ARG A 1 504 ? -27.378 23.798 -26.430 1.00 97.19 504 ARG A O 1
ATOM 3817 N N . GLY A 1 505 ? -28.263 21.746 -26.749 1.00 96.75 505 GLY A N 1
ATOM 3818 C CA . GLY A 1 505 ? -27.010 21.009 -26.855 1.00 96.75 505 GLY A CA 1
ATOM 3819 C C . GLY A 1 505 ? -26.107 21.493 -27.973 1.00 96.75 505 GLY A C 1
ATOM 3820 O O . GLY A 1 505 ? -24.906 21.607 -27.771 1.00 96.75 505 GLY A O 1
ATOM 3821 N N . GLU A 1 506 ? -26.681 21.843 -29.122 1.00 97.00 506 GLU A N 1
ATOM 3822 C CA . GLU A 1 506 ? -25.950 22.426 -30.245 1.00 97.00 506 GLU A CA 1
ATOM 3823 C C . GLU A 1 506 ? -25.218 23.703 -29.823 1.00 97.00 506 GLU A C 1
ATOM 3825 O O . GLU A 1 506 ? -24.019 23.830 -30.053 1.00 97.00 506 GLU A O 1
ATOM 3830 N N . THR A 1 507 ? -25.894 24.615 -29.120 1.00 95.31 507 THR A N 1
ATOM 3831 C CA . THR A 1 507 ? -25.275 25.846 -28.605 1.00 95.31 507 THR A CA 1
ATOM 3832 C C . THR A 1 507 ? -24.110 25.547 -27.658 1.00 95.31 507 THR A C 1
ATOM 3834 O O . THR A 1 507 ? -23.052 26.172 -27.757 1.00 95.31 507 THR A O 1
ATOM 3837 N N . VAL A 1 508 ? -24.275 24.571 -26.757 1.00 93.56 508 VAL A N 1
ATOM 3838 C CA . VAL A 1 508 ? -23.207 24.144 -25.838 1.00 93.56 508 VAL A CA 1
ATOM 3839 C C . VAL A 1 508 ? -22.041 23.525 -26.613 1.00 93.56 508 VAL A C 1
ATOM 3841 O O . VAL A 1 508 ? -20.884 23.857 -26.348 1.00 93.56 508 VAL A O 1
ATOM 3844 N N . PHE A 1 509 ? -22.332 22.686 -27.605 1.00 93.38 509 PHE A N 1
ATOM 3845 C CA . PHE A 1 509 ? -21.338 22.025 -28.442 1.00 93.38 509 PHE A CA 1
ATOM 3846 C C . PHE A 1 509 ? -20.528 23.026 -29.269 1.00 93.38 509 PHE A C 1
ATOM 3848 O O . PHE A 1 509 ? -19.304 22.923 -29.334 1.00 93.38 509 PHE A O 1
ATOM 3855 N N . GLN A 1 510 ? -21.178 24.021 -29.878 1.00 91.94 510 GLN A N 1
ATOM 3856 C CA . GLN A 1 510 ? -20.480 25.046 -30.657 1.00 91.94 510 GLN A CA 1
ATOM 3857 C C . GLN A 1 510 ? -19.528 25.867 -29.788 1.00 91.94 510 GLN A C 1
ATOM 3859 O O . GLN A 1 510 ? -18.413 26.169 -30.208 1.00 91.94 510 GLN A O 1
ATOM 3864 N N . LYS A 1 511 ? -19.941 26.181 -28.556 1.00 89.44 511 LYS A N 1
ATOM 3865 C CA . LYS A 1 511 ? -19.131 26.968 -27.627 1.00 89.44 511 LYS A CA 1
ATOM 3866 C C . LYS A 1 511 ? -17.920 26.197 -27.091 1.00 89.44 511 LYS A C 1
ATOM 3868 O O . LYS A 1 511 ? -16.852 26.785 -26.974 1.00 89.44 511 LYS A O 1
ATOM 3873 N N . ASN A 1 512 ? -18.088 24.914 -26.759 1.00 86.88 512 ASN A N 1
ATOM 3874 C CA . ASN A 1 512 ? -17.105 24.178 -25.947 1.00 86.88 512 ASN A CA 1
ATOM 3875 C C . ASN A 1 512 ? -16.426 23.002 -26.672 1.00 86.88 512 ASN A C 1
ATOM 3877 O O . ASN A 1 512 ? -15.357 22.573 -26.259 1.00 86.88 512 ASN A O 1
ATOM 3881 N N . CYS A 1 513 ? -17.015 22.466 -27.745 1.00 89.19 513 CYS A N 1
ATOM 3882 C CA . CYS A 1 513 ? -16.574 21.202 -28.356 1.00 89.19 513 CYS A CA 1
ATOM 3883 C C . CYS A 1 513 ? -16.114 21.370 -29.813 1.00 89.19 513 CYS A C 1
ATOM 3885 O O . CYS A 1 513 ? -15.188 20.692 -30.261 1.00 89.19 513 CYS A O 1
ATOM 3887 N N . ALA A 1 514 ? -16.742 22.274 -30.573 1.00 89.19 514 ALA A N 1
ATOM 3888 C CA . ALA A 1 514 ? -16.562 22.372 -32.024 1.00 89.19 514 ALA A CA 1
ATOM 3889 C C . ALA A 1 514 ? -15.127 22.715 -32.459 1.00 89.19 514 ALA A C 1
ATOM 3891 O O . ALA A 1 514 ? -14.666 22.223 -33.492 1.00 89.19 514 ALA A O 1
ATOM 3892 N N . LYS A 1 515 ? -14.387 23.499 -31.663 1.00 85.94 515 LYS A N 1
ATOM 3893 C CA . LYS A 1 515 ? -12.977 23.828 -31.940 1.00 85.94 515 LYS A CA 1
ATOM 3894 C C . LYS A 1 515 ? -12.107 22.569 -32.052 1.00 85.94 515 LYS A C 1
ATOM 3896 O O . LYS A 1 515 ? -11.206 22.525 -32.884 1.00 85.94 515 LYS A O 1
ATOM 3901 N N . CYS A 1 516 ? -12.408 21.544 -31.256 1.00 86.44 516 CYS A N 1
ATOM 3902 C CA . CYS A 1 516 ? -11.624 20.314 -31.182 1.00 86.44 516 CYS A CA 1
ATOM 3903 C C . CYS A 1 516 ? -12.241 19.178 -32.007 1.00 86.44 516 CYS A C 1
ATOM 3905 O O . CYS A 1 516 ? -11.499 18.406 -32.591 1.00 86.44 516 CYS A O 1
ATOM 3907 N N . HIS A 1 517 ? -13.570 19.092 -32.111 1.00 88.25 517 HIS A N 1
ATOM 3908 C CA . HIS A 1 517 ? -14.276 17.954 -32.726 1.00 88.25 517 HIS A CA 1
ATOM 3909 C C . HIS A 1 517 ? -14.884 18.242 -34.115 1.00 88.25 517 HIS A C 1
ATOM 3911 O O . HIS A 1 517 ? -15.721 17.481 -34.609 1.00 88.25 517 HIS A O 1
ATOM 3917 N N . SER A 1 518 ? -14.500 19.353 -34.752 1.00 77.38 518 SER A N 1
ATOM 3918 C CA . SER A 1 518 ? -14.843 19.659 -36.151 1.00 77.38 518 SER A CA 1
ATOM 3919 C C . SER A 1 518 ? -13.876 18.989 -37.139 1.00 77.38 518 SER A C 1
ATOM 3921 O O . SER A 1 518 ? -12.855 18.438 -36.745 1.00 77.38 518 SER A O 1
ATOM 3923 N N . GLN A 1 519 ? -14.160 19.066 -38.447 1.00 65.88 519 GLN A N 1
ATOM 3924 C CA . GLN A 1 519 ? -13.346 18.433 -39.506 1.00 65.88 519 GLN A CA 1
ATOM 3925 C C . GLN A 1 519 ? -11.860 18.848 -39.527 1.00 65.88 519 GLN A C 1
ATOM 3927 O O . GLN A 1 519 ? -11.068 18.180 -40.183 1.00 65.88 519 GLN A O 1
ATOM 3932 N N . ARG A 1 520 ? -11.483 19.946 -38.857 1.00 65.31 520 ARG A N 1
ATOM 3933 C CA . ARG A 1 520 ? -10.094 20.432 -38.751 1.00 65.31 520 ARG A CA 1
ATOM 3934 C C . ARG A 1 520 ? -9.569 20.470 -37.310 1.00 65.31 520 ARG A C 1
ATOM 3936 O O . ARG A 1 520 ? -8.500 21.026 -37.075 1.00 65.31 520 ARG A O 1
ATOM 3943 N N . GLY A 1 521 ? -10.335 19.952 -36.350 1.00 70.56 521 GLY A N 1
ATOM 3944 C CA . GLY A 1 521 ? -9.931 19.883 -34.950 1.00 70.56 521 GLY A CA 1
ATOM 3945 C C . GLY A 1 521 ? -9.071 18.649 -34.653 1.00 70.56 521 GLY A C 1
ATOM 3946 O O . GLY A 1 521 ? -8.979 17.734 -35.467 1.00 70.56 521 GLY A O 1
ATOM 3947 N N . PHE A 1 522 ? -8.414 18.639 -33.493 1.00 77.81 522 PHE A N 1
ATOM 3948 C CA . PHE A 1 522 ? -7.522 17.549 -33.066 1.00 77.81 522 PHE A CA 1
ATOM 3949 C C . PHE A 1 522 ? -8.240 16.408 -32.321 1.00 77.81 522 PHE A C 1
ATOM 3951 O O . PHE A 1 522 ? -7.640 15.367 -32.066 1.00 77.81 522 PHE A O 1
ATOM 3958 N N . GLY A 1 523 ? -9.501 16.604 -31.935 1.00 78.06 523 GLY A N 1
ATOM 3959 C CA . GLY A 1 523 ? -10.340 15.596 -31.297 1.00 78.06 523 GLY A CA 1
ATOM 3960 C C . GLY A 1 523 ? -11.037 14.698 -32.326 1.00 78.06 523 GLY A C 1
ATOM 3961 O O . GLY A 1 523 ? -11.297 15.131 -33.452 1.00 78.06 523 GLY A O 1
ATOM 3962 N N . PRO A 1 524 ? -11.384 13.450 -31.961 1.00 83.75 524 PRO A N 1
ATOM 3963 C CA . PRO A 1 524 ? -12.067 12.534 -32.870 1.00 83.75 524 PRO A CA 1
ATOM 3964 C C . PRO A 1 524 ? -13.434 13.097 -33.300 1.00 83.75 524 PRO A C 1
ATOM 3966 O O . PRO A 1 524 ? -14.120 13.718 -32.480 1.00 83.75 524 PRO A O 1
ATOM 3969 N N . PRO A 1 525 ? -13.880 12.881 -34.551 1.00 86.94 525 PRO A N 1
ATOM 3970 C CA . PRO A 1 525 ? -15.187 13.354 -34.989 1.00 86.94 525 PRO A CA 1
ATOM 3971 C C . PRO A 1 525 ? -16.320 12.737 -34.161 1.00 86.94 525 PRO A C 1
ATOM 3973 O O . PRO A 1 525 ? -16.409 11.523 -34.010 1.00 86.94 525 PRO A O 1
ATOM 3976 N N . LEU A 1 526 ? -17.236 13.575 -33.675 1.00 92.62 526 LEU A N 1
ATOM 3977 C CA . LEU A 1 526 ? -18.387 13.146 -32.864 1.00 92.62 526 LEU A CA 1
ATOM 3978 C C . LEU A 1 526 ? -19.646 12.877 -33.706 1.00 92.62 526 LEU A C 1
ATOM 3980 O O . LEU A 1 526 ? -20.767 12.920 -33.202 1.00 92.62 526 LEU A O 1
ATOM 3984 N N . ARG A 1 527 ? -19.470 12.616 -35.007 1.00 91.31 527 ARG A N 1
ATOM 3985 C CA . ARG A 1 527 ? -20.551 12.295 -35.944 1.00 91.31 527 ARG A CA 1
ATOM 3986 C C . ARG A 1 527 ? -20.125 11.271 -36.994 1.00 91.31 527 ARG A C 1
ATOM 3988 O O . ARG A 1 527 ? -18.962 11.252 -37.394 1.00 91.31 527 ARG A O 1
ATOM 3995 N N . GLY A 1 528 ? -21.089 10.512 -37.507 1.00 88.00 528 GLY A N 1
ATOM 3996 C CA . GLY A 1 528 ? -20.897 9.585 -38.625 1.00 88.00 528 GLY A CA 1
ATOM 3997 C C . GLY A 1 528 ? -20.075 8.353 -38.245 1.00 88.00 528 GLY A C 1
ATOM 3998 O O . GLY A 1 528 ? -20.055 7.945 -37.086 1.00 88.00 528 GLY A O 1
ATOM 3999 N N . ASP A 1 529 ? -19.397 7.755 -39.225 1.00 86.69 529 ASP A N 1
ATOM 4000 C CA . ASP A 1 529 ? -18.694 6.472 -39.058 1.00 86.69 529 ASP A CA 1
ATOM 4001 C C . ASP A 1 529 ? -17.670 6.474 -37.922 1.00 86.69 529 ASP A C 1
ATOM 4003 O O . ASP A 1 529 ? -17.596 5.504 -37.176 1.00 86.69 529 ASP A O 1
ATOM 4007 N N . ALA A 1 530 ? -16.937 7.575 -37.741 1.00 83.12 530 ALA A N 1
ATOM 4008 C CA . ALA A 1 530 ? -15.936 7.709 -36.680 1.00 83.12 530 ALA A CA 1
ATOM 4009 C C . ALA A 1 530 ? -16.548 7.735 -35.267 1.00 83.12 530 ALA A C 1
ATOM 4011 O O . ALA A 1 530 ? -15.947 7.252 -34.306 1.00 83.12 530 ALA A O 1
ATOM 4012 N N . PHE A 1 531 ? -17.759 8.280 -35.127 1.00 91.56 531 PHE A N 1
ATOM 4013 C CA . PHE A 1 531 ? -18.499 8.178 -33.874 1.00 91.56 531 PHE A CA 1
ATOM 4014 C C . PHE A 1 531 ? -18.956 6.735 -33.662 1.00 91.56 531 PHE A C 1
ATOM 4016 O O . PHE A 1 531 ? -18.703 6.147 -32.612 1.00 91.56 531 PHE A O 1
ATOM 4023 N N . TRP A 1 532 ? -19.576 6.135 -34.678 1.00 91.62 532 TRP A N 1
ATOM 4024 C CA . TRP A 1 532 ? -20.141 4.796 -34.554 1.00 91.62 532 TRP A CA 1
ATOM 4025 C C . TRP A 1 532 ? -19.094 3.702 -34.352 1.00 91.62 532 TRP A C 1
ATOM 4027 O O . TRP A 1 532 ? -19.344 2.792 -33.571 1.00 91.62 532 TRP A O 1
ATOM 4037 N N . SER A 1 533 ? -17.896 3.821 -34.928 1.00 83.44 533 SER A N 1
ATOM 4038 C CA . SER A 1 533 ? -16.792 2.889 -34.656 1.00 83.44 533 SER A CA 1
ATOM 4039 C C . SER A 1 533 ? -16.394 2.853 -33.176 1.00 83.44 533 SER A C 1
ATOM 4041 O O . SER A 1 533 ? -15.842 1.863 -32.706 1.00 83.44 533 SER A O 1
ATOM 4043 N N . SER A 1 534 ? -16.677 3.928 -32.437 1.00 79.00 534 SER A N 1
ATOM 4044 C CA . SER A 1 534 ? -16.292 4.085 -31.033 1.00 79.00 534 SER A CA 1
ATOM 4045 C C . SER A 1 534 ? -17.440 3.834 -30.053 1.00 79.00 534 SER A C 1
ATOM 4047 O O . SER A 1 534 ? -17.177 3.524 -28.885 1.00 79.00 534 SER A O 1
ATOM 4049 N N . TRP A 1 535 ? -18.689 3.996 -30.503 1.00 85.88 535 TRP A N 1
ATOM 4050 C CA . TRP A 1 535 ? -19.869 4.101 -29.639 1.00 85.88 535 TRP A CA 1
ATOM 4051 C C . TRP A 1 535 ? -20.999 3.118 -29.952 1.00 85.88 535 TRP A C 1
ATOM 4053 O O . TRP A 1 535 ? -21.900 3.002 -29.124 1.00 85.88 535 TRP A O 1
ATOM 4063 N N . ASP A 1 536 ? -20.965 2.398 -31.077 1.00 91.25 536 ASP A N 1
ATOM 4064 C CA . ASP A 1 536 ? -21.976 1.376 -31.375 1.00 91.25 536 ASP A CA 1
ATOM 4065 C C . ASP A 1 536 ? -21.947 0.242 -30.331 1.00 91.25 536 ASP A C 1
ATOM 4067 O O . ASP A 1 536 ? -20.881 -0.242 -29.943 1.00 91.25 536 ASP A O 1
ATOM 4071 N N . GLY A 1 537 ? -23.119 -0.126 -29.814 1.00 81.44 537 GLY A N 1
ATOM 4072 C CA . GLY A 1 537 ? -23.305 -1.092 -28.728 1.00 81.44 537 GLY A CA 1
ATOM 4073 C C . GLY A 1 537 ? -22.886 -0.609 -27.331 1.00 81.44 537 GLY A C 1
ATOM 4074 O O . GLY A 1 537 ? -22.979 -1.374 -26.371 1.00 81.44 537 GLY A O 1
ATOM 4075 N N . LYS A 1 538 ? -22.420 0.639 -27.162 1.00 82.12 538 LYS A N 1
ATOM 4076 C CA . LYS A 1 538 ? -21.985 1.152 -25.847 1.00 82.12 538 LYS A CA 1
ATOM 4077 C C . LYS A 1 538 ? -23.116 1.829 -25.067 1.00 82.12 538 LYS A C 1
ATOM 4079 O O . LYS A 1 538 ? -24.021 2.400 -25.673 1.00 82.12 538 LYS A O 1
ATOM 4084 N N . PRO A 1 539 ? -23.055 1.866 -23.721 1.00 84.50 539 PRO A N 1
ATOM 4085 C CA . PRO A 1 539 ? -24.049 2.582 -22.929 1.00 84.50 539 PRO A CA 1
ATOM 4086 C C . PRO A 1 539 ? -24.043 4.095 -23.201 1.00 84.50 539 PRO A C 1
ATOM 4088 O O . PRO A 1 539 ? -22.993 4.737 -23.149 1.00 84.50 539 PRO A O 1
ATOM 4091 N N . ALA A 1 540 ? -25.219 4.703 -23.371 1.00 86.69 540 ALA A N 1
ATOM 4092 C CA . ALA A 1 540 ? -25.378 6.155 -23.491 1.00 86.69 540 ALA A CA 1
ATOM 4093 C C . ALA A 1 540 ? -24.840 6.897 -22.252 1.00 86.69 540 ALA A C 1
ATOM 4095 O O . ALA A 1 540 ? -24.272 7.986 -22.361 1.00 86.69 540 ALA A O 1
ATOM 4096 N N . ARG A 1 541 ? -24.938 6.269 -21.069 1.00 88.31 541 ARG A N 1
ATOM 4097 C CA . ARG A 1 541 ? -24.344 6.771 -19.820 1.00 88.31 541 ARG A CA 1
ATOM 4098 C C . ARG A 1 541 ? -22.830 6.953 -19.919 1.00 88.31 541 ARG A C 1
ATOM 4100 O O . ARG A 1 541 ? -22.307 7.877 -19.297 1.00 88.31 541 ARG A O 1
ATOM 4107 N N . SER A 1 542 ? -22.143 6.112 -20.692 1.00 80.50 542 SER A N 1
ATOM 4108 C CA . SER A 1 542 ? -20.696 6.201 -20.894 1.00 80.50 542 SER A CA 1
ATOM 4109 C C . SER A 1 542 ? -20.323 7.423 -21.730 1.00 80.50 542 SER A C 1
ATOM 4111 O O . SER A 1 542 ? -19.348 8.086 -21.399 1.00 80.50 542 SER A O 1
ATOM 4113 N N . LEU A 1 543 ? -21.134 7.790 -22.732 1.00 89.56 543 LEU A N 1
ATOM 4114 C CA . LEU A 1 543 ? -20.927 9.016 -23.515 1.00 89.56 543 LEU A CA 1
ATOM 4115 C C . LEU A 1 543 ? -21.022 10.262 -22.631 1.00 89.56 543 LEU A C 1
ATOM 4117 O O . LEU A 1 543 ? -20.143 11.118 -22.680 1.00 89.56 543 LEU A O 1
ATOM 4121 N N . TYR A 1 544 ? -22.037 10.326 -21.764 1.00 92.56 544 TYR A N 1
ATOM 4122 C CA . TYR A 1 544 ? -22.119 11.376 -20.746 1.00 92.56 544 TYR A CA 1
ATOM 4123 C C . TYR A 1 544 ? -20.887 11.374 -19.836 1.00 92.56 544 TYR A C 1
ATOM 4125 O O . TYR A 1 544 ? -20.306 12.432 -19.608 1.00 92.56 544 TYR A O 1
ATOM 4133 N N . SER A 1 545 ? -20.496 10.203 -19.308 1.00 80.44 545 SER A N 1
ATOM 4134 C CA . SER A 1 545 ? -19.384 10.103 -18.354 1.00 80.44 545 SER A CA 1
ATOM 4135 C C . SER A 1 545 ? -18.095 10.625 -18.964 1.00 80.44 545 SER A C 1
ATOM 4137 O O . SER A 1 545 ? -17.421 11.424 -18.331 1.00 80.44 545 SER A O 1
ATOM 4139 N N . THR A 1 546 ? -17.798 10.238 -20.205 1.00 83.00 546 THR A N 1
ATOM 4140 C CA . THR A 1 546 ? -16.624 10.726 -20.925 1.00 83.00 546 THR A CA 1
ATOM 4141 C C . THR A 1 546 ? -16.647 12.243 -21.058 1.00 83.00 546 THR A C 1
ATOM 4143 O O . THR A 1 546 ? -15.640 12.883 -20.773 1.00 83.00 546 THR A O 1
ATOM 4146 N N . ILE A 1 547 ? -17.777 12.841 -21.443 1.00 87.94 547 ILE A N 1
ATOM 4147 C CA . ILE A 1 547 ? -17.854 14.297 -21.604 1.00 87.94 547 ILE A CA 1
ATOM 4148 C C . ILE A 1 547 ? -17.639 14.994 -20.257 1.00 87.94 547 ILE A C 1
ATOM 4150 O O . ILE A 1 547 ? -16.774 15.857 -20.166 1.00 87.94 547 ILE A O 1
ATOM 4154 N N . ILE A 1 548 ? -18.364 14.608 -19.202 1.00 86.50 548 ILE A N 1
ATOM 4155 C CA . ILE A 1 548 ? -18.266 15.325 -17.924 1.00 86.50 548 ILE A CA 1
ATOM 4156 C C . ILE A 1 548 ? -16.914 15.138 -17.234 1.00 86.50 548 ILE A C 1
ATOM 4158 O O . ILE A 1 548 ? -16.485 16.026 -16.512 1.00 86.50 548 ILE A O 1
ATOM 4162 N N . SER A 1 549 ? -16.234 14.007 -17.441 1.00 72.50 549 SER A N 1
ATOM 4163 C CA . SER A 1 549 ? -14.975 13.718 -16.750 1.00 72.50 549 SER A CA 1
ATOM 4164 C C . SER A 1 549 ? -13.729 14.177 -17.503 1.00 72.50 549 SER A C 1
ATOM 4166 O O . SER A 1 549 ? -12.665 14.236 -16.902 1.00 72.50 549 SER A O 1
ATOM 4168 N N . SER A 1 550 ? -13.816 14.416 -18.816 1.00 79.25 550 SER A N 1
ATOM 4169 C CA . SER A 1 550 ? -12.630 14.669 -19.654 1.00 79.25 550 SER A CA 1
ATOM 4170 C C . SER A 1 550 ? -12.725 15.899 -20.551 1.00 79.25 550 SER A C 1
ATOM 4172 O O . SER A 1 550 ? -11.741 16.231 -21.208 1.00 79.25 550 SER A O 1
ATOM 4174 N N . MET A 1 551 ? -13.883 16.567 -20.602 1.00 84.94 551 MET A N 1
ATOM 4175 C CA . MET A 1 551 ? -14.097 17.724 -21.467 1.00 84.94 551 MET A CA 1
ATOM 4176 C C . MET A 1 551 ? -14.523 18.966 -20.668 1.00 84.94 551 MET A C 1
ATOM 4178 O O . MET A 1 551 ? -15.325 18.850 -19.737 1.00 84.94 551 MET A O 1
ATOM 4182 N N . PRO A 1 552 ? -14.058 20.157 -21.081 1.00 85.31 552 PRO A N 1
ATOM 4183 C CA . PRO A 1 552 ? -13.002 20.381 -22.073 1.00 85.31 552 PRO A CA 1
ATOM 4184 C C . PRO A 1 552 ? -11.615 19.946 -21.528 1.00 85.31 552 PRO A C 1
ATOM 4186 O O . PRO A 1 552 ? -11.432 19.884 -20.318 1.00 85.31 552 PRO A O 1
ATOM 4189 N N . PRO A 1 553 ? -10.645 19.575 -22.386 1.00 72.62 553 PRO A N 1
ATOM 4190 C CA . PRO A 1 553 ? -9.383 18.958 -21.949 1.00 72.62 553 PRO A CA 1
ATOM 4191 C C . PRO A 1 553 ? -8.461 19.900 -21.159 1.00 72.62 553 PRO A C 1
ATOM 4193 O O . PRO A 1 553 ? -7.585 19.437 -20.438 1.00 72.62 553 PRO A O 1
ATOM 4196 N N . ASP A 1 554 ? -8.638 21.207 -21.321 1.00 78.06 554 ASP A N 1
ATOM 4197 C CA . ASP A 1 554 ? -7.949 22.270 -20.591 1.00 78.06 554 ASP A CA 1
ATOM 4198 C C . ASP A 1 554 ? -8.593 22.588 -19.233 1.00 78.06 554 ASP A C 1
ATOM 4200 O O . ASP A 1 554 ? -7.951 23.227 -18.405 1.00 78.06 554 ASP A O 1
ATOM 4204 N N . ASP A 1 555 ? -9.824 22.127 -18.991 1.00 81.38 555 ASP A N 1
ATOM 4205 C CA . ASP A 1 555 ? -10.519 22.267 -17.706 1.00 81.38 555 ASP A CA 1
ATOM 4206 C C . ASP A 1 555 ? -11.538 21.121 -17.478 1.00 81.38 555 ASP A C 1
ATOM 4208 O O . ASP A 1 555 ? -12.759 21.343 -17.527 1.00 81.38 555 ASP A O 1
ATOM 4212 N N . PRO A 1 556 ? -11.079 19.860 -17.307 1.00 78.75 556 PRO A N 1
ATOM 4213 C CA . PRO A 1 556 ? -11.970 18.707 -17.175 1.00 78.75 556 PRO A CA 1
ATOM 4214 C C . PRO A 1 556 ? -12.881 18.814 -15.947 1.00 78.75 556 PRO A C 1
ATOM 4216 O O . PRO A 1 556 ? -12.437 19.147 -14.854 1.00 78.75 556 PRO A O 1
ATOM 4219 N N . GLY A 1 557 ? -14.169 18.490 -16.101 1.00 75.19 557 GLY A N 1
ATOM 4220 C CA . GLY A 1 557 ? -15.137 18.566 -14.995 1.00 75.19 557 GLY A CA 1
ATOM 4221 C C . GLY A 1 557 ? -15.795 19.933 -14.798 1.00 75.19 557 GLY A C 1
ATOM 4222 O O . GLY A 1 557 ? -16.719 20.047 -13.996 1.00 75.19 557 GLY A O 1
ATOM 4223 N N . SER A 1 558 ? -15.401 20.956 -15.562 1.00 84.56 558 SER A N 1
ATOM 4224 C CA . SER A 1 558 ? -15.976 22.310 -15.479 1.00 84.56 558 SER A CA 1
ATOM 4225 C C . SER A 1 558 ? -17.404 22.435 -16.035 1.00 84.56 558 SER A C 1
ATOM 4227 O O . SER A 1 558 ? -18.106 23.419 -15.776 1.00 84.56 558 SER A O 1
ATOM 4229 N N . MET A 1 559 ? -17.878 21.446 -16.800 1.00 86.69 559 MET A N 1
ATOM 4230 C CA . MET A 1 559 ? -19.222 21.459 -17.378 1.00 86.69 559 MET A CA 1
ATOM 4231 C C . MET A 1 559 ? -20.284 21.000 -16.373 1.00 86.69 559 MET A C 1
ATOM 4233 O O . MET A 1 559 ? -20.188 19.936 -15.769 1.00 86.69 559 MET A O 1
ATOM 4237 N N . THR A 1 560 ? -21.376 21.760 -16.265 1.00 93.88 560 THR A N 1
ATOM 4238 C CA . THR A 1 560 ? -22.537 21.349 -15.463 1.00 93.88 560 THR A CA 1
ATOM 4239 C C . THR A 1 560 ? -23.230 20.128 -16.072 1.00 93.88 560 THR A C 1
ATOM 4241 O O . THR A 1 560 ? -23.310 19.998 -17.295 1.00 93.88 560 THR A O 1
ATOM 4244 N N . GLU A 1 561 ? -23.829 19.278 -15.233 1.00 91.25 561 GLU A N 1
ATOM 4245 C CA . GLU A 1 561 ? -24.613 18.109 -15.671 1.00 91.25 561 GLU A CA 1
ATOM 4246 C C . GLU A 1 561 ? -25.649 18.479 -16.740 1.00 91.25 561 GLU A C 1
ATOM 4248 O O . GLU A 1 561 ? -25.742 17.812 -17.770 1.00 91.25 561 GLU A O 1
ATOM 4253 N N . LYS A 1 562 ? -26.350 19.607 -16.557 1.00 94.88 562 LYS A N 1
ATOM 4254 C CA . LYS A 1 562 ? -27.321 20.120 -17.529 1.00 94.88 562 LYS A CA 1
ATOM 4255 C C . LYS A 1 562 ? -26.694 20.366 -18.910 1.00 94.88 562 LYS A C 1
ATOM 4257 O O . LYS A 1 562 ? -27.282 20.013 -19.932 1.00 94.88 562 LYS A O 1
ATOM 4262 N N . ASN A 1 563 ? -25.516 20.986 -18.954 1.00 95.00 563 ASN A N 1
ATOM 4263 C CA . ASN A 1 563 ? -24.819 21.257 -20.211 1.00 95.00 563 ASN A CA 1
ATOM 4264 C C . ASN A 1 563 ? -24.360 19.958 -20.879 1.00 95.00 563 ASN A C 1
ATOM 4266 O O . ASN A 1 563 ? -24.429 19.844 -22.104 1.00 95.00 563 ASN A O 1
ATOM 4270 N N . VAL A 1 564 ? -23.933 18.972 -20.089 1.00 95.31 564 VAL A N 1
ATOM 4271 C CA . VAL A 1 564 ? -23.492 17.676 -20.607 1.00 95.31 564 VAL A CA 1
ATOM 4272 C C . VAL A 1 564 ? -24.666 16.876 -21.170 1.00 95.31 564 VAL A C 1
ATOM 4274 O O . VAL A 1 564 ? -24.565 16.410 -22.301 1.00 95.31 564 VAL A O 1
ATOM 4277 N N . VAL A 1 565 ? -25.800 16.759 -20.467 1.00 96.56 565 VAL A N 1
ATOM 4278 C CA . VAL A 1 565 ? -26.974 16.032 -20.998 1.00 96.56 565 VAL A CA 1
ATOM 4279 C C . VAL A 1 565 ? -27.557 16.697 -22.249 1.00 96.56 565 VAL A C 1
ATOM 4281 O O . VAL A 1 565 ? -27.930 15.999 -23.193 1.00 96.56 565 VAL A O 1
ATOM 4284 N N . ASP A 1 566 ? -27.568 18.035 -22.314 1.00 97.50 566 ASP A N 1
ATOM 4285 C CA . ASP A 1 566 ? -27.971 18.761 -23.522 1.00 97.50 566 ASP A CA 1
ATOM 4286 C C 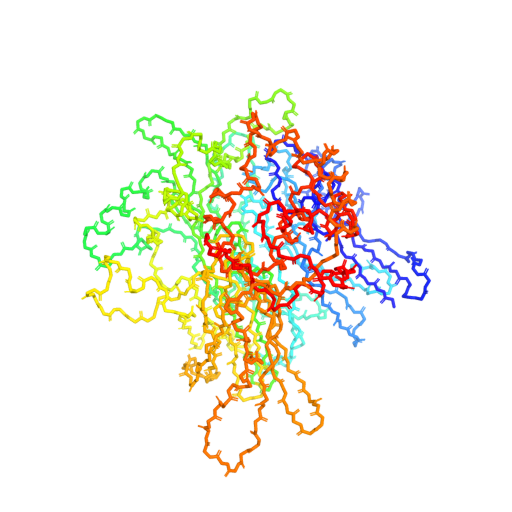. ASP A 1 566 ? -26.981 18.459 -24.674 1.00 97.50 566 ASP A C 1
ATOM 4288 O O . ASP A 1 566 ? -27.404 18.147 -25.788 1.00 97.50 566 ASP A O 1
ATOM 4292 N N . THR A 1 567 ? -25.666 18.451 -24.414 1.00 96.75 567 THR A N 1
ATOM 4293 C CA . THR A 1 567 ? -24.635 18.100 -25.416 1.00 96.75 567 THR A CA 1
ATOM 4294 C C . THR A 1 567 ? -24.765 16.656 -25.903 1.00 96.75 567 THR A C 1
ATOM 4296 O O . THR A 1 567 ? -24.661 16.403 -27.104 1.00 96.75 567 THR A O 1
ATOM 4299 N N . VAL A 1 568 ? -25.050 15.712 -25.001 1.00 97.25 568 VAL A N 1
ATOM 4300 C CA . VAL A 1 568 ? -25.342 14.317 -25.356 1.00 97.25 568 VAL A CA 1
ATOM 4301 C C . VAL A 1 568 ? -26.522 14.272 -26.323 1.00 97.25 568 VAL A C 1
ATOM 4303 O O . VAL A 1 568 ? -26.375 13.714 -27.404 1.00 97.25 568 VAL A O 1
ATOM 4306 N N . ALA A 1 569 ? -27.646 14.929 -26.016 1.00 97.62 569 ALA A N 1
ATOM 4307 C CA . ALA A 1 569 ? -28.808 14.975 -26.910 1.00 97.62 569 ALA A CA 1
ATOM 4308 C C . ALA A 1 569 ? -28.471 15.501 -28.317 1.00 97.62 569 ALA A C 1
ATOM 4310 O O . ALA A 1 569 ? -28.965 14.971 -29.315 1.00 97.62 569 ALA A O 1
ATOM 4311 N N . TYR A 1 570 ? -27.605 16.514 -28.416 1.00 97.69 570 TYR A N 1
ATOM 4312 C CA . TYR A 1 570 ? -27.124 17.008 -29.706 1.00 97.69 570 TYR A CA 1
ATOM 4313 C C . TYR A 1 570 ? -26.296 15.962 -30.463 1.00 97.69 570 TYR A C 1
ATOM 4315 O O . TYR A 1 570 ? -26.554 15.731 -31.644 1.00 97.69 570 TYR A O 1
ATOM 4323 N N . ILE A 1 571 ? -25.356 15.287 -29.791 1.00 96.56 571 ILE A N 1
ATOM 4324 C CA . ILE A 1 571 ? -24.540 14.221 -30.393 1.00 96.56 571 ILE A CA 1
ATOM 4325 C C . ILE A 1 571 ? -25.429 13.078 -30.900 1.00 96.56 571 ILE A C 1
ATOM 4327 O O . ILE A 1 571 ? -25.225 12.590 -32.011 1.00 96.56 571 ILE A O 1
ATOM 4331 N N . LEU A 1 572 ? -26.454 12.685 -30.137 1.00 95.81 572 LEU A N 1
ATOM 4332 C CA . LEU A 1 572 ? -27.416 11.670 -30.576 1.00 95.81 572 LEU A CA 1
ATOM 4333 C C . LEU A 1 572 ? -28.152 12.125 -31.847 1.00 95.81 572 LEU A C 1
ATOM 4335 O O . LEU A 1 572 ? -28.223 11.375 -32.823 1.00 95.81 572 LEU A O 1
ATOM 4339 N N . ARG A 1 573 ? -28.625 13.379 -31.874 1.00 95.94 573 ARG A N 1
ATOM 4340 C CA . ARG A 1 573 ? -29.333 13.961 -33.023 1.00 95.94 573 ARG A CA 1
ATOM 4341 C C . ARG A 1 573 ? -28.488 13.993 -34.293 1.00 95.94 573 ARG A C 1
ATOM 4343 O O . ARG A 1 573 ? -28.971 13.594 -35.350 1.00 95.94 573 ARG A O 1
ATOM 4350 N N . VAL A 1 574 ? -27.237 14.451 -34.221 1.00 94.31 574 VAL A N 1
ATOM 4351 C CA . VAL A 1 574 ? -26.358 14.527 -35.409 1.00 94.31 574 VAL A CA 1
ATOM 4352 C C . VAL A 1 574 ? -25.896 13.156 -35.905 1.00 94.31 574 VAL A C 1
ATOM 4354 O O . VAL A 1 574 ? -25.398 13.052 -37.024 1.00 94.31 574 VAL A O 1
ATOM 4357 N N . ASN A 1 575 ? -26.096 12.110 -35.102 1.00 94.38 575 ASN A N 1
ATOM 4358 C CA . ASN A 1 575 ? -25.877 10.714 -35.470 1.00 94.38 575 ASN A CA 1
ATOM 4359 C C . ASN A 1 575 ? -27.175 9.979 -35.839 1.00 94.38 575 ASN A C 1
ATOM 4361 O O . ASN A 1 575 ? -27.197 8.753 -35.875 1.00 94.38 575 ASN A O 1
ATOM 4365 N N . LEU A 1 576 ? -28.236 10.723 -36.174 1.00 93.44 576 LEU A N 1
ATOM 4366 C CA . LEU A 1 576 ? -29.494 10.201 -36.721 1.00 93.44 576 LEU A CA 1
ATOM 4367 C C . LEU A 1 576 ? -30.298 9.317 -35.753 1.00 93.44 576 LEU A C 1
ATOM 4369 O O . LEU A 1 576 ? -31.197 8.587 -36.177 1.00 93.44 576 LEU A O 1
ATOM 4373 N N . LEU A 1 577 ? -30.024 9.395 -34.449 1.00 92.38 577 LEU A N 1
ATOM 4374 C CA . LEU A 1 577 ? -30.923 8.828 -33.449 1.00 92.38 577 LEU A CA 1
ATOM 4375 C C . LEU A 1 577 ? -32.200 9.671 -33.382 1.00 92.38 577 LEU A C 1
ATOM 4377 O O . LEU A 1 577 ? -32.170 10.876 -33.610 1.00 92.38 577 LEU A O 1
ATOM 4381 N N . ARG A 1 578 ? -33.349 9.036 -33.131 1.00 89.81 578 ARG A N 1
ATOM 4382 C CA . ARG A 1 578 ? -34.651 9.717 -33.181 1.00 89.81 578 ARG A CA 1
ATOM 4383 C C . ARG A 1 578 ? -34.915 10.500 -31.895 1.00 89.81 578 ARG A C 1
ATOM 4385 O O . ARG A 1 578 ? -34.754 9.963 -30.800 1.00 89.81 578 ARG A O 1
ATOM 4392 N N . ALA A 1 579 ? -35.399 11.733 -32.039 1.00 93.19 579 ALA A N 1
ATOM 4393 C CA . ALA A 1 579 ? -35.927 12.512 -30.925 1.00 93.19 579 ALA A CA 1
ATOM 4394 C C . ALA A 1 579 ? -37.279 11.945 -30.450 1.00 93.19 579 ALA A C 1
ATOM 4396 O O . ALA A 1 579 ? -38.076 11.437 -31.241 1.00 93.19 579 ALA A O 1
ATOM 4397 N N . GLY A 1 580 ? -37.525 12.032 -29.146 1.00 92.62 580 GLY A N 1
ATOM 4398 C CA . GLY A 1 580 ? -38.762 11.659 -28.470 1.00 92.62 580 GLY A CA 1
ATOM 4399 C C . GLY A 1 580 ? -39.403 12.850 -27.756 1.00 92.62 580 GLY A C 1
ATOM 4400 O O . GLY A 1 580 ? -39.115 14.012 -28.041 1.00 92.62 580 GLY A O 1
ATOM 4401 N N . ASN A 1 581 ? -40.286 12.555 -26.801 1.00 91.19 581 ASN A N 1
ATOM 4402 C CA . ASN A 1 581 ? -41.027 13.555 -26.021 1.00 91.19 581 ASN A CA 1
ATOM 4403 C C . ASN A 1 581 ? -40.512 13.733 -24.579 1.00 91.19 581 ASN A C 1
ATOM 4405 O O . ASN A 1 581 ? -41.097 14.501 -23.816 1.00 91.19 581 ASN A O 1
ATOM 4409 N N . LYS A 1 582 ? -39.439 13.032 -24.196 1.00 90.56 582 LYS A N 1
ATOM 4410 C CA . LYS A 1 582 ? -38.804 13.126 -22.875 1.00 90.56 582 LYS A CA 1
ATOM 4411 C C . LYS A 1 582 ? -37.404 13.712 -23.010 1.00 90.56 582 LYS A C 1
ATOM 4413 O O . LYS A 1 582 ? -36.676 13.362 -23.932 1.00 90.56 582 LYS A O 1
ATOM 4418 N N . GLU A 1 583 ? -37.056 14.613 -22.097 1.00 94.12 583 GLU A N 1
ATOM 4419 C CA . GLU A 1 583 ? -35.692 15.129 -21.972 1.00 94.12 583 GLU A CA 1
ATOM 4420 C C . GLU A 1 583 ? -34.861 14.245 -21.042 1.00 94.12 583 GLU A C 1
ATOM 4422 O O . GLU A 1 583 ? -35.385 13.712 -20.062 1.00 94.12 583 GLU A O 1
ATOM 4427 N N . ILE A 1 584 ? -33.559 14.180 -21.316 1.00 96.06 584 ILE A N 1
ATOM 4428 C CA . ILE A 1 584 ? -32.544 13.691 -20.383 1.00 96.06 584 ILE A CA 1
ATOM 4429 C C . ILE A 1 584 ? -32.368 14.781 -19.321 1.00 96.06 584 ILE A C 1
ATOM 4431 O O . ILE A 1 584 ? -31.819 15.841 -19.618 1.00 96.06 584 ILE A O 1
ATOM 4435 N N . LYS A 1 585 ? -32.862 14.576 -18.103 1.00 92.81 585 LYS A N 1
ATOM 4436 C CA . LYS A 1 585 ? -32.782 15.580 -17.031 1.00 92.81 585 LYS A CA 1
ATOM 4437 C C . LYS A 1 585 ? -31.495 15.449 -16.231 1.00 92.81 585 LYS A C 1
ATOM 4439 O O . LYS A 1 585 ? -30.947 16.454 -15.793 1.00 92.81 585 LYS A O 1
ATOM 4444 N N . GLN A 1 586 ? -31.041 14.216 -16.052 1.00 86.62 586 GLN A N 1
ATOM 4445 C CA . GLN A 1 586 ? -29.896 13.857 -15.223 1.00 86.62 586 GLN A CA 1
ATOM 4446 C C . GLN A 1 586 ? -29.207 12.615 -15.785 1.00 86.62 586 GLN A C 1
ATOM 4448 O O . GLN A 1 586 ? -29.785 11.859 -16.568 1.00 86.62 586 GLN A O 1
ATOM 4453 N N . ALA A 1 587 ? -27.979 12.359 -15.349 1.00 78.88 587 ALA A N 1
ATOM 4454 C CA . ALA A 1 587 ? -27.177 11.255 -15.851 1.00 78.88 587 ALA A CA 1
ATOM 4455 C C . ALA A 1 587 ? -27.860 9.888 -15.662 1.00 78.88 587 ALA A C 1
ATOM 4457 O O . ALA A 1 587 ? -27.706 8.999 -16.497 1.00 78.88 587 ALA A O 1
ATOM 4458 N N . ALA A 1 588 ? -28.647 9.724 -14.593 1.00 78.81 588 ALA A N 1
ATOM 4459 C CA . ALA A 1 588 ? -29.382 8.491 -14.315 1.00 78.81 588 ALA A CA 1
ATOM 4460 C C . ALA A 1 588 ? -30.419 8.133 -15.397 1.00 78.81 588 ALA A C 1
ATOM 4462 O O . ALA A 1 588 ? -30.697 6.950 -15.585 1.00 78.81 588 ALA A O 1
ATOM 4463 N N . ASP A 1 589 ? -30.929 9.112 -16.152 1.00 87.50 589 ASP A N 1
ATOM 4464 C CA . ASP A 1 589 ? -31.885 8.873 -17.243 1.00 87.50 589 ASP A CA 1
ATOM 4465 C C . ASP A 1 589 ? -31.239 8.152 -18.440 1.00 87.50 589 ASP A C 1
ATOM 4467 O O . ASP A 1 589 ? -31.940 7.643 -19.310 1.00 87.50 589 ASP A O 1
ATOM 4471 N N . LEU A 1 590 ? -29.901 8.092 -18.483 1.00 83.00 590 LEU A N 1
ATOM 4472 C CA . LEU A 1 590 ? -29.114 7.386 -19.498 1.00 83.00 590 LEU A CA 1
ATOM 4473 C C . LEU A 1 590 ? -28.771 5.940 -19.103 1.00 83.00 590 LEU A C 1
ATOM 4475 O O . LEU A 1 590 ? -28.158 5.210 -19.889 1.00 83.00 590 LEU A O 1
ATOM 4479 N N . ASN A 1 591 ? -29.103 5.523 -17.878 1.00 76.12 591 ASN A N 1
ATOM 4480 C CA . ASN A 1 591 ? -28.763 4.197 -17.374 1.00 76.12 591 ASN A CA 1
ATOM 4481 C C . ASN A 1 591 ? -29.527 3.105 -18.136 1.00 76.12 591 ASN A C 1
ATOM 4483 O O . ASN A 1 591 ? -30.730 3.201 -18.354 1.00 76.12 591 ASN A O 1
ATOM 4487 N N . GLY A 1 592 ? -28.819 2.038 -18.515 1.00 73.12 592 GLY A N 1
ATOM 4488 C CA . GLY A 1 592 ? -29.411 0.891 -19.211 1.00 73.12 592 GLY A CA 1
ATOM 4489 C C . GLY A 1 592 ? -29.767 1.130 -20.683 1.00 73.12 592 GLY A C 1
ATOM 4490 O O . GLY A 1 592 ? -30.342 0.240 -21.298 1.00 73.12 592 GLY A O 1
ATOM 4491 N N . ILE A 1 593 ? -29.425 2.290 -21.255 1.00 82.19 593 ILE A N 1
ATOM 4492 C CA . ILE A 1 593 ? -29.632 2.585 -22.677 1.00 82.19 593 ILE A CA 1
ATOM 4493 C C . ILE A 1 593 ? -28.344 2.324 -23.454 1.00 82.19 593 ILE A C 1
ATOM 4495 O O . ILE A 1 593 ? -27.300 2.871 -23.105 1.00 82.19 593 ILE A O 1
ATOM 4499 N N . GLU A 1 594 ? -28.431 1.539 -24.524 1.00 84.94 594 GLU A N 1
ATOM 4500 C CA . GLU A 1 594 ? -27.334 1.272 -25.461 1.00 84.94 594 GLU A CA 1
ATOM 4501 C C . GLU A 1 594 ? -27.483 2.113 -26.730 1.00 84.94 594 GLU A C 1
ATOM 4503 O O . GLU A 1 594 ? -28.590 2.327 -27.227 1.00 84.94 594 GLU A O 1
ATOM 4508 N N . LEU A 1 595 ? -26.357 2.616 -27.230 1.00 88.62 595 LEU A N 1
ATOM 4509 C CA . LEU A 1 595 ? -26.270 3.370 -28.470 1.00 88.62 595 LEU A CA 1
ATOM 4510 C C . LEU A 1 595 ? -26.127 2.396 -29.632 1.00 88.62 595 LEU A C 1
ATOM 4512 O O . LEU A 1 595 ? -25.056 1.857 -29.869 1.00 88.62 595 LEU A O 1
ATOM 4516 N N . MET A 1 596 ? -27.209 2.202 -30.368 1.00 90.06 596 MET A N 1
ATOM 4517 C CA . MET A 1 596 ? -27.253 1.373 -31.565 1.00 90.06 596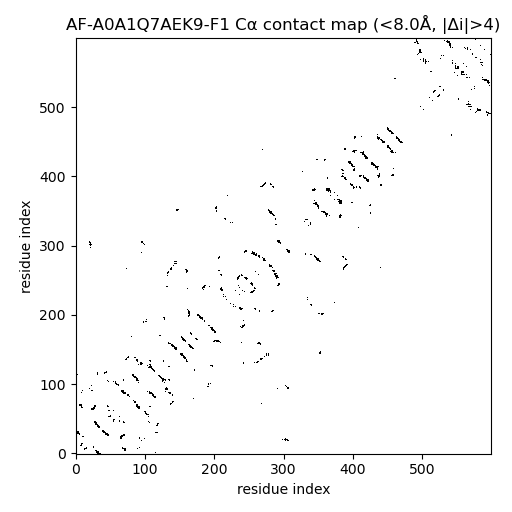 MET A CA 1
ATOM 4518 C C . MET A 1 596 ? -27.183 2.251 -32.806 1.00 90.06 596 MET A C 1
ATOM 4520 O O . MET A 1 596 ? -28.008 3.160 -32.973 1.00 90.06 596 MET A O 1
ATOM 4524 N N . ARG A 1 597 ? -26.232 1.955 -33.692 1.00 90.62 597 ARG A N 1
ATOM 4525 C CA . ARG A 1 597 ? -26.111 2.613 -34.991 1.00 90.62 597 ARG A CA 1
ATOM 4526 C C . ARG A 1 597 ? -27.405 2.428 -35.796 1.00 90.62 597 ARG A C 1
ATOM 4528 O O . ARG A 1 597 ? -27.802 1.287 -36.052 1.00 90.62 597 ARG A O 1
ATOM 4535 N N . PRO A 1 598 ? -28.068 3.513 -36.243 1.00 85.19 598 PRO A N 1
ATOM 4536 C CA . PRO A 1 598 ? -29.190 3.400 -37.163 1.00 85.19 598 PRO A CA 1
ATOM 4537 C C . PRO A 1 598 ? -28.764 2.648 -38.425 1.00 85.19 598 PRO A C 1
ATOM 4539 O O . PRO A 1 598 ? -27.736 2.971 -39.028 1.00 85.19 598 PRO A O 1
ATOM 4542 N N . LYS A 1 599 ? -29.550 1.644 -38.826 1.00 74.75 599 LYS A N 1
ATOM 4543 C CA . LYS A 1 599 ? -29.383 1.017 -40.141 1.00 74.75 599 LYS A CA 1
ATOM 4544 C C . LYS A 1 599 ? -29.679 2.073 -41.224 1.00 74.75 599 LYS A C 1
ATOM 4546 O O . LYS A 1 599 ? -30.598 2.865 -41.005 1.00 74.75 599 LYS A O 1
ATOM 4551 N N . PRO A 1 600 ? -28.883 2.119 -42.307 1.00 56.78 600 PRO A N 1
ATOM 4552 C CA . PRO A 1 600 ? -29.026 3.110 -43.373 1.00 56.78 600 PRO A CA 1
ATOM 4553 C C . PRO A 1 600 ? -30.404 3.092 -44.039 1.00 56.78 600 PRO A C 1
ATOM 4555 O O . PRO A 1 600 ? -31.045 2.013 -44.057 1.00 56.78 600 PRO A O 1
#

Secondary structure (DSSP, 8-state):
-EEE---S-HHHHB-S---SS-----B--EEEE-TTT--EEEEE-SSPPTTSTTGGGSGGGGGGT--B----SPPEEETTTTEEEEE--PBS-TT--TTS-S--TTTTEEEEEETTT--EEEEEESSSS-SS-----SPPEEEEEEETTEEEEEEEEE-TTS-EEEEETTT--BSS-EEEEE-PPP-STT----SEEEEE-SSPPSS--SB-GGGB--SSHHHHHHHHHHHTTSB-BSTTPPPEE---STT-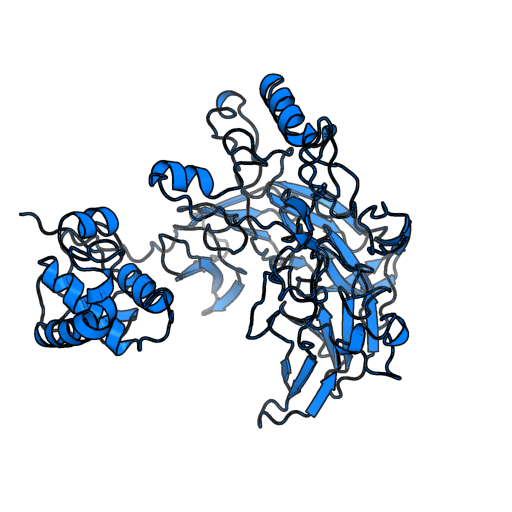---EEESS-TT-SSSSS--EEETTTTEEEEEEE---EEEEEEE---TT---SEEE--------TT--HHHHHHTTS-TTSEETTEESBPSPSEEEEEEETTTTEEEEEEESS-GGGGSTTTGGG-PPP---S-----EE-SSEEEEEPBBTTSTTT-SBSS-EEEEEEETTT--EEEEEEESS-B-S--EEEEETTEEEEEEEEEETTEEEEEEEEEE--SSS---------------SS----S-HHHHHHHHHHHHHHTHHHHSTTSSSPPSSTHHHHHHHTTEEHHHHHHHHHHH-STTSTT-S-HHHHHHHHHHHHHHTTPPP-S----SGGGGTT-EEPPPP-

Foldseek 3Di:
DDKDKAQLQFPHHPNDDLVQFAQFGAATWIWAADPPPRDTQEIDTQLDDVPGPCVVQFPPVSSVGKYGFIQNFDWDADPVLQKIWGFTWAIRNQAFCLSTGGQRPPHLKTWMANNNYRHTQDMDHQWGSGNFRFGQAEHWDWAWAAAPNDIAGWTWGAILQQDTWIARPRRRHGPADWDWDADDAAPPPSGDHDRTGTHGPFQPGNDDFWDDLQFFDPLDVVSSVVLCVLPQQAATDGHPPHWHAADPPPSGHRIHWGWQGSCGFAHSAFWDADRVQQKIKGKTFIAIDGFHWDQDPDPPGPDRIGGPPPPPPVPVDDDPVVVVQVLDDPSQADSPHGRGAFLRIKIWMARNRHRYTQDIDAAAQDCCCPPVRVVVVDGRRHFFARWHWDDDPFKIKTWFAECPAPDRGGDDFKIKIFIARNNYRDGPDIDIDRGTFRYDWDWDDDPNWIKIKTWGAYLQGHTDIAIFTDDDDDDDDDRPRPPPPPLPPPLAFDQLAAPVLLVLLVVLCVVWPCCAQPPPHVHFHLEDPRVCVPAAFGQLLSQLVCCCQCGPVVDHNPDDQSNSQSNSSNSCVRQPHDHDDHHDPGSVSRPSTGHHRDDD